Protein AF-0000000085162983 (afdb_homodimer)

Nearest PDB structures (foldseek):
  3tui-assembly2_E  TM=9.616E-01  e=6.557E-13  Escherichia coli K-12
  3tuz-assembly2_F  TM=9.559E-01  e=2.048E-12  Escherichia coli K-12
  7mc0-assembly1_B  TM=8.971E-01  e=6.694E-12  Neisseria meningitidis MC58
  3dhw-assembly1_B  TM=8.778E-01  e=4.039E-10  Escherichia coli K-12
  3dhw-assembly2_F  TM=9.105E-01  e=6.213E-09  Escherichia coli K-12

InterPro domains:
  IPR000515 ABC transporter type 1, transmembrane domain MetI-like [PF00528] (64-231)
  IPR000515 ABC transporter type 1, transmembrane domain MetI-like [PS50928] (27-221)
  IPR000515 ABC transporter type 1, transmembrane domain MetI-like [cd06261] (30-217)
  IPR035906 MetI-like superfamily [G3DSA:1.10.3720.10] (17-231)
  IPR035906 MetI-like superfamily [SSF161098] (20-218)
  IPR051322 Amino Acid ABC Transporter Permease [PTHR30450] (18-231)

Radius of gyration: 23.36 Å; Cα contacts (8 Å, |Δi|>4): 647; chains: 2; bounding box: 58×61×54 Å

Sequence (462 aa):
MDKSFSDILQEMITMPNVQWDQVWQASLETLYMTAISTVFAFVIGLILGVLLFLTAKSTSPAAKVFYQIVSFIVNLFRAIPFIILILLLIPFTSLILGTISGPTGALPALVIGAAPFYARLVEIAFKEINKGVIEAARSMGANTWTIIRKVLIPEARPALISGITVTAIALVGSTAVAGVIGAGGLGNLAYLTGFTRNQNDVILVSTILILVFVFIIQFVGDWATNKIDKRMDKSFSDILQEMITMPNVQWDQVWQASLETLYMTAISTVFAFVIGLILGVLLFLTAKSTSPAAKVFYQIVSFIVNLFRAIPFIILILLLIPFTSLILGTISGPTGALPALVIGAAPFYARLVEIAFKEINKGVIEAARSMGANTWTIIRKVLIPEARPALISGITVTAIALVGSTAVAGVIGAGGLGNLAYLTGFTRNQNDVILVSTILILVFVFIIQFVGDWATNKIDKR

Organism: Staphylococcus carnosus (strain TM300) (NCBI:txid396513)

Secondary structure (DSSP, 8-state):
----HHHHHHHHHH-TT--HHHHHHHHHHHHHHHHHHHHHHHHHHHHHHHHHHHHHT---HHHHHHHHHHHHHHHHHHHS-HHHHHHHTHHHHHHHHS--SHHHHHHHHHHHHHHHHHHHHHHHHHHTS-HHHHHHHHHTT--HHHHIIIIIHHHHHHHHHHHHHHHHHHHHHHHHHHGGGT--HHHHIIIIIIITTT-HHHHHHHHHHHHHHHHHHHHHHHHHHHHH---/----HHHHHHHHHH-TT--HHHHHHHHHHHHHHHHHHHHHHHHHHHHHHHHHHHHHT---HHHHHHHHHHHHHHHHHHHS-HHHHHHHTHHHHHHHHS--SHHHHHHHHHHHHHHHHHHHHHHHHHHTS-HHHHHHHHHTT--HHHHIIIIIHHHHHHHHHHHHHHHHHHHHHHHHHHGGGT--HHHHIIIIIIITTT-HHHHHHHHHHHHHHHHHHHHHHHHHHHHH---

Solvent-accessible surface area (backbone atoms only — not comparable to full-atom values): 22808 Å² total; per-residue (Å²): 129,85,67,49,72,68,53,49,51,50,37,51,71,66,36,81,80,57,51,64,68,60,51,51,52,16,48,50,36,38,50,49,44,33,52,55,25,38,53,48,14,48,54,53,4,46,54,51,7,50,52,44,48,62,17,64,75,42,85,46,66,68,35,39,52,48,31,54,54,51,52,48,52,33,51,52,49,60,60,45,34,63,68,56,43,44,61,64,38,41,70,56,34,32,71,75,67,70,33,60,52,33,45,74,30,40,38,63,45,50,23,62,52,40,12,41,50,35,9,52,46,37,24,51,38,56,67,68,50,61,62,66,61,55,50,53,44,45,74,72,66,49,49,73,67,52,41,43,64,67,44,47,46,64,73,25,40,42,50,48,42,48,36,51,34,53,45,40,47,52,37,50,36,48,44,30,50,39,8,70,70,44,16,37,16,38,26,17,45,23,41,62,52,7,57,74,62,69,29,61,26,35,29,49,53,32,48,52,51,50,43,51,52,41,50,50,47,48,50,53,28,51,53,54,25,54,70,63,41,84,117,129,88,68,48,71,66,53,49,51,49,36,49,71,66,36,82,81,58,52,65,69,60,51,51,51,16,48,49,37,39,49,49,44,35,52,55,25,39,53,49,15,48,54,54,3,47,53,49,6,50,52,43,50,64,18,65,76,41,85,46,67,68,35,39,52,49,29,54,52,52,51,47,52,33,48,53,48,59,60,45,35,63,69,55,43,44,60,64,38,41,70,58,34,32,71,75,68,71,33,60,51,32,43,73,29,38,38,63,44,49,23,60,50,39,12,41,51,37,9,52,46,38,25,52,37,56,66,68,49,62,62,66,62,56,50,52,44,44,75,72,66,49,50,71,67,51,40,42,67,68,43,49,46,64,73,25,41,41,50,48,42,47,35,51,34,54,44,40,45,51,38,49,34,48,44,31,51,38,7,71,69,44,16,37,16,37,26,16,45,22,41,62,52,7,56,74,63,70,30,64,27,35,29,48,52,32,46,53,52,50,42,50,52,43,50,49,46,48,50,53,28,51,52,54,24,54,69,63,42,83,119

pLDDT: mean 94.21, std 7.22, range [45.19, 98.88]

Structure (mmCIF, N/CA/C/O backbone):
data_AF-0000000085162983-model_v1
#
loop_
_entity.id
_entity.type
_entity.pdbx_description
1 polymer 'ABC transporter permease protein'
#
loop_
_atom_site.group_PDB
_atom_site.id
_atom_site.type_symbol
_atom_site.label_atom_id
_atom_site.label_alt_id
_atom_site.label_comp_id
_atom_site.label_asym_id
_atom_site.label_entity_id
_atom_site.label_seq_id
_atom_site.pdbx_PDB_ins_code
_atom_site.Cartn_x
_atom_site.Cartn_y
_atom_site.Cartn_z
_atom_site.occupancy
_atom_site.B_iso_or_equiv
_atom_site.auth_seq_id
_atom_site.auth_comp_id
_atom_site.auth_asym_id
_atom_site.auth_atom_id
_atom_site.pdbx_PDB_model_num
ATOM 1 N N . MET A 1 1 ? -17.391 28.406 5.988 1 45.19 1 MET A N 1
ATOM 2 C CA . MET A 1 1 ? -18.797 28.25 5.641 1 45.19 1 MET A CA 1
ATOM 3 C C . MET A 1 1 ? -19.062 26.906 4.984 1 45.19 1 MET A C 1
ATOM 5 O O . MET A 1 1 ? -18.281 26.469 4.141 1 45.19 1 MET A O 1
ATOM 9 N N . ASP A 1 2 ? -19.812 26.125 5.723 1 57.75 2 ASP A N 1
ATOM 10 C CA . ASP A 1 2 ? -20.266 24.766 5.402 1 57.75 2 ASP A CA 1
ATOM 11 C C . ASP A 1 2 ? -20.812 24.688 3.977 1 57.75 2 ASP A C 1
ATOM 13 O O . ASP A 1 2 ? -21.859 25.281 3.672 1 57.75 2 ASP A O 1
ATOM 17 N N . LYS A 1 3 ? -20.062 24.656 3.035 1 67.5 3 LYS A N 1
ATOM 18 C CA . LYS A 1 3 ? -20.562 24.484 1.678 1 67.5 3 LYS A CA 1
ATOM 19 C C . LYS A 1 3 ? -21.594 23.344 1.611 1 67.5 3 LYS A C 1
ATOM 21 O O . LYS A 1 3 ? -21.406 22.312 2.252 1 67.5 3 LYS A O 1
ATOM 26 N N . SER A 1 4 ? -22.688 23.734 1.062 1 75.94 4 SER A N 1
ATOM 27 C CA . SER A 1 4 ? -23.672 22.703 0.761 1 75.94 4 SER A CA 1
ATOM 28 C C . SER A 1 4 ? -23.125 21.672 -0.218 1 75.94 4 SER A C 1
ATOM 30 O O . SER A 1 4 ? -22.125 21.938 -0.898 1 75.94 4 SER A O 1
ATOM 32 N N . PHE A 1 5 ? -23.703 20.516 -0.196 1 77.62 5 PHE A N 1
ATOM 33 C CA . PHE A 1 5 ? -23.312 19.438 -1.097 1 77.62 5 PHE A CA 1
ATOM 34 C C . PHE A 1 5 ? -23.391 19.891 -2.549 1 77.62 5 PHE A C 1
ATOM 36 O O . PHE A 1 5 ? -22.516 19.578 -3.355 1 77.62 5 PHE A O 1
ATOM 43 N N . SER A 1 6 ? -24.391 20.656 -2.775 1 77.69 6 SER A N 1
ATOM 44 C CA . SER A 1 6 ? -24.578 21.156 -4.133 1 77.69 6 SER A CA 1
ATOM 45 C C . SER A 1 6 ? -23.469 22.141 -4.516 1 77.69 6 SER A C 1
ATOM 47 O O . SER A 1 6 ? -23 22.125 -5.652 1 77.69 6 SER A O 1
ATOM 49 N N . ASP A 1 7 ? -23.047 22.875 -3.6 1 81.19 7 ASP A N 1
ATOM 50 C CA . ASP A 1 7 ? -21.969 23.828 -3.852 1 81.19 7 ASP A CA 1
ATOM 51 C C . ASP A 1 7 ? -20.656 23.109 -4.121 1 81.19 7 ASP A C 1
ATOM 53 O O . ASP A 1 7 ? -19.875 23.516 -4.996 1 81.19 7 ASP A O 1
ATOM 57 N N . ILE A 1 8 ? -20.531 22.109 -3.463 1 81.38 8 ILE A N 1
ATOM 58 C CA . ILE A 1 8 ? -19.297 21.328 -3.605 1 81.38 8 ILE A CA 1
ATOM 59 C C . ILE A 1 8 ? -19.281 20.656 -4.977 1 81.38 8 ILE A C 1
ATOM 61 O O . ILE A 1 8 ? -18.25 20.688 -5.668 1 81.38 8 ILE A O 1
ATOM 65 N N . LEU A 1 9 ? -20.359 20.156 -5.367 1 81.5 9 LEU A N 1
ATOM 66 C CA . LEU A 1 9 ? -20.453 19.516 -6.672 1 81.5 9 LEU A CA 1
ATOM 67 C C . LEU A 1 9 ? -20.219 20.531 -7.793 1 81.5 9 LEU A C 1
ATOM 69 O O . LEU A 1 9 ? -19.516 20.219 -8.766 1 81.5 9 LEU A O 1
ATOM 73 N N . GLN A 1 10 ? -20.812 21.625 -7.641 1 79.5 10 GLN A N 1
ATOM 74 C CA . GLN A 1 10 ? -20.625 22.672 -8.633 1 79.5 10 GLN A CA 1
ATOM 75 C C . GLN A 1 10 ? -19.172 23.109 -8.711 1 79.5 10 GLN A C 1
ATOM 77 O O . GLN A 1 10 ? -18.641 23.328 -9.805 1 79.5 10 GLN A O 1
ATOM 82 N N . GLU A 1 11 ? -18.578 23.219 -7.629 1 81.81 11 GLU A N 1
ATOM 83 C CA . GLU A 1 11 ? -17.156 23.562 -7.578 1 81.81 11 GLU A CA 1
ATOM 84 C C . GLU A 1 11 ? -16.297 22.516 -8.273 1 81.81 11 GLU A C 1
ATOM 86 O O . GLU A 1 11 ? -15.375 22.844 -9.016 1 81.81 11 GLU A O 1
ATOM 91 N N . MET A 1 12 ? -16.656 21.344 -8.039 1 80.69 12 MET A N 1
ATOM 92 C CA . MET A 1 12 ? -15.898 20.234 -8.602 1 80.69 12 MET A CA 1
ATOM 93 C C . MET A 1 12 ? -16.062 20.188 -10.117 1 80.69 12 MET A C 1
ATOM 95 O O . MET A 1 12 ? -15.125 19.812 -10.836 1 80.69 12 MET A O 1
ATOM 99 N N . ILE A 1 13 ? -17.109 20.672 -10.555 1 82.56 13 ILE A N 1
ATOM 100 C CA . ILE A 1 13 ? -17.406 20.609 -11.984 1 82.56 13 ILE A CA 1
ATOM 101 C C . ILE A 1 13 ? -16.812 21.828 -12.68 1 82.56 13 ILE A C 1
ATOM 103 O O . ILE A 1 13 ? -16.188 21.719 -13.742 1 82.56 13 ILE A O 1
ATOM 107 N N . THR A 1 14 ? -16.891 22.984 -12.047 1 84.31 14 THR A N 1
ATOM 108 C CA . THR A 1 14 ? -16.5 24.234 -12.695 1 84.31 14 THR A CA 1
ATOM 109 C C . THR A 1 14 ? -15.023 24.547 -12.43 1 84.31 14 THR A C 1
ATOM 111 O O . THR A 1 14 ? -14.406 25.328 -13.148 1 84.31 14 THR A O 1
ATOM 114 N N . MET A 1 15 ? -14.461 24.047 -11.461 1 86.38 15 MET A N 1
ATOM 115 C CA . MET A 1 15 ? -13.047 24.094 -11.094 1 86.38 15 MET A CA 1
ATOM 116 C C . MET A 1 15 ? -12.547 25.547 -11.031 1 86.38 15 MET A C 1
ATOM 118 O O . MET A 1 15 ? -11.531 25.875 -11.641 1 86.38 15 MET A O 1
ATOM 122 N N . PRO A 1 16 ? -13.141 26.391 -10.289 1 85.5 16 PRO A N 1
ATOM 123 C CA . PRO A 1 16 ? -12.781 27.812 -10.281 1 85.5 16 PRO A CA 1
ATOM 124 C C . PRO A 1 16 ? -11.445 28.078 -9.586 1 85.5 16 PRO A C 1
ATOM 126 O O . PRO A 1 16 ? -10.789 29.078 -9.875 1 85.5 16 PRO A O 1
ATOM 129 N N . ASN A 1 17 ? -10.984 27.234 -8.711 1 90.31 17 ASN A N 1
ATOM 130 C CA . ASN A 1 17 ? -9.805 27.5 -7.891 1 90.31 17 ASN A CA 1
ATOM 131 C C . ASN A 1 17 ? -8.555 26.859 -8.477 1 90.31 17 ASN A C 1
ATOM 133 O O . ASN A 1 17 ? -7.453 27.047 -7.949 1 90.31 17 ASN A O 1
ATOM 137 N N . VAL A 1 18 ? -8.742 26.219 -9.57 1 93.19 18 VAL A N 1
ATOM 138 C CA . VAL A 1 18 ? -7.633 25.469 -10.141 1 93.19 18 VAL A CA 1
ATOM 139 C C . VAL A 1 18 ? -6.703 26.422 -10.891 1 93.19 18 VAL A C 1
ATOM 141 O O . VAL A 1 18 ? -7.137 27.141 -11.797 1 93.19 18 VAL A O 1
ATOM 144 N N . GLN A 1 19 ? -5.488 26.453 -10.453 1 94.88 19 GLN A N 1
ATOM 145 C CA . GLN A 1 19 ? -4.426 27.141 -11.172 1 94.88 19 GLN A CA 1
ATOM 146 C C . GLN A 1 19 ? -3.59 26.156 -11.992 1 94.88 19 GLN A C 1
ATOM 148 O O . GLN A 1 19 ? -2.744 25.453 -11.445 1 94.88 19 GLN A O 1
ATOM 153 N N . TRP A 1 20 ? -3.672 26.25 -13.219 1 95.56 20 TRP A N 1
ATOM 154 C CA . TRP A 1 20 ? -3.156 25.219 -14.109 1 95.56 20 TRP A CA 1
ATOM 155 C C . TRP A 1 20 ? -1.631 25.234 -14.125 1 95.56 20 TRP A C 1
ATOM 157 O O . TRP A 1 20 ? -1.004 24.188 -14.32 1 95.56 20 TRP A O 1
ATOM 167 N N . ASP A 1 21 ? -1.014 26.344 -13.867 1 95.94 21 ASP A N 1
ATOM 168 C CA . ASP A 1 21 ? 0.443 26.406 -13.773 1 95.94 21 ASP A CA 1
ATOM 169 C C . ASP A 1 21 ? 0.95 25.594 -12.586 1 95.94 21 ASP A C 1
ATOM 171 O O . ASP A 1 21 ? 1.957 24.891 -12.688 1 95.94 21 ASP A O 1
ATOM 175 N N . GLN A 1 22 ? 0.258 25.719 -11.492 1 95.81 22 GLN A N 1
ATOM 176 C CA . GLN A 1 22 ? 0.61 24.938 -10.305 1 95.81 22 GLN A CA 1
ATOM 177 C C . GLN A 1 22 ? 0.375 23.453 -10.523 1 95.81 22 GLN A C 1
ATOM 179 O O . GLN A 1 22 ? 1.159 22.625 -10.062 1 95.81 22 GLN A O 1
ATOM 184 N N . VAL A 1 23 ? -0.702 23.219 -11.227 1 97.44 23 VAL A N 1
ATOM 185 C CA . VAL A 1 23 ? -1.043 21.828 -11.516 1 97.44 23 VAL A CA 1
ATOM 186 C C . VAL A 1 23 ? 0.035 21.203 -12.398 1 97.44 23 VAL A C 1
ATOM 188 O O . VAL A 1 23 ? 0.46 20.062 -12.164 1 97.44 23 VAL A O 1
ATOM 191 N N . TRP A 1 24 ? 0.469 21.922 -13.344 1 97.75 24 TRP A N 1
ATOM 192 C CA . TRP A 1 24 ? 1.505 21.453 -14.258 1 97.75 24 TRP A CA 1
ATOM 193 C C . TRP A 1 24 ? 2.816 21.219 -13.516 1 97.75 24 TRP A C 1
ATOM 195 O O . TRP A 1 24 ? 3.465 20.188 -13.703 1 97.75 24 TRP A O 1
ATOM 205 N N . GLN A 1 25 ? 3.201 22.141 -12.703 1 97.62 25 GLN A N 1
ATOM 206 C CA . GLN A 1 25 ? 4.418 22 -11.914 1 97.62 25 GLN A CA 1
ATOM 207 C C . GLN A 1 25 ? 4.328 20.797 -10.977 1 97.62 25 GLN A C 1
ATOM 209 O O . GLN A 1 25 ? 5.273 20 -10.875 1 97.62 25 GLN A O 1
ATOM 214 N N . ALA A 1 26 ? 3.229 20.688 -10.305 1 98.31 26 ALA A N 1
ATOM 215 C CA . ALA A 1 26 ? 3.004 19.578 -9.391 1 98.31 26 ALA A CA 1
ATOM 216 C C . ALA A 1 26 ? 3.057 18.234 -10.133 1 98.31 26 ALA A C 1
ATOM 218 O O . ALA A 1 26 ? 3.557 17.25 -9.594 1 98.31 26 ALA A O 1
ATOM 219 N N . SER A 1 27 ? 2.51 18.219 -11.359 1 98.56 27 SER A N 1
ATOM 220 C CA . SER A 1 27 ? 2.535 17.016 -12.18 1 98.56 27 SER A CA 1
ATOM 221 C C . SER A 1 27 ? 3.963 16.625 -12.547 1 98.56 27 SER A C 1
ATOM 223 O O . SER A 1 27 ? 4.336 15.453 -12.461 1 98.56 27 SER A O 1
ATOM 225 N N . LEU A 1 28 ? 4.754 17.594 -12.883 1 98.38 28 LEU A N 1
ATOM 226 C CA . LEU A 1 28 ? 6.141 17.328 -13.25 1 98.38 28 LEU A CA 1
ATOM 227 C C . LEU A 1 28 ? 6.945 16.859 -12.047 1 98.38 28 LEU A C 1
ATOM 229 O O . LEU A 1 28 ? 7.801 15.977 -12.18 1 98.38 28 LEU A O 1
ATOM 233 N N . GLU A 1 29 ? 6.684 17.453 -10.945 1 98.62 29 GLU A N 1
ATOM 234 C CA . GLU A 1 29 ? 7.367 17.031 -9.727 1 98.62 29 GLU A CA 1
ATOM 235 C C . GLU A 1 29 ? 7.004 15.602 -9.352 1 98.62 29 GLU A C 1
ATOM 237 O O . GLU A 1 29 ? 7.867 14.828 -8.93 1 98.62 29 GLU A O 1
ATOM 242 N N . THR A 1 30 ? 5.723 15.266 -9.484 1 98.75 30 THR A N 1
ATOM 243 C CA . THR A 1 30 ? 5.273 13.898 -9.227 1 98.75 30 THR A CA 1
ATOM 244 C C . THR A 1 30 ? 5.973 12.922 -10.164 1 98.75 30 THR A C 1
ATOM 246 O O . THR A 1 30 ? 6.453 11.867 -9.727 1 98.75 30 THR A O 1
ATOM 249 N N . LEU A 1 31 ? 6.055 13.305 -11.422 1 98.44 31 LEU A N 1
ATOM 250 C CA . LEU A 1 31 ? 6.707 12.453 -12.414 1 98.44 31 LEU A CA 1
ATOM 251 C C . LEU A 1 31 ? 8.195 12.305 -12.109 1 98.44 31 LEU A C 1
ATOM 253 O O . LEU A 1 31 ? 8.75 11.211 -12.234 1 98.44 31 LEU A O 1
ATOM 257 N N . TYR A 1 32 ? 8.797 13.375 -11.711 1 98.56 32 TYR A N 1
ATOM 258 C CA . TYR A 1 32 ? 10.211 13.367 -11.359 1 98.56 32 TYR A CA 1
ATOM 259 C C . TYR A 1 32 ? 10.477 12.422 -10.188 1 98.56 32 TYR A C 1
ATOM 261 O O . TYR A 1 32 ? 11.336 11.539 -10.281 1 98.56 32 TYR A O 1
ATOM 269 N N . MET A 1 33 ? 9.766 12.602 -9.117 1 98.62 33 MET A N 1
ATOM 270 C CA . MET A 1 33 ? 9.953 11.766 -7.934 1 98.62 33 MET A CA 1
ATOM 271 C C . MET A 1 33 ? 9.703 10.297 -8.258 1 98.62 33 MET A C 1
ATOM 273 O O . MET A 1 33 ? 10.477 9.43 -7.855 1 98.62 33 MET A O 1
ATOM 277 N N . THR A 1 34 ? 8.641 10.039 -9.023 1 98.81 34 THR A N 1
ATOM 278 C CA . THR A 1 34 ? 8.273 8.664 -9.352 1 98.81 34 THR A CA 1
ATOM 279 C C . THR A 1 34 ? 9.328 8.016 -10.242 1 98.81 34 THR A C 1
ATOM 281 O O . THR A 1 34 ? 9.766 6.895 -9.984 1 98.81 34 THR A O 1
ATOM 284 N N . ALA A 1 35 ? 9.773 8.742 -11.242 1 98.69 35 ALA A N 1
ATOM 285 C CA . ALA A 1 35 ? 10.719 8.195 -12.211 1 98.69 35 ALA A CA 1
ATOM 286 C C . ALA A 1 35 ? 12.062 7.898 -11.555 1 98.69 35 ALA A C 1
ATOM 288 O O . ALA A 1 35 ? 12.602 6.797 -11.695 1 98.69 35 ALA A O 1
ATOM 289 N N . ILE A 1 36 ? 12.586 8.805 -10.828 1 98.69 36 ILE A N 1
ATOM 290 C CA . ILE A 1 36 ? 13.906 8.656 -10.227 1 98.69 36 ILE A CA 1
ATOM 291 C C . ILE A 1 36 ? 13.875 7.574 -9.156 1 98.69 36 ILE A C 1
ATOM 293 O O . ILE A 1 36 ? 14.758 6.715 -9.102 1 98.69 36 ILE A O 1
ATOM 297 N N . SER A 1 37 ? 12.867 7.613 -8.305 1 98.81 37 SER A N 1
ATOM 298 C CA . SER A 1 37 ? 12.789 6.613 -7.246 1 98.81 37 SER A CA 1
ATOM 299 C C . SER A 1 37 ? 12.555 5.219 -7.82 1 98.81 37 SER A C 1
ATOM 301 O O . SER A 1 37 ? 13.031 4.227 -7.266 1 98.81 37 SER A O 1
ATOM 303 N N . THR A 1 38 ? 11.797 5.145 -8.945 1 98.88 38 THR A N 1
ATOM 304 C CA . THR A 1 38 ? 11.562 3.85 -9.578 1 98.88 38 THR A CA 1
ATOM 305 C C . THR A 1 38 ? 12.867 3.262 -10.102 1 98.88 38 THR A C 1
ATOM 307 O O . THR A 1 38 ? 13.125 2.066 -9.945 1 98.88 38 THR A O 1
ATOM 310 N N . VAL A 1 39 ? 13.68 4.066 -10.695 1 98.81 39 VAL A N 1
ATOM 311 C CA . VAL A 1 39 ? 14.953 3.611 -11.234 1 98.81 39 VAL A CA 1
ATOM 312 C C . VAL A 1 39 ? 15.828 3.076 -10.102 1 98.81 39 VAL A C 1
ATOM 314 O O . VAL A 1 39 ? 16.391 1.983 -10.203 1 98.81 39 VAL A O 1
ATOM 317 N N . PHE A 1 40 ? 15.922 3.785 -9.023 1 98.81 40 PHE A N 1
ATOM 318 C CA . PHE A 1 40 ? 16.75 3.359 -7.906 1 98.81 40 PHE A CA 1
ATOM 319 C C . PHE A 1 40 ? 16.156 2.127 -7.23 1 98.81 40 PHE A C 1
ATOM 321 O O . PHE A 1 40 ? 16.891 1.22 -6.828 1 98.81 40 PHE A O 1
ATOM 328 N N . ALA A 1 41 ? 14.836 2.166 -7.07 1 98.81 41 ALA A N 1
ATOM 329 C CA . ALA A 1 41 ? 14.18 0.997 -6.488 1 98.81 41 ALA A CA 1
ATOM 330 C C . ALA A 1 41 ? 14.414 -0.245 -7.348 1 98.81 41 ALA A C 1
ATOM 332 O O . ALA A 1 41 ? 14.578 -1.348 -6.82 1 98.81 41 ALA A O 1
ATOM 333 N N . PHE A 1 42 ? 14.43 -0.043 -8.664 1 98.81 42 PHE A N 1
ATOM 334 C CA . PHE A 1 42 ? 14.672 -1.14 -9.594 1 98.81 42 PHE A CA 1
ATOM 335 C C . PHE A 1 42 ? 16.078 -1.705 -9.398 1 98.81 42 PHE A C 1
ATOM 337 O O . PHE A 1 42 ? 16.25 -2.916 -9.242 1 98.81 42 PHE A O 1
ATOM 344 N N . VAL A 1 43 ? 17.016 -0.861 -9.359 1 98.75 43 VAL A N 1
ATOM 345 C CA . VAL A 1 43 ? 18.422 -1.279 -9.289 1 98.75 43 VAL A CA 1
ATOM 346 C C . VAL A 1 43 ? 18.688 -1.914 -7.93 1 98.75 43 VAL A C 1
ATOM 348 O O . VAL A 1 43 ? 19.156 -3.055 -7.855 1 98.75 43 VAL A O 1
ATOM 351 N N . ILE A 1 44 ? 18.359 -1.229 -6.871 1 98.75 44 ILE A N 1
ATOM 352 C CA . ILE A 1 44 ? 18.641 -1.7 -5.52 1 98.75 44 ILE A CA 1
ATOM 353 C C . ILE A 1 44 ? 17.797 -2.932 -5.211 1 98.75 44 ILE A C 1
ATOM 355 O O . ILE A 1 44 ? 18.281 -3.906 -4.641 1 98.75 44 ILE A O 1
ATOM 359 N N . GLY A 1 45 ? 16.547 -2.863 -5.617 1 98.75 45 GLY A N 1
ATOM 360 C CA . GLY A 1 45 ? 15.648 -3.99 -5.395 1 98.75 45 GLY A CA 1
ATOM 361 C C . GLY A 1 45 ? 16.078 -5.242 -6.137 1 98.75 45 GLY A C 1
ATOM 362 O O . GLY A 1 45 ? 15.992 -6.348 -5.598 1 98.75 45 GLY A O 1
ATOM 363 N N . LEU A 1 46 ? 16.5 -5.047 -7.352 1 98.56 46 LEU A N 1
ATOM 364 C CA . LEU A 1 46 ? 16.969 -6.188 -8.133 1 98.56 46 LEU A CA 1
ATOM 365 C C . LEU A 1 46 ? 18.188 -6.828 -7.488 1 98.56 46 LEU A C 1
ATOM 367 O O . LEU A 1 46 ? 18.266 -8.055 -7.371 1 98.56 46 LEU A O 1
ATOM 371 N N . ILE A 1 47 ? 19.109 -5.996 -7.082 1 98.06 47 ILE A N 1
ATOM 372 C CA . ILE A 1 47 ? 20.328 -6.492 -6.441 1 98.06 47 ILE A CA 1
ATOM 373 C C . ILE A 1 47 ? 19.969 -7.238 -5.156 1 98.06 47 ILE A C 1
ATOM 375 O O . ILE A 1 47 ? 20.391 -8.375 -4.949 1 98.06 47 ILE A O 1
ATOM 379 N N . LEU A 1 48 ? 19.156 -6.672 -4.352 1 98.44 48 LEU A N 1
ATOM 380 C CA . LEU A 1 48 ? 18.75 -7.281 -3.086 1 98.44 48 LEU A CA 1
ATOM 381 C C . LEU A 1 48 ? 17.953 -8.555 -3.326 1 98.44 48 LEU A C 1
ATOM 383 O O . LEU A 1 48 ? 18.141 -9.555 -2.625 1 98.44 48 LEU A O 1
ATOM 387 N N . GLY A 1 49 ? 17.047 -8.492 -4.305 1 98.38 49 GLY A N 1
ATOM 388 C CA . GLY A 1 49 ? 16.25 -9.664 -4.629 1 98.38 49 GLY A CA 1
ATOM 389 C C . GLY A 1 49 ? 17.078 -10.844 -5.098 1 98.38 49 GLY A C 1
ATOM 390 O O . GLY A 1 49 ? 16.828 -11.984 -4.699 1 98.38 49 GLY A O 1
ATOM 391 N N . VAL A 1 50 ? 18.062 -10.57 -5.914 1 97.44 50 VAL A N 1
ATOM 392 C CA . VAL A 1 50 ? 18.969 -11.602 -6.402 1 97.44 50 VAL A CA 1
ATOM 393 C C . VAL A 1 50 ? 19.75 -12.203 -5.234 1 97.44 50 VAL A C 1
ATOM 395 O O . VAL A 1 50 ? 19.859 -13.422 -5.125 1 97.44 50 VAL A O 1
ATOM 398 N N . LEU A 1 51 ? 20.219 -11.312 -4.371 1 97.38 51 LEU A N 1
ATOM 399 C CA . LEU A 1 51 ? 20.984 -11.781 -3.221 1 97.38 51 LEU A CA 1
ATOM 400 C C . LEU A 1 51 ? 20.125 -12.641 -2.301 1 97.38 51 LEU A C 1
ATOM 402 O O . LEU A 1 51 ? 20.578 -13.664 -1.798 1 97.38 51 LEU A O 1
ATOM 406 N N . LEU A 1 52 ? 18.969 -12.266 -2.107 1 98.19 52 LEU A N 1
ATOM 407 C CA . LEU A 1 52 ? 18.047 -13.031 -1.266 1 98.19 52 LEU A CA 1
ATOM 408 C C . LEU A 1 52 ? 17.75 -14.391 -1.883 1 98.19 52 LEU A C 1
ATOM 410 O O . LEU A 1 52 ? 17.75 -15.406 -1.184 1 98.19 52 LEU A O 1
ATOM 414 N N . PHE A 1 53 ? 17.578 -14.398 -3.162 1 97.19 53 PHE A N 1
ATOM 415 C CA . PHE A 1 53 ? 17.281 -15.656 -3.842 1 97.19 53 PHE A CA 1
ATOM 416 C C . PHE A 1 53 ? 18.453 -16.625 -3.727 1 97.19 53 PHE A C 1
ATOM 418 O O . PHE A 1 53 ? 18.266 -17.797 -3.391 1 97.19 53 PHE A O 1
ATOM 425 N N . LEU A 1 54 ? 19.641 -16.094 -3.941 1 95.44 54 LEU A N 1
ATOM 426 C CA . LEU A 1 54 ? 20.828 -16.938 -3.975 1 95.44 54 LEU A CA 1
ATOM 427 C C . LEU A 1 54 ? 21.156 -17.469 -2.588 1 95.44 54 LEU A C 1
ATOM 429 O O . LEU A 1 54 ? 21.688 -18.578 -2.455 1 95.44 54 LEU A O 1
ATOM 433 N N . THR A 1 55 ? 20.781 -16.75 -1.624 1 96.06 55 THR A N 1
ATOM 434 C CA . THR A 1 55 ? 21.188 -17.141 -0.28 1 96.06 55 THR A CA 1
ATOM 435 C C . THR A 1 55 ? 20.078 -17.906 0.426 1 96.06 55 THR A C 1
ATOM 437 O O . THR A 1 55 ? 20.312 -18.531 1.46 1 96.06 55 THR A O 1
ATOM 440 N N . ALA A 1 56 ? 18.953 -17.922 -0.057 1 92.88 56 ALA A N 1
ATOM 441 C CA . ALA A 1 56 ? 17.797 -18.547 0.581 1 92.88 56 ALA A CA 1
ATOM 442 C C . ALA A 1 56 ? 18 -20.062 0.733 1 92.88 56 ALA A C 1
ATOM 444 O O . ALA A 1 56 ? 17.641 -20.641 1.76 1 92.88 56 ALA A O 1
ATOM 445 N N . LYS A 1 57 ? 18.609 -20.703 -0.245 1 85.88 57 LYS A N 1
ATOM 446 C CA . LYS A 1 57 ? 18.719 -22.156 -0.184 1 85.88 57 LYS A CA 1
ATOM 447 C C . LYS A 1 57 ? 20.172 -22.594 -0.064 1 85.88 57 LYS A C 1
ATOM 449 O O . LYS A 1 57 ? 20.5 -23.766 -0.302 1 85.88 57 LYS A O 1
ATOM 454 N N . SER A 1 58 ? 20.984 -21.641 0.173 1 89.5 58 SER A N 1
ATOM 455 C CA . SER A 1 58 ? 22.391 -22 0.325 1 89.5 58 SER A CA 1
ATOM 456 C C . SER A 1 58 ? 22.625 -22.844 1.572 1 89.5 58 SER A C 1
ATOM 458 O O . SER A 1 58 ? 21.875 -22.719 2.553 1 89.5 58 SER A O 1
ATOM 460 N N . THR A 1 59 ? 23.547 -23.734 1.513 1 89.94 59 THR A N 1
ATOM 461 C CA . THR A 1 59 ? 23.875 -24.594 2.641 1 89.94 59 THR A CA 1
ATOM 462 C C . THR A 1 59 ? 25 -23.984 3.482 1 89.94 59 THR A C 1
ATOM 464 O O . THR A 1 59 ? 25.25 -24.453 4.598 1 89.94 59 THR A O 1
ATOM 467 N N . SER A 1 60 ? 25.578 -22.984 3.033 1 93.69 60 SER A N 1
ATOM 468 C CA . SER A 1 60 ? 26.641 -22.312 3.773 1 93.69 60 SER A CA 1
ATOM 469 C C . SER A 1 60 ? 26.078 -21.531 4.953 1 93.69 60 SER A C 1
ATOM 471 O O . SER A 1 60 ? 25.109 -20.781 4.801 1 93.69 60 SER A O 1
ATOM 473 N N . PRO A 1 61 ? 26.672 -21.734 6.09 1 94.5 61 PRO A N 1
ATOM 474 C CA . PRO A 1 61 ? 26.203 -21 7.266 1 94.5 61 PRO A CA 1
ATOM 475 C C . PRO A 1 61 ? 26.281 -19.484 7.082 1 94.5 61 PRO A C 1
ATOM 477 O O . PRO A 1 61 ? 25.391 -18.766 7.539 1 94.5 61 PRO A O 1
ATOM 480 N N . ALA A 1 62 ? 27.312 -19.078 6.461 1 95.19 62 ALA A N 1
ATOM 481 C CA . ALA A 1 62 ? 27.469 -17.656 6.211 1 95.19 62 ALA A CA 1
ATOM 482 C C . ALA A 1 62 ? 26.328 -17.125 5.336 1 95.19 62 ALA A C 1
ATOM 484 O O . ALA A 1 62 ? 25.812 -16.031 5.578 1 95.19 62 ALA A O 1
ATOM 485 N N . ALA A 1 63 ? 25.969 -17.891 4.41 1 95 63 ALA A N 1
ATOM 486 C CA . ALA A 1 63 ? 24.891 -17.5 3.504 1 95 63 ALA A CA 1
ATOM 487 C C . ALA A 1 63 ? 23.547 -17.516 4.219 1 95 63 ALA A C 1
ATOM 489 O O . ALA A 1 63 ? 22.688 -16.656 3.967 1 95 63 ALA A O 1
ATOM 490 N N . LYS A 1 64 ? 23.406 -18.391 5.074 1 95.88 64 LYS A N 1
ATOM 491 C CA . LYS A 1 64 ? 22.156 -18.484 5.828 1 95.88 64 LYS A CA 1
ATOM 492 C C . LYS A 1 64 ? 21.984 -17.297 6.77 1 95.88 64 LYS A C 1
ATOM 494 O O . LYS A 1 64 ? 20.891 -16.75 6.887 1 95.88 64 LYS A O 1
ATOM 499 N N . VAL A 1 65 ? 23.062 -17 7.426 1 97.12 65 VAL A N 1
ATOM 500 C CA . VAL A 1 65 ? 23.016 -15.852 8.328 1 97.12 65 VAL A CA 1
ATOM 501 C C . VAL A 1 65 ? 22.75 -14.578 7.539 1 97.12 65 VAL A C 1
ATOM 503 O O . VAL A 1 65 ? 21.969 -13.727 7.969 1 97.12 65 VAL A O 1
ATOM 506 N N . PHE A 1 66 ? 23.375 -14.461 6.395 1 96.94 66 PHE A N 1
ATOM 507 C CA . PHE A 1 66 ? 23.172 -13.312 5.527 1 96.94 66 PHE A CA 1
ATOM 508 C C . PHE A 1 66 ? 21.703 -13.211 5.113 1 96.94 66 PHE A C 1
ATOM 510 O O . PHE A 1 66 ? 21.109 -12.133 5.18 1 96.94 66 PHE A O 1
ATOM 517 N N . TYR A 1 67 ? 21.141 -14.289 4.73 1 97.44 67 TYR A N 1
ATOM 518 C CA . TYR A 1 67 ? 19.75 -14.305 4.312 1 97.44 67 TYR A CA 1
ATOM 519 C C . TYR A 1 67 ? 18.828 -13.859 5.449 1 97.44 67 TYR A C 1
ATOM 521 O O . TYR A 1 67 ? 17.938 -13.031 5.246 1 97.44 67 TYR A O 1
ATOM 529 N N . GLN A 1 68 ? 19.078 -14.383 6.594 1 96.75 68 GLN A N 1
ATOM 530 C CA . GLN A 1 68 ? 18.219 -14.078 7.738 1 96.75 68 GLN A CA 1
ATOM 531 C C . GLN A 1 68 ? 18.281 -12.594 8.086 1 96.75 68 GLN A C 1
ATOM 533 O O . GLN A 1 68 ? 17.25 -11.969 8.344 1 96.75 68 GLN A O 1
ATOM 538 N N . ILE A 1 69 ? 19.406 -12.047 8.047 1 97.56 69 ILE A N 1
ATOM 539 C CA . ILE A 1 69 ? 19.594 -10.648 8.414 1 97.56 69 ILE A CA 1
ATOM 540 C C . ILE A 1 69 ? 18.969 -9.742 7.352 1 97.56 69 ILE A C 1
ATOM 542 O O . ILE A 1 69 ? 18.188 -8.844 7.672 1 97.56 69 ILE A O 1
ATOM 546 N N . VAL A 1 70 ? 19.281 -10.047 6.133 1 97.5 70 VAL A N 1
ATOM 547 C CA . VAL A 1 70 ? 18.797 -9.203 5.043 1 97.5 70 VAL A CA 1
ATOM 548 C C . VAL A 1 70 ? 17.281 -9.352 4.922 1 97.5 70 VAL A C 1
ATOM 550 O O . VAL A 1 70 ? 16.578 -8.359 4.707 1 97.5 70 VAL A O 1
ATOM 553 N N . SER A 1 71 ? 16.844 -10.539 5.035 1 97.12 71 SER A N 1
ATOM 554 C CA . SER A 1 71 ? 15.406 -10.781 4.969 1 97.12 71 SER A CA 1
ATOM 555 C C . SER A 1 71 ? 14.68 -10.055 6.094 1 97.12 71 SER A C 1
ATOM 557 O O . SER A 1 71 ? 13.594 -9.508 5.883 1 97.12 71 SER A O 1
ATOM 559 N N . PHE A 1 72 ? 15.25 -10.047 7.219 1 95.75 72 PHE A N 1
ATOM 560 C CA . PHE A 1 72 ? 14.664 -9.352 8.352 1 95.75 72 PHE A CA 1
ATOM 561 C C . PHE A 1 72 ? 14.594 -7.852 8.102 1 95.75 72 PHE A C 1
ATOM 563 O O . PHE A 1 72 ? 13.57 -7.215 8.359 1 95.75 72 PHE A O 1
ATOM 570 N N . ILE A 1 73 ? 15.617 -7.312 7.594 1 96.69 73 ILE A N 1
ATOM 571 C CA . ILE A 1 73 ? 15.688 -5.887 7.312 1 96.69 73 ILE A CA 1
ATOM 572 C C . ILE A 1 73 ? 14.664 -5.516 6.246 1 96.69 73 ILE A C 1
ATOM 574 O O . ILE A 1 73 ? 13.953 -4.516 6.383 1 96.69 73 ILE A O 1
ATOM 578 N N . VAL A 1 74 ? 14.562 -6.32 5.262 1 97.19 74 VAL A N 1
ATOM 579 C CA . VAL A 1 74 ? 13.602 -6.098 4.18 1 97.19 74 VAL A CA 1
ATOM 580 C C . VAL A 1 74 ? 12.18 -6.129 4.734 1 97.19 74 VAL A C 1
ATOM 582 O O . VAL A 1 74 ? 11.367 -5.254 4.43 1 97.19 74 VAL A O 1
ATOM 585 N N . ASN A 1 75 ? 11.961 -7.062 5.629 1 94.62 75 ASN A N 1
ATOM 586 C CA . ASN A 1 75 ? 10.633 -7.195 6.219 1 94.62 75 ASN A CA 1
ATOM 587 C C . ASN A 1 75 ? 10.312 -6.02 7.141 1 94.62 75 ASN A C 1
ATOM 589 O O . ASN A 1 75 ? 9.164 -5.57 7.207 1 94.62 75 ASN A O 1
ATOM 593 N N . LEU A 1 76 ? 11.25 -5.625 7.797 1 95.19 76 LEU A N 1
ATOM 594 C CA . LEU A 1 76 ? 11.086 -4.496 8.703 1 95.19 76 LEU A CA 1
ATOM 595 C C . LEU A 1 76 ? 10.703 -3.232 7.941 1 95.19 76 LEU A C 1
ATOM 597 O O . LEU A 1 76 ? 9.766 -2.531 8.328 1 95.19 76 LEU A O 1
ATOM 601 N N . PHE A 1 77 ? 11.391 -2.947 6.887 1 96 77 PHE A N 1
ATOM 602 C CA . PHE A 1 77 ? 11.125 -1.738 6.117 1 96 77 PHE A CA 1
ATOM 603 C C . PHE A 1 77 ? 9.797 -1.848 5.383 1 96 77 PHE A C 1
ATOM 605 O O . PHE A 1 77 ? 9.094 -0.849 5.199 1 96 77 PHE A O 1
ATOM 612 N N . ARG A 1 78 ? 9.461 -3.07 5.031 1 95 78 ARG A N 1
ATOM 613 C CA . ARG A 1 78 ? 8.188 -3.277 4.348 1 95 78 ARG A CA 1
ATOM 614 C C . ARG A 1 78 ? 7.016 -3.088 5.309 1 95 78 ARG A C 1
ATOM 616 O O . ARG A 1 78 ? 5.902 -2.768 4.883 1 95 78 ARG A O 1
ATOM 623 N N . ALA A 1 79 ? 7.324 -3.232 6.582 1 95.5 79 ALA A N 1
ATOM 624 C CA . ALA A 1 79 ? 6.27 -3.188 7.594 1 95.5 79 ALA A CA 1
ATOM 625 C C . ALA A 1 79 ? 6 -1.755 8.047 1 95.5 79 ALA A C 1
ATOM 627 O O . ALA A 1 79 ? 4.953 -1.467 8.633 1 95.5 79 ALA A O 1
ATOM 628 N N . ILE A 1 80 ? 6.867 -0.836 7.754 1 97.06 80 ILE A N 1
ATOM 629 C CA . ILE A 1 80 ? 6.723 0.548 8.195 1 97.06 80 ILE A CA 1
ATOM 630 C C . ILE A 1 80 ? 5.855 1.315 7.195 1 97.06 80 ILE A C 1
ATOM 632 O O . ILE A 1 80 ? 6.215 1.447 6.023 1 97.06 80 ILE A O 1
ATOM 636 N N . PRO A 1 81 ? 4.758 1.828 7.641 1 96.88 81 PRO A N 1
ATOM 637 C CA . PRO A 1 81 ? 3.986 2.688 6.742 1 96.88 81 PRO A CA 1
ATOM 638 C C . PRO A 1 81 ? 4.797 3.867 6.211 1 96.88 81 PRO A C 1
ATOM 640 O O . PRO A 1 81 ? 5.602 4.449 6.945 1 96.88 81 PRO A O 1
ATOM 643 N N . PHE A 1 82 ? 4.527 4.211 5.004 1 98.12 82 PHE A N 1
ATOM 644 C CA . PHE A 1 82 ? 5.41 5.16 4.332 1 98.12 82 PHE A CA 1
ATOM 645 C C . PHE A 1 82 ? 5.43 6.492 5.07 1 98.12 82 PHE A C 1
ATOM 647 O O . PHE A 1 82 ? 6.477 7.137 5.176 1 98.12 82 PHE A O 1
ATOM 654 N N . ILE A 1 83 ? 4.273 6.945 5.52 1 97.56 83 ILE A N 1
ATOM 655 C CA . ILE A 1 83 ? 4.227 8.25 6.18 1 97.56 83 ILE A CA 1
ATOM 656 C C . ILE A 1 83 ? 5.129 8.234 7.41 1 97.56 83 ILE A C 1
ATOM 658 O O . ILE A 1 83 ? 5.762 9.242 7.734 1 97.56 83 ILE A O 1
ATOM 662 N N . ILE A 1 84 ? 5.211 7.117 8.07 1 97.31 84 ILE A N 1
ATOM 663 C CA . ILE A 1 84 ? 6.062 6.984 9.25 1 97.31 84 ILE A CA 1
ATOM 664 C C . ILE A 1 84 ? 7.523 6.867 8.812 1 97.31 84 ILE A C 1
ATOM 666 O O . ILE A 1 84 ? 8.414 7.457 9.438 1 97.31 84 ILE A O 1
ATOM 670 N N . LEU A 1 85 ? 7.707 6.191 7.789 1 97.38 85 LEU A N 1
ATOM 671 C CA . LEU A 1 85 ? 9.055 5.973 7.285 1 97.38 85 LEU A CA 1
ATOM 672 C C . LEU A 1 85 ? 9.703 7.293 6.879 1 97.38 85 LEU A C 1
ATOM 674 O O . LEU A 1 85 ? 10.867 7.551 7.215 1 97.38 85 LEU A O 1
ATOM 678 N N . ILE A 1 86 ? 8.953 8.086 6.121 1 97.12 86 ILE A N 1
ATOM 679 C CA . ILE A 1 86 ? 9.539 9.328 5.621 1 97.12 86 ILE A CA 1
ATOM 680 C C . ILE A 1 86 ? 9.867 10.25 6.793 1 97.12 86 ILE A C 1
ATOM 682 O O . ILE A 1 86 ? 10.883 10.945 6.781 1 97.12 86 ILE A O 1
ATOM 686 N N . LEU A 1 87 ? 9.078 10.25 7.855 1 96.19 87 LEU A N 1
ATOM 687 C CA . LEU A 1 87 ? 9.359 11.055 9.039 1 96.19 87 LEU A CA 1
ATOM 688 C C . LEU A 1 87 ? 10.578 10.531 9.781 1 96.19 87 LEU A C 1
ATOM 690 O O . LEU A 1 87 ? 11.422 11.312 10.234 1 96.19 87 LEU A O 1
ATOM 694 N N . LEU A 1 88 ? 10.609 9.234 9.852 1 94.75 88 LEU A N 1
ATOM 695 C CA . LEU A 1 88 ? 11.695 8.57 10.57 1 94.75 88 LEU A CA 1
ATOM 696 C C . LEU A 1 88 ? 13.039 8.852 9.898 1 94.75 88 LEU A C 1
ATOM 698 O O . LEU A 1 88 ? 14.07 8.93 10.57 1 94.75 88 LEU A O 1
ATOM 702 N N . LEU A 1 89 ? 13.078 9.062 8.625 1 95.06 89 LEU A N 1
ATOM 703 C CA . LEU A 1 89 ? 14.312 9.164 7.855 1 95.06 89 LEU A CA 1
ATOM 704 C C . LEU A 1 89 ? 14.734 10.617 7.695 1 95.06 89 LEU A C 1
ATOM 706 O O . LEU A 1 89 ? 15.773 10.906 7.09 1 95.06 89 LEU A O 1
ATOM 710 N N . ILE A 1 90 ? 13.992 11.531 8.234 1 91.81 90 ILE A N 1
ATOM 711 C CA . ILE A 1 90 ? 14.227 12.953 8.055 1 91.81 90 ILE A CA 1
ATOM 712 C C . ILE A 1 90 ? 15.656 13.305 8.484 1 91.81 90 ILE A C 1
ATOM 714 O O . ILE A 1 90 ? 16.391 13.945 7.738 1 91.81 90 ILE A O 1
ATOM 718 N N . PRO A 1 91 ? 16.125 12.836 9.672 1 88.5 91 PRO A N 1
ATOM 719 C CA . PRO A 1 91 ? 17.484 13.164 10.062 1 88.5 91 PRO A CA 1
ATOM 720 C C . PRO A 1 91 ? 18.531 12.617 9.094 1 88.5 91 PRO A C 1
ATOM 722 O O . PRO A 1 91 ? 19.547 13.266 8.828 1 88.5 91 PRO A O 1
ATOM 725 N N . PHE A 1 92 ? 18.234 11.484 8.617 1 90 92 PHE A N 1
ATOM 726 C CA . PHE A 1 92 ? 19.141 10.867 7.648 1 90 92 PHE A CA 1
ATOM 727 C C . PHE A 1 92 ? 19.125 11.641 6.332 1 90 92 PHE A C 1
ATOM 729 O O . PHE A 1 92 ? 20.188 11.891 5.75 1 90 92 PHE A O 1
ATOM 736 N N . THR A 1 93 ? 18 11.977 5.871 1 91.62 93 THR A N 1
ATOM 737 C CA . THR A 1 93 ? 17.844 12.719 4.621 1 91.62 93 THR A CA 1
ATOM 738 C C . THR A 1 93 ? 18.547 14.07 4.699 1 91.62 93 THR A C 1
ATOM 740 O O . THR A 1 93 ? 19.203 14.5 3.75 1 91.62 93 THR A O 1
ATOM 743 N N . SER A 1 94 ? 18.359 14.703 5.848 1 89.5 94 SER A N 1
ATOM 744 C CA . SER A 1 94 ? 18.984 16 6.051 1 89.5 94 SER A CA 1
ATOM 745 C C . SER A 1 94 ? 20.5 15.898 6.008 1 89.5 94 SER A C 1
ATOM 747 O O . SER A 1 94 ? 21.172 16.797 5.492 1 89.5 94 SER A O 1
ATOM 749 N N . LEU A 1 95 ? 21.016 14.867 6.516 1 87.31 95 LEU A N 1
ATOM 750 C CA . LEU A 1 95 ? 22.453 14.656 6.555 1 87.31 95 LEU A CA 1
ATOM 751 C C . LEU A 1 95 ? 23 14.391 5.156 1 87.31 95 LEU A C 1
ATOM 753 O O . LEU A 1 95 ? 24.078 14.883 4.809 1 87.31 95 LEU A O 1
ATOM 757 N N . ILE A 1 96 ? 22.219 13.695 4.379 1 88.62 96 ILE A N 1
ATOM 758 C CA . ILE A 1 96 ? 22.719 13.234 3.086 1 88.62 96 ILE A CA 1
ATOM 759 C C . ILE A 1 96 ? 22.5 14.328 2.037 1 88.62 96 ILE A C 1
ATOM 761 O O . ILE A 1 96 ? 23.375 14.57 1.197 1 88.62 96 ILE A O 1
ATOM 765 N N . LEU A 1 97 ? 21.344 15.016 2.076 1 89.56 97 LEU A N 1
ATOM 766 C CA . LEU A 1 97 ? 20.984 15.906 0.98 1 89.56 97 LEU A CA 1
ATOM 767 C C . LEU A 1 97 ? 21.031 17.359 1.424 1 89.56 97 LEU A C 1
ATOM 769 O O . LEU A 1 97 ? 21.031 18.266 0.589 1 89.56 97 LEU A O 1
ATOM 773 N N . GLY A 1 98 ? 21.031 17.625 2.707 1 85.62 98 GLY A N 1
ATOM 774 C CA . GLY A 1 98 ? 21.047 18.984 3.223 1 85.62 98 GLY A CA 1
ATOM 775 C C . GLY A 1 98 ? 19.672 19.625 3.213 1 85.62 98 GLY A C 1
ATOM 776 O O . GLY A 1 98 ? 19.531 20.797 3.586 1 85.62 98 GLY A O 1
ATOM 777 N N . THR A 1 99 ? 18.703 18.875 2.629 1 83.81 99 THR A N 1
ATOM 778 C CA . THR A 1 99 ? 17.344 19.375 2.605 1 83.81 99 THR A CA 1
ATOM 779 C C . THR A 1 99 ? 16.344 18.25 2.816 1 83.81 99 THR A C 1
ATOM 781 O O . THR A 1 99 ? 16.656 17.078 2.537 1 83.81 99 THR A O 1
ATOM 784 N N . ILE A 1 100 ? 15.25 18.656 3.4 1 83.81 100 ILE A N 1
ATOM 785 C CA . ILE A 1 100 ? 14.18 17.672 3.582 1 83.81 100 ILE A CA 1
ATOM 786 C C . ILE A 1 100 ? 12.953 18.109 2.787 1 83.81 100 ILE A C 1
ATOM 788 O O . ILE A 1 100 ? 11.945 17.391 2.76 1 83.81 100 ILE A O 1
ATOM 792 N N . SER A 1 101 ? 13.062 19.281 2.154 1 87.31 101 SER A N 1
ATOM 793 C CA . SER A 1 101 ? 11.93 19.828 1.424 1 87.31 101 SER A CA 1
ATOM 794 C C . SER A 1 101 ? 12.102 19.641 -0.081 1 87.31 101 SER A C 1
ATOM 796 O O . SER A 1 101 ? 13.195 19.344 -0.556 1 87.31 101 SER A O 1
ATOM 798 N N . GLY A 1 102 ? 10.961 19.719 -0.749 1 93.75 102 GLY A N 1
ATOM 799 C CA . GLY A 1 102 ? 11.008 19.594 -2.197 1 93.75 102 GLY A CA 1
ATOM 800 C C . GLY A 1 102 ? 11.078 18.156 -2.668 1 93.75 102 GLY A C 1
ATOM 801 O O . GLY A 1 102 ? 11.258 17.234 -1.86 1 93.75 102 GLY A O 1
ATOM 802 N N . PRO A 1 103 ? 10.961 17.969 -3.98 1 96.12 103 PRO A N 1
ATOM 803 C CA . PRO A 1 103 ? 10.914 16.609 -4.547 1 96.12 103 PRO A CA 1
ATOM 804 C C . PRO A 1 103 ? 12.172 15.805 -4.258 1 96.12 103 PRO A C 1
ATOM 806 O O . PRO A 1 103 ? 12.094 14.609 -3.982 1 96.12 103 PRO A O 1
ATOM 809 N N . THR A 1 104 ? 13.305 16.453 -4.262 1 95.25 104 THR A N 1
ATOM 810 C CA . THR A 1 104 ? 14.57 15.758 -4.039 1 95.25 104 THR A CA 1
ATOM 811 C C . THR A 1 104 ? 14.664 15.258 -2.6 1 95.25 104 THR A C 1
ATOM 813 O O . THR A 1 104 ? 15.242 14.203 -2.34 1 95.25 104 THR A O 1
ATOM 816 N N . GLY A 1 105 ? 14.117 16.062 -1.692 1 95.69 105 GLY A N 1
ATOM 817 C CA . GLY A 1 105 ? 14.133 15.672 -0.289 1 95.69 105 GLY A CA 1
ATOM 818 C C . GLY A 1 105 ? 13.359 14.406 -0.002 1 95.69 105 GLY A C 1
ATOM 819 O O . GLY A 1 105 ? 13.594 13.742 1.007 1 95.69 105 GLY A O 1
ATOM 820 N N . ALA A 1 106 ? 12.461 14.031 -0.895 1 97.25 106 ALA A N 1
ATOM 821 C CA . ALA A 1 106 ? 11.602 12.875 -0.679 1 97.25 106 ALA A CA 1
ATOM 822 C C . ALA A 1 106 ? 12.25 11.602 -1.211 1 97.25 106 ALA A C 1
ATOM 824 O O . ALA A 1 106 ? 11.828 10.492 -0.877 1 97.25 106 ALA A O 1
ATOM 825 N N . LEU A 1 107 ? 13.328 11.68 -2.031 1 97.69 107 LEU A N 1
ATOM 826 C CA . LEU A 1 107 ? 13.859 10.578 -2.818 1 97.69 107 LEU A CA 1
ATOM 827 C C . LEU A 1 107 ? 14.414 9.484 -1.913 1 97.69 107 LEU A C 1
ATOM 829 O O . LEU A 1 107 ? 14.141 8.297 -2.121 1 97.69 107 LEU A O 1
ATOM 833 N N . PRO A 1 108 ? 15.172 9.836 -0.844 1 97.44 108 PRO A N 1
ATOM 834 C CA . PRO A 1 108 ? 15.703 8.758 -0.011 1 97.44 108 PRO A CA 1
ATOM 835 C C . PRO A 1 108 ? 14.609 7.887 0.602 1 97.44 108 PRO A C 1
ATOM 837 O O . PRO A 1 108 ? 14.703 6.656 0.567 1 97.44 108 PRO A O 1
ATOM 840 N N . ALA A 1 109 ? 13.602 8.523 1.137 1 97.88 109 ALA A N 1
ATOM 841 C CA . ALA A 1 109 ? 12.523 7.762 1.752 1 97.88 109 ALA A CA 1
ATOM 842 C C . ALA A 1 109 ? 11.758 6.949 0.708 1 97.88 109 ALA A C 1
ATOM 844 O O . ALA A 1 109 ? 11.352 5.816 0.97 1 97.88 109 ALA A O 1
ATOM 845 N N . LEU A 1 110 ? 11.539 7.539 -0.49 1 98.62 110 LEU A N 1
ATOM 846 C CA . LEU A 1 110 ? 10.859 6.84 -1.574 1 98.62 110 LEU A CA 1
ATOM 847 C C . LEU A 1 110 ? 11.641 5.602 -1.998 1 98.62 110 LEU A C 1
ATOM 849 O O . LEU A 1 110 ? 11.07 4.523 -2.16 1 98.62 110 LEU A O 1
ATOM 853 N N . VAL A 1 111 ? 12.922 5.738 -2.102 1 98.62 111 VAL A N 1
ATOM 854 C CA . VAL A 1 111 ? 13.781 4.648 -2.553 1 98.62 111 VAL A CA 1
ATOM 855 C C . VAL A 1 111 ? 13.859 3.574 -1.474 1 98.62 111 VAL A C 1
ATOM 857 O O . VAL A 1 111 ? 13.664 2.389 -1.753 1 98.62 111 VAL A O 1
ATOM 860 N N . ILE A 1 112 ? 14.062 3.963 -0.253 1 98.06 112 ILE A N 1
ATOM 861 C CA . ILE A 1 112 ? 14.234 3.029 0.854 1 98.06 112 ILE A CA 1
ATOM 862 C C . ILE A 1 112 ? 12.922 2.299 1.125 1 98.06 112 ILE A C 1
ATOM 864 O O . ILE A 1 112 ? 12.922 1.123 1.495 1 98.06 112 ILE A O 1
ATOM 868 N N . GLY A 1 113 ? 11.867 3.014 0.887 1 97.94 113 GLY A N 1
ATOM 869 C CA . GLY A 1 113 ? 10.562 2.402 1.083 1 97.94 113 GLY A CA 1
ATOM 870 C C . GLY A 1 113 ? 10.195 1.417 -0.01 1 97.94 113 GLY A C 1
ATOM 871 O O . GLY A 1 113 ? 9.492 0.435 0.242 1 97.94 113 GLY A O 1
ATOM 872 N N . ALA A 1 114 ? 10.648 1.625 -1.212 1 98.69 114 ALA A N 1
ATOM 873 C CA . ALA A 1 114 ? 10.195 0.858 -2.367 1 98.69 114 ALA A CA 1
ATOM 874 C C . ALA A 1 114 ? 11.156 -0.281 -2.686 1 98.69 114 ALA A C 1
ATOM 876 O O . ALA A 1 114 ? 10.742 -1.334 -3.176 1 98.69 114 ALA A O 1
ATOM 877 N N . ALA A 1 115 ? 12.414 -0.111 -2.404 1 98.81 115 ALA A N 1
ATOM 878 C CA . ALA A 1 115 ? 13.438 -1.072 -2.818 1 98.81 115 ALA A CA 1
ATOM 879 C C . ALA A 1 115 ? 13.211 -2.43 -2.16 1 98.81 115 ALA A C 1
ATOM 881 O O . ALA A 1 115 ? 13.234 -3.465 -2.832 1 98.81 115 ALA A O 1
ATOM 882 N N . PRO A 1 116 ? 13.008 -2.447 -0.821 1 98.56 116 PRO A N 1
ATOM 883 C CA . PRO A 1 116 ? 12.742 -3.742 -0.19 1 98.56 116 PRO A CA 1
ATOM 884 C C . PRO A 1 116 ? 11.5 -4.426 -0.754 1 98.56 116 PRO A C 1
ATOM 886 O O . PRO A 1 116 ? 11.469 -5.652 -0.891 1 98.56 116 PRO A O 1
ATOM 889 N N . PHE A 1 117 ? 10.508 -3.674 -1.046 1 98.19 117 PHE A N 1
ATOM 890 C CA . PHE A 1 117 ? 9.289 -4.203 -1.646 1 98.19 117 PHE A CA 1
ATOM 891 C C . PHE A 1 117 ? 9.594 -4.855 -2.99 1 98.19 117 PHE A C 1
ATOM 893 O O . PHE A 1 117 ? 9.195 -6 -3.234 1 98.19 117 PHE A O 1
ATOM 900 N N . TYR A 1 118 ? 10.266 -4.156 -3.861 1 98.81 118 TYR A N 1
ATOM 901 C CA . TYR A 1 118 ? 10.609 -4.719 -5.16 1 98.81 118 TYR A CA 1
ATOM 902 C C . TYR A 1 118 ? 11.539 -5.914 -5.008 1 98.81 118 TYR A C 1
ATOM 904 O O . TYR A 1 118 ? 11.453 -6.879 -5.77 1 98.81 118 TYR A O 1
ATOM 912 N N . ALA A 1 119 ? 12.445 -5.848 -4.055 1 98.81 119 ALA A N 1
ATOM 913 C CA . ALA A 1 119 ? 13.367 -6.957 -3.795 1 98.81 119 ALA A CA 1
ATOM 914 C C . ALA A 1 119 ? 12.594 -8.242 -3.518 1 98.81 119 ALA A C 1
ATOM 916 O O . ALA A 1 119 ? 12.953 -9.312 -4.031 1 98.81 119 ALA A O 1
ATOM 917 N N . ARG A 1 120 ? 11.602 -8.094 -2.709 1 98.06 120 ARG A N 1
ATOM 918 C CA . ARG A 1 120 ? 10.797 -9.266 -2.373 1 98.06 120 ARG A CA 1
ATOM 919 C C . ARG A 1 120 ? 10.086 -9.812 -3.605 1 98.06 120 ARG A C 1
ATOM 921 O O . ARG A 1 120 ? 9.992 -11.023 -3.787 1 98.06 120 ARG A O 1
ATOM 928 N N . LEU A 1 121 ? 9.594 -8.969 -4.453 1 98.12 121 LEU A N 1
ATOM 929 C CA . LEU A 1 121 ? 8.945 -9.406 -5.684 1 98.12 121 LEU A CA 1
ATOM 930 C C . LEU A 1 121 ? 9.938 -10.125 -6.594 1 98.12 121 LEU A C 1
ATOM 932 O O . LEU A 1 121 ? 9.602 -11.125 -7.223 1 98.12 121 LEU A O 1
ATOM 936 N N . VAL A 1 122 ? 11.141 -9.586 -6.605 1 98.5 122 VAL A N 1
ATOM 937 C CA . VAL A 1 122 ? 12.188 -10.211 -7.406 1 98.5 122 VAL A CA 1
ATOM 938 C C . VAL A 1 122 ? 12.492 -11.602 -6.867 1 98.5 122 VAL A C 1
ATOM 940 O O . VAL A 1 122 ? 12.586 -12.562 -7.633 1 98.5 122 VAL A O 1
ATOM 943 N N . GLU A 1 123 ? 12.695 -11.688 -5.602 1 98.12 123 GLU A N 1
ATOM 944 C CA . GLU A 1 123 ? 12.969 -12.977 -4.98 1 98.12 123 GLU A CA 1
ATOM 945 C C . GLU A 1 123 ? 11.875 -13.992 -5.301 1 98.12 123 GLU A C 1
ATOM 947 O O . GLU A 1 123 ? 12.172 -15.133 -5.656 1 98.12 123 GLU A O 1
ATOM 952 N N . ILE A 1 124 ? 10.633 -13.586 -5.199 1 97.12 124 ILE A N 1
ATOM 953 C CA . ILE A 1 124 ? 9.484 -14.453 -5.461 1 97.12 124 ILE A CA 1
ATOM 954 C C . ILE A 1 124 ? 9.484 -14.875 -6.926 1 97.12 124 ILE A C 1
ATOM 956 O O . ILE A 1 124 ? 9.258 -16.047 -7.238 1 97.12 124 ILE A O 1
ATOM 960 N N . ALA A 1 125 ? 9.719 -13.93 -7.801 1 97.75 125 ALA A N 1
ATOM 961 C CA . ALA A 1 125 ? 9.758 -14.219 -9.234 1 97.75 125 ALA A CA 1
ATOM 962 C C . ALA A 1 125 ? 10.805 -15.289 -9.547 1 97.75 125 ALA A C 1
ATOM 964 O O . ALA A 1 125 ? 10.547 -16.203 -10.344 1 97.75 125 ALA A O 1
ATOM 965 N N . PHE A 1 126 ? 11.914 -15.227 -8.906 1 97.5 126 PHE A N 1
ATOM 966 C CA . PHE A 1 126 ? 12.992 -16.188 -9.148 1 97.5 126 PHE A CA 1
ATOM 967 C C . PHE A 1 126 ? 12.648 -17.547 -8.555 1 97.5 126 PHE A C 1
ATOM 969 O O . PHE A 1 126 ? 12.992 -18.578 -9.125 1 97.5 126 PHE A O 1
ATOM 976 N N . LYS A 1 127 ? 11.984 -17.547 -7.469 1 96.12 127 LYS A N 1
ATOM 977 C CA . LYS A 1 127 ? 11.609 -18.797 -6.809 1 96.12 127 LYS A CA 1
ATOM 978 C C . LYS A 1 127 ? 10.57 -19.562 -7.621 1 96.12 127 LYS A C 1
ATOM 980 O O . LYS A 1 127 ? 10.438 -20.781 -7.477 1 96.12 127 LYS A O 1
ATOM 985 N N . GLU A 1 128 ? 9.891 -18.859 -8.445 1 94.94 128 GLU A N 1
ATOM 986 C CA . GLU A 1 128 ? 8.836 -19.484 -9.25 1 94.94 128 GLU A CA 1
ATOM 987 C C . GLU A 1 128 ? 9.422 -20.172 -10.477 1 94.94 128 GLU A C 1
ATOM 989 O O . GLU A 1 128 ? 8.742 -20.969 -11.125 1 94.94 128 GLU A O 1
ATOM 994 N N . ILE A 1 129 ? 10.664 -19.938 -10.742 1 95 129 ILE A N 1
ATOM 995 C CA . ILE A 1 129 ? 11.312 -20.547 -11.898 1 95 129 ILE A CA 1
ATOM 996 C C . ILE A 1 129 ? 11.57 -22.031 -11.625 1 95 129 ILE A C 1
ATOM 998 O O . ILE A 1 129 ? 11.977 -22.406 -10.523 1 95 129 ILE A O 1
ATOM 1002 N N . ASN A 1 130 ? 11.359 -22.828 -12.625 1 93 130 ASN A N 1
ATOM 1003 C CA . ASN A 1 130 ? 11.578 -24.266 -12.531 1 93 130 ASN A CA 1
ATOM 1004 C C . ASN A 1 130 ? 13.016 -24.594 -12.133 1 93 130 ASN A C 1
ATOM 1006 O O . ASN A 1 130 ? 13.961 -24.172 -12.805 1 93 130 ASN A O 1
ATOM 1010 N N . LYS A 1 131 ? 13.086 -25.344 -11.188 1 91.5 131 LYS A N 1
ATOM 1011 C CA . LYS A 1 131 ? 14.391 -25.734 -10.664 1 91.5 131 LYS A CA 1
ATOM 1012 C C . LYS A 1 131 ? 15.188 -26.516 -11.711 1 91.5 131 LYS A C 1
ATOM 1014 O O . LYS A 1 131 ? 16.422 -26.453 -11.734 1 91.5 131 LYS A O 1
ATOM 1019 N N . GLY A 1 132 ? 14.453 -27.25 -12.477 1 92.5 132 GLY A N 1
ATOM 1020 C CA . GLY A 1 132 ? 15.102 -28.047 -13.516 1 92.5 132 GLY A CA 1
ATOM 1021 C C . GLY A 1 132 ? 15.922 -27.203 -14.477 1 92.5 132 GLY A C 1
ATOM 1022 O O . GLY A 1 132 ? 17 -27.609 -14.898 1 92.5 132 GLY A O 1
ATOM 1023 N N . VAL A 1 133 ? 15.445 -26.016 -14.773 1 93.31 133 VAL A N 1
ATOM 1024 C CA . VAL A 1 133 ? 16.109 -25.109 -15.703 1 93.31 133 VAL A CA 1
ATOM 1025 C C . VAL A 1 133 ? 17.422 -24.594 -15.086 1 93.31 133 VAL A C 1
ATOM 1027 O O . VAL A 1 133 ? 18.438 -24.5 -15.766 1 93.31 133 VAL A O 1
ATOM 1030 N N . ILE A 1 134 ? 17.391 -24.375 -13.852 1 92.62 134 ILE A N 1
ATOM 1031 C CA . ILE A 1 134 ? 18.562 -23.875 -13.141 1 92.62 134 ILE A CA 1
ATOM 1032 C C . ILE A 1 134 ? 19.594 -24.984 -13.008 1 92.62 134 ILE A C 1
ATOM 1034 O O . ILE A 1 134 ? 20.797 -24.75 -13.227 1 92.62 134 ILE A O 1
ATOM 1038 N N . GLU A 1 135 ? 19.141 -26.172 -12.703 1 92.38 135 GLU A N 1
ATOM 1039 C CA . GLU A 1 135 ? 20.016 -27.328 -12.555 1 92.38 135 GLU A CA 1
ATOM 1040 C C . GLU A 1 135 ? 20.672 -27.703 -13.883 1 92.38 135 GLU A C 1
ATOM 1042 O O . GLU A 1 135 ? 21.844 -28.094 -13.914 1 92.38 135 GLU A O 1
ATOM 1047 N N . ALA A 1 136 ? 19.844 -27.594 -14.883 1 94 136 ALA A N 1
ATOM 1048 C CA . ALA A 1 136 ? 20.375 -27.875 -16.219 1 94 136 ALA A CA 1
ATOM 1049 C C . ALA A 1 136 ? 21.516 -26.938 -16.562 1 94 136 ALA A C 1
ATOM 1051 O O . ALA A 1 136 ? 22.547 -27.359 -17.094 1 94 136 ALA A O 1
ATOM 1052 N N . ALA A 1 137 ? 21.359 -25.656 -16.281 1 93.75 137 ALA A N 1
ATOM 1053 C CA . ALA A 1 137 ? 22.391 -24.672 -16.562 1 93.75 137 ALA A CA 1
ATOM 1054 C C . ALA A 1 137 ? 23.641 -24.922 -15.711 1 93.75 137 ALA A C 1
ATOM 1056 O O . ALA A 1 137 ? 24.766 -24.797 -16.203 1 93.75 137 ALA A O 1
ATOM 1057 N N . ARG A 1 138 ? 23.422 -25.375 -14.516 1 92.5 138 ARG A N 1
ATOM 1058 C CA . ARG A 1 138 ? 24.531 -25.688 -13.617 1 92.5 138 ARG A CA 1
ATOM 1059 C C . ARG A 1 138 ? 25.312 -26.906 -14.117 1 92.5 138 ARG A C 1
ATOM 1061 O O . ARG A 1 138 ? 26.531 -26.938 -14.016 1 92.5 138 ARG A O 1
ATOM 1068 N N . SER A 1 139 ? 24.625 -27.844 -14.57 1 94.81 139 SER A N 1
ATOM 1069 C CA . SER A 1 139 ? 25.25 -29.062 -15.086 1 94.81 139 SER A CA 1
ATOM 1070 C C . SER A 1 139 ? 26.094 -28.781 -16.312 1 94.81 139 SER A C 1
ATOM 1072 O O . SER A 1 139 ? 27.047 -29.516 -16.609 1 94.81 139 SER A O 1
ATOM 1074 N N . MET A 1 140 ? 25.766 -27.719 -17 1 95.44 140 MET A N 1
ATOM 1075 C CA . MET A 1 140 ? 26.5 -27.312 -18.172 1 95.44 140 MET A CA 1
ATOM 1076 C C . MET A 1 140 ? 27.75 -26.5 -17.797 1 95.44 140 MET A C 1
ATOM 1078 O O . MET A 1 140 ? 28.516 -26.078 -18.656 1 95.44 140 MET A O 1
ATOM 1082 N N . GLY A 1 141 ? 27.984 -26.281 -16.531 1 93.38 141 GLY A N 1
ATOM 1083 C CA . GLY A 1 141 ? 29.172 -25.594 -16.031 1 93.38 141 GLY A CA 1
ATOM 1084 C C . GLY A 1 141 ? 29 -24.094 -15.914 1 93.38 141 GLY A C 1
ATOM 1085 O O . GLY A 1 141 ? 29.984 -23.359 -15.766 1 93.38 141 GLY A O 1
ATOM 1086 N N . ALA A 1 142 ? 27.766 -23.641 -15.984 1 94.12 142 ALA A N 1
ATOM 1087 C CA . ALA A 1 142 ? 27.531 -22.203 -15.859 1 94.12 142 ALA A CA 1
ATOM 1088 C C . ALA A 1 142 ? 27.812 -21.719 -14.445 1 94.12 142 ALA A C 1
ATOM 1090 O O . ALA A 1 142 ? 27.469 -22.375 -13.469 1 94.12 142 ALA A O 1
ATOM 1091 N N . ASN A 1 143 ? 28.5 -20.578 -14.438 1 94.44 143 ASN A N 1
ATOM 1092 C CA . ASN A 1 143 ? 28.719 -19.984 -13.117 1 94.44 143 ASN A CA 1
ATOM 1093 C C . ASN A 1 143 ? 27.516 -19.188 -12.656 1 94.44 143 ASN A C 1
ATOM 1095 O O . ASN A 1 143 ? 26.562 -19 -13.414 1 94.44 143 ASN A O 1
ATOM 1099 N N . THR A 1 144 ? 27.531 -18.656 -11.438 1 92.94 144 THR A N 1
ATOM 1100 C CA . THR A 1 144 ? 26.375 -18.016 -10.812 1 92.94 144 THR A CA 1
ATOM 1101 C C . THR A 1 144 ? 25.969 -16.766 -11.586 1 92.94 144 THR A C 1
ATOM 1103 O O . THR A 1 144 ? 24.781 -16.531 -11.812 1 92.94 144 THR A O 1
ATOM 1106 N N . TRP A 1 145 ? 26.891 -16.047 -12.023 1 95.38 145 TRP A N 1
ATOM 1107 C CA . TRP A 1 145 ? 26.609 -14.805 -12.758 1 95.38 145 TRP A CA 1
ATOM 1108 C C . TRP A 1 145 ? 25.969 -15.109 -14.102 1 95.38 145 TRP A C 1
ATOM 1110 O O . TRP A 1 145 ? 25.031 -14.406 -14.516 1 95.38 145 TRP A O 1
ATOM 1120 N N . THR A 1 146 ? 26.469 -16.188 -14.75 1 94.81 146 THR A N 1
ATOM 1121 C CA . THR A 1 146 ? 25.891 -16.625 -16.016 1 94.81 146 THR A CA 1
ATOM 1122 C C . THR A 1 146 ? 24.453 -17.094 -15.82 1 94.81 146 THR A C 1
ATOM 1124 O O . THR A 1 146 ? 23.578 -16.781 -16.625 1 94.81 146 THR A O 1
ATOM 1127 N N . ILE A 1 147 ? 24.266 -17.797 -14.75 1 94.88 147 ILE A N 1
ATOM 1128 C CA . ILE A 1 147 ? 22.938 -18.297 -14.453 1 94.88 147 ILE A CA 1
ATOM 1129 C C . ILE A 1 147 ? 21.969 -17.141 -14.211 1 94.88 147 ILE A C 1
ATOM 1131 O O . ILE A 1 147 ? 20.859 -17.125 -14.727 1 94.88 147 ILE A O 1
ATOM 1135 N N . ILE A 1 148 ? 22.438 -16.141 -13.523 1 95.44 148 ILE A N 1
ATOM 1136 C CA . ILE A 1 148 ? 21.609 -14.992 -13.203 1 95.44 148 ILE A CA 1
ATOM 1137 C C . ILE A 1 148 ? 21.266 -14.227 -14.484 1 95.44 148 ILE A C 1
ATOM 1139 O O . ILE A 1 148 ? 20.094 -13.953 -14.758 1 95.44 148 ILE A O 1
ATOM 1143 N N . ARG A 1 149 ? 22.219 -13.984 -15.266 1 95.56 149 ARG A N 1
ATOM 1144 C CA . ARG A 1 149 ? 22.078 -13.078 -16.406 1 95.56 149 ARG A CA 1
ATOM 1145 C C . ARG A 1 149 ? 21.406 -13.773 -17.578 1 95.56 149 ARG A C 1
ATOM 1147 O O . ARG A 1 149 ? 20.641 -13.148 -18.328 1 95.56 149 ARG A O 1
ATOM 1154 N N . LYS A 1 150 ? 21.578 -15.094 -17.688 1 95.25 150 LYS A N 1
ATOM 1155 C CA . LYS A 1 150 ? 21.156 -15.773 -18.922 1 95.25 150 LYS A CA 1
ATOM 1156 C C . LYS A 1 150 ? 19.984 -16.703 -18.656 1 95.25 150 LYS A C 1
ATOM 1158 O O . LYS A 1 150 ? 19.297 -17.125 -19.594 1 95.25 150 LYS A O 1
ATOM 1163 N N . VAL A 1 151 ? 19.766 -17 -17.438 1 95 151 VAL A N 1
ATOM 1164 C CA . VAL A 1 151 ? 18.688 -17.938 -17.156 1 95 151 VAL A CA 1
ATOM 1165 C C . VAL A 1 151 ? 17.625 -17.281 -16.281 1 95 151 VAL A C 1
ATOM 1167 O O . VAL A 1 151 ? 16.484 -17.078 -16.734 1 95 151 VAL A O 1
ATOM 1170 N N . LEU A 1 152 ? 18.016 -16.766 -15.117 1 95.94 152 LEU A N 1
ATOM 1171 C CA . LEU A 1 152 ? 17.047 -16.281 -14.141 1 95.94 152 LEU A CA 1
ATOM 1172 C C . LEU A 1 152 ? 16.359 -15.016 -14.641 1 95.94 152 LEU A C 1
ATOM 1174 O O . LEU A 1 152 ? 15.125 -14.953 -14.695 1 95.94 152 LEU A O 1
ATOM 1178 N N . ILE A 1 153 ? 17.156 -14.078 -15.07 1 96.5 153 ILE A N 1
ATOM 1179 C CA . ILE A 1 153 ? 16.609 -12.781 -15.453 1 96.5 153 ILE A CA 1
ATOM 1180 C C . ILE A 1 153 ? 15.727 -12.945 -16.688 1 96.5 153 ILE A C 1
ATOM 1182 O O . ILE A 1 153 ? 14.57 -12.516 -16.703 1 96.5 153 ILE A O 1
ATOM 1186 N N . PRO A 1 154 ? 16.219 -13.648 -17.719 1 95.56 154 PRO A N 1
ATOM 1187 C CA . PRO A 1 154 ? 15.383 -13.82 -18.906 1 95.56 154 PRO A CA 1
ATOM 1188 C C . PRO A 1 154 ? 14.109 -14.609 -18.625 1 95.56 154 PRO A C 1
ATOM 1190 O O . PRO A 1 154 ? 13.039 -14.281 -19.141 1 95.56 154 PRO A O 1
ATOM 1193 N N . GLU A 1 155 ? 14.188 -15.617 -17.766 1 95.19 155 GLU A N 1
ATOM 1194 C CA . GLU A 1 155 ? 13.023 -16.453 -17.453 1 95.19 155 GLU A CA 1
ATOM 1195 C C . GLU A 1 155 ? 12.016 -15.68 -16.609 1 95.19 155 GLU A C 1
ATOM 1197 O O . GLU A 1 155 ? 10.812 -15.922 -16.703 1 95.19 155 GLU A O 1
ATOM 1202 N N . ALA A 1 156 ? 12.5 -14.734 -15.828 1 97.19 156 ALA A N 1
ATOM 1203 C CA . ALA A 1 156 ? 11.633 -14.031 -14.891 1 97.19 156 ALA A CA 1
ATOM 1204 C C . ALA A 1 156 ? 11.234 -12.664 -15.445 1 97.19 156 ALA A C 1
ATOM 1206 O O . ALA A 1 156 ? 10.578 -11.883 -14.75 1 97.19 156 ALA A O 1
ATOM 1207 N N . ARG A 1 157 ? 11.594 -12.391 -16.625 1 97.12 157 ARG A N 1
ATOM 1208 C CA . ARG A 1 157 ? 11.461 -11.055 -17.188 1 97.12 157 ARG A CA 1
ATOM 1209 C C . ARG A 1 157 ? 10.016 -10.562 -17.078 1 97.12 157 ARG A C 1
ATOM 1211 O O . ARG A 1 157 ? 9.773 -9.445 -16.625 1 97.12 157 ARG A O 1
ATOM 1218 N N . PRO A 1 158 ? 8.992 -11.352 -17.453 1 97.12 158 PRO A N 1
ATOM 1219 C CA . PRO A 1 158 ? 7.613 -10.875 -17.312 1 97.12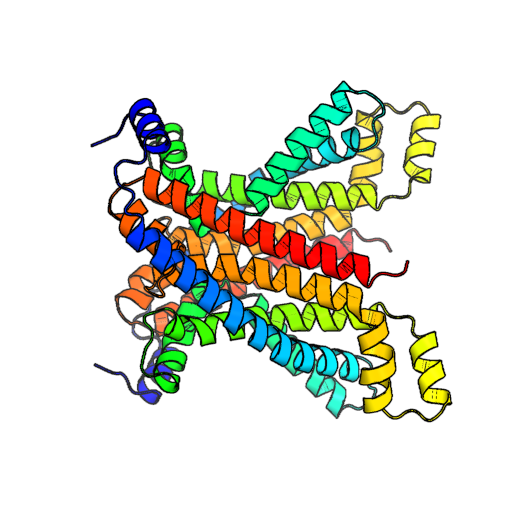 158 PRO A CA 1
ATOM 1220 C C . PRO A 1 158 ? 7.246 -10.555 -15.867 1 97.12 158 PRO A C 1
ATOM 1222 O O . PRO A 1 158 ? 6.625 -9.523 -15.602 1 97.12 158 PRO A O 1
ATOM 1225 N N . ALA A 1 159 ? 7.652 -11.398 -14.977 1 97.44 159 ALA A N 1
ATOM 1226 C CA . ALA A 1 159 ? 7.363 -11.203 -13.562 1 97.44 159 ALA A CA 1
ATOM 1227 C C . ALA A 1 159 ? 8.102 -9.984 -13.016 1 97.44 159 ALA A C 1
ATOM 1229 O O . ALA A 1 159 ? 7.574 -9.25 -12.18 1 97.44 159 ALA A O 1
ATOM 1230 N N . LEU A 1 160 ? 9.336 -9.797 -13.484 1 98.38 160 LEU A N 1
ATOM 1231 C CA . LEU A 1 160 ? 10.125 -8.648 -13.047 1 98.38 160 LEU A CA 1
ATOM 1232 C C . LEU A 1 160 ? 9.5 -7.344 -13.523 1 98.38 160 LEU A C 1
ATOM 1234 O O . LEU A 1 160 ? 9.461 -6.363 -12.781 1 98.38 160 LEU A O 1
ATOM 1238 N N . ILE A 1 161 ? 8.977 -7.371 -14.703 1 98.38 161 ILE A N 1
ATOM 1239 C CA . ILE A 1 161 ? 8.328 -6.188 -15.266 1 98.38 161 ILE A CA 1
ATOM 1240 C C . ILE A 1 161 ? 7.031 -5.906 -14.516 1 98.38 161 ILE A C 1
ATOM 1242 O O . ILE A 1 161 ? 6.746 -4.758 -14.164 1 98.38 161 ILE A O 1
ATOM 1246 N N . SER A 1 162 ? 6.266 -6.953 -14.297 1 97.69 162 SER A N 1
ATOM 1247 C CA . SER A 1 162 ? 5.047 -6.785 -13.516 1 97.69 162 SER A CA 1
ATOM 1248 C C . SER A 1 162 ? 5.355 -6.246 -12.125 1 97.69 162 SER A C 1
ATOM 1250 O O . SER A 1 162 ? 4.633 -5.391 -11.609 1 97.69 162 SER A O 1
ATOM 1252 N N . GLY A 1 163 ? 6.461 -6.738 -11.578 1 98.31 163 GLY A N 1
ATOM 1253 C CA . GLY A 1 163 ? 6.859 -6.297 -10.258 1 98.31 163 GLY A CA 1
ATOM 1254 C C . GLY A 1 163 ? 7.23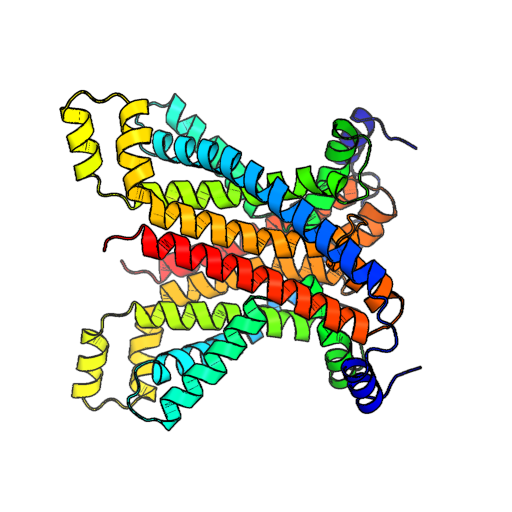8 -4.832 -10.203 1 98.31 163 GLY A C 1
ATOM 1255 O O . GLY A 1 163 ? 6.828 -4.109 -9.289 1 98.31 163 GLY A O 1
ATOM 1256 N N . ILE A 1 164 ? 7.988 -4.402 -11.164 1 98.69 164 ILE A N 1
ATOM 1257 C CA . ILE A 1 164 ? 8.438 -3.012 -11.141 1 98.69 164 ILE A CA 1
ATOM 1258 C C . ILE A 1 164 ? 7.262 -2.092 -11.469 1 98.69 164 ILE A C 1
ATOM 1260 O O . ILE A 1 164 ? 7.203 -0.955 -11 1 98.69 164 ILE A O 1
ATOM 1264 N N . THR A 1 165 ? 6.281 -2.59 -12.258 1 98.5 165 THR A N 1
ATOM 1265 C CA . THR A 1 165 ? 5.066 -1.828 -12.539 1 98.5 165 THR A CA 1
ATOM 1266 C C . THR A 1 165 ? 4.273 -1.584 -11.258 1 98.5 165 THR A C 1
ATOM 1268 O O . THR A 1 165 ? 3.877 -0.452 -10.977 1 98.5 165 THR A O 1
ATOM 1271 N N . VAL A 1 166 ? 4.125 -2.654 -10.508 1 97.69 166 VAL A N 1
ATOM 1272 C CA . VAL A 1 166 ? 3.414 -2.553 -9.242 1 97.69 166 VAL A CA 1
ATOM 1273 C C . VAL A 1 166 ? 4.164 -1.612 -8.305 1 97.69 166 VAL A C 1
ATOM 1275 O O . VAL A 1 166 ? 3.551 -0.803 -7.602 1 97.69 166 VAL A O 1
ATOM 1278 N N . THR A 1 167 ? 5.457 -1.696 -8.305 1 98.62 167 THR A N 1
ATOM 1279 C CA . THR A 1 167 ? 6.293 -0.851 -7.461 1 98.62 167 THR A CA 1
ATOM 1280 C C . THR A 1 167 ? 6.16 0.615 -7.867 1 98.62 167 THR A C 1
ATOM 1282 O O . THR A 1 167 ? 6.043 1.492 -7.008 1 98.62 167 THR A O 1
ATOM 1285 N N . ALA A 1 168 ? 6.164 0.865 -9.133 1 98.81 168 ALA A N 1
ATOM 1286 C CA . ALA A 1 168 ? 6.039 2.23 -9.633 1 98.81 168 ALA A CA 1
ATOM 1287 C C . ALA A 1 168 ? 4.688 2.834 -9.266 1 98.81 168 ALA A C 1
ATOM 1289 O O . ALA A 1 168 ? 4.605 4.008 -8.898 1 98.81 168 ALA A O 1
ATOM 1290 N N . ILE A 1 169 ? 3.662 2.072 -9.375 1 98.31 169 ILE A N 1
ATOM 1291 C CA . ILE A 1 169 ? 2.326 2.531 -9.016 1 98.31 169 ILE A CA 1
ATOM 1292 C C . ILE A 1 169 ? 2.275 2.861 -7.527 1 98.31 169 ILE A C 1
ATOM 1294 O O . ILE A 1 169 ? 1.741 3.9 -7.129 1 98.31 169 ILE A O 1
ATOM 1298 N N . ALA A 1 170 ? 2.875 1.985 -6.723 1 98 170 ALA A N 1
ATOM 1299 C CA . ALA A 1 170 ? 2.953 2.234 -5.285 1 98 170 ALA A CA 1
ATOM 1300 C C . ALA A 1 170 ? 3.727 3.518 -4.992 1 98 170 ALA A C 1
ATOM 1302 O O . ALA A 1 170 ? 3.385 4.258 -4.066 1 98 170 ALA A O 1
ATOM 1303 N N . LEU A 1 171 ? 4.723 3.787 -5.754 1 98.75 171 LEU A N 1
ATOM 1304 C CA . LEU A 1 171 ? 5.551 4.973 -5.574 1 98.75 171 LEU A CA 1
ATOM 1305 C C . LEU A 1 171 ? 4.758 6.242 -5.879 1 98.75 171 LEU A C 1
ATOM 1307 O O . LEU A 1 171 ? 4.953 7.27 -5.227 1 98.75 171 LEU A O 1
ATOM 1311 N N . VAL A 1 172 ? 3.889 6.199 -6.875 1 98.56 172 VAL A N 1
ATOM 1312 C CA . VAL A 1 172 ? 3.02 7.34 -7.133 1 98.56 172 VAL A CA 1
ATOM 1313 C C . VAL A 1 172 ? 2.242 7.695 -5.867 1 98.56 172 VAL A C 1
ATOM 1315 O O . VAL A 1 172 ? 2.152 8.867 -5.492 1 98.56 172 VAL A O 1
ATOM 1318 N N . GLY A 1 173 ? 1.717 6.672 -5.215 1 97.81 173 GLY A N 1
ATOM 1319 C CA . GLY A 1 173 ? 1.021 6.887 -3.959 1 97.81 173 GLY A CA 1
ATOM 1320 C C . GLY A 1 173 ? 1.913 7.457 -2.871 1 97.81 173 GLY A C 1
ATOM 1321 O O . GLY A 1 173 ? 1.505 8.352 -2.131 1 97.81 173 GLY A O 1
ATOM 1322 N N . SER A 1 174 ? 3.123 6.965 -2.805 1 98.5 174 SER A N 1
ATOM 1323 C CA . SER A 1 174 ? 4.074 7.43 -1.799 1 98.5 174 SER A CA 1
ATOM 1324 C C . SER A 1 174 ? 4.465 8.883 -2.037 1 98.5 174 SER A C 1
ATOM 1326 O O . SER A 1 174 ? 4.684 9.633 -1.085 1 98.5 174 SER A O 1
ATOM 1328 N N . THR A 1 175 ? 4.566 9.242 -3.326 1 98.5 175 THR A N 1
ATOM 1329 C CA . THR A 1 175 ? 4.875 10.641 -3.619 1 98.5 175 THR A CA 1
ATOM 1330 C C . THR A 1 175 ? 3.76 11.555 -3.123 1 98.5 175 THR A C 1
ATOM 1332 O O . THR A 1 175 ? 4.02 12.68 -2.688 1 98.5 175 THR A O 1
ATOM 1335 N N . ALA A 1 176 ? 2.518 11.055 -3.26 1 98.44 176 ALA A N 1
ATOM 1336 C CA . ALA A 1 176 ? 1.39 11.836 -2.76 1 98.44 176 ALA A CA 1
ATOM 1337 C C . ALA A 1 176 ? 1.495 12.055 -1.252 1 98.44 176 ALA A C 1
ATOM 1339 O O . ALA A 1 176 ? 1.23 13.148 -0.753 1 98.44 176 ALA A O 1
ATOM 1340 N N . VAL A 1 177 ? 1.911 11.047 -0.537 1 98.06 177 VAL A N 1
ATOM 1341 C CA . VAL A 1 177 ? 2.082 11.133 0.91 1 98.06 177 VAL A CA 1
ATOM 1342 C C . VAL A 1 177 ? 3.23 12.086 1.236 1 98.06 177 VAL A C 1
ATOM 1344 O O . VAL A 1 177 ? 3.127 12.898 2.156 1 98.06 177 VAL A O 1
ATOM 1347 N N . ALA A 1 178 ? 4.312 11.984 0.438 1 97.88 178 ALA A N 1
ATOM 1348 C CA . ALA A 1 178 ? 5.469 12.852 0.649 1 97.88 178 ALA A CA 1
ATOM 1349 C C . ALA A 1 178 ? 5.082 14.32 0.49 1 97.88 178 ALA A C 1
ATOM 1351 O O . ALA A 1 178 ? 5.703 15.203 1.092 1 97.88 178 ALA A O 1
ATOM 1352 N N . GLY A 1 179 ? 4.074 14.578 -0.26 1 97 179 GLY A N 1
ATOM 1353 C CA . GLY A 1 179 ? 3.604 15.938 -0.481 1 97 179 GLY A CA 1
ATOM 1354 C C . GLY A 1 179 ? 3.146 16.625 0.792 1 97 179 GLY A C 1
ATOM 1355 O O . GLY A 1 179 ? 3.223 17.844 0.904 1 97 179 GLY A O 1
ATOM 1356 N N . VAL A 1 180 ? 2.773 15.836 1.728 1 95.38 180 VAL A N 1
ATOM 1357 C CA . VAL A 1 180 ? 2.225 16.375 2.965 1 95.38 180 VAL A CA 1
ATOM 1358 C C . VAL A 1 180 ? 3.33 17.062 3.766 1 95.38 180 VAL A C 1
ATOM 1360 O O . VAL A 1 180 ? 3.068 18.016 4.516 1 95.38 180 VAL A O 1
ATOM 1363 N N . ILE A 1 181 ? 4.574 16.609 3.568 1 93.94 181 ILE A N 1
ATOM 1364 C CA . ILE A 1 181 ? 5.66 17.188 4.352 1 93.94 181 ILE A CA 1
ATOM 1365 C C . ILE A 1 181 ? 6.449 18.172 3.486 1 93.94 181 ILE A C 1
ATOM 1367 O O . ILE A 1 181 ? 7.586 18.516 3.812 1 93.94 181 ILE A O 1
ATOM 1371 N N . GLY A 1 182 ? 5.922 18.531 2.338 1 94.12 182 GLY A N 1
ATOM 1372 C CA . GLY A 1 182 ? 6.516 19.594 1.556 1 94.12 182 GLY A CA 1
ATOM 1373 C C . GLY A 1 182 ? 7.402 19.094 0.431 1 94.12 182 GLY A C 1
ATOM 1374 O O . GLY A 1 182 ? 8.281 19.812 -0.041 1 94.12 182 GLY A O 1
ATOM 1375 N N . ALA A 1 183 ? 7.184 17.906 0.026 1 95.88 183 ALA A N 1
ATOM 1376 C CA . ALA A 1 183 ? 8 17.344 -1.044 1 95.88 183 ALA A CA 1
ATOM 1377 C C . ALA A 1 183 ? 7.551 17.859 -2.408 1 95.88 183 ALA A C 1
ATOM 1379 O O . ALA A 1 183 ? 8.219 17.641 -3.418 1 95.88 183 ALA A O 1
ATOM 1380 N N . GLY A 1 184 ? 6.438 18.547 -2.43 1 96.88 184 GLY A N 1
ATOM 1381 C CA . GLY A 1 184 ? 5.879 18.938 -3.709 1 96.88 184 GLY A CA 1
ATOM 1382 C C . GLY A 1 184 ? 5.043 17.859 -4.363 1 96.88 184 GLY A C 1
ATOM 1383 O O . GLY A 1 184 ? 4.633 16.906 -3.703 1 96.88 184 GLY A O 1
ATOM 1384 N N . GLY A 1 185 ? 4.664 18.109 -5.648 1 98.25 185 GLY A N 1
ATOM 1385 C CA . GLY A 1 185 ? 3.877 17.141 -6.387 1 98.25 185 GLY A CA 1
ATOM 1386 C C . GLY A 1 185 ? 2.381 17.328 -6.223 1 98.25 185 GLY A C 1
ATOM 1387 O O . GLY A 1 185 ? 1.941 18.266 -5.547 1 98.25 185 GLY A O 1
ATOM 1388 N N . LEU A 1 186 ? 1.662 16.469 -6.82 1 98.44 186 LEU A N 1
ATOM 1389 C CA . LEU A 1 186 ? 0.206 16.547 -6.82 1 98.44 186 LEU A CA 1
ATOM 1390 C C . LEU A 1 186 ? -0.353 16.297 -5.422 1 98.44 186 LEU A C 1
ATOM 1392 O O . LEU A 1 186 ? -1.397 16.859 -5.062 1 98.44 186 LEU A O 1
ATOM 1396 N N . GLY A 1 187 ? 0.375 15.477 -4.688 1 97.69 187 GLY A N 1
ATOM 1397 C CA . GLY A 1 187 ? -0.022 15.297 -3.299 1 97.69 187 GLY A CA 1
ATOM 1398 C C . GLY A 1 187 ? 0.059 16.578 -2.486 1 97.69 187 GLY A C 1
ATOM 1399 O O . GLY A 1 187 ? -0.816 16.859 -1.662 1 97.69 187 GLY A O 1
ATOM 1400 N N . ASN A 1 188 ? 1.115 17.266 -2.709 1 97.88 188 ASN A N 1
ATOM 1401 C CA . ASN A 1 188 ? 1.294 18.562 -2.043 1 97.88 188 ASN A CA 1
ATOM 1402 C C . ASN A 1 188 ? 0.198 19.547 -2.432 1 97.88 188 ASN A C 1
ATOM 1404 O O . ASN A 1 188 ? -0.33 20.266 -1.577 1 97.88 188 ASN A O 1
ATOM 1408 N N . LEU A 1 189 ? -0.082 19.609 -3.695 1 97.5 189 LEU A N 1
ATOM 1409 C CA . LEU A 1 189 ? -1.148 20.469 -4.191 1 97.5 189 LEU A CA 1
ATOM 1410 C C . LEU A 1 189 ? -2.484 20.109 -3.553 1 97.5 189 LEU A C 1
ATOM 1412 O O . LEU A 1 189 ? -3.225 20.984 -3.109 1 97.5 189 LEU A O 1
ATOM 1416 N N . ALA A 1 190 ? -2.811 18.844 -3.475 1 97.62 190 ALA A N 1
ATOM 1417 C CA . ALA A 1 190 ? -4.066 18.359 -2.893 1 97.62 190 ALA A CA 1
ATOM 1418 C C . ALA A 1 190 ? -4.141 18.703 -1.407 1 97.62 190 ALA A C 1
ATOM 1420 O O . ALA A 1 190 ? -5.199 19.094 -0.905 1 97.62 190 ALA A O 1
ATOM 1421 N N . TYR A 1 191 ? -3.039 18.594 -0.72 1 96.31 191 TYR A N 1
ATOM 1422 C CA . TYR A 1 191 ? -3.025 18.781 0.726 1 96.31 191 TYR A CA 1
ATOM 1423 C C . TYR A 1 191 ? -2.967 20.266 1.078 1 96.31 191 TYR A C 1
ATOM 1425 O O . TYR A 1 191 ? -3.85 20.781 1.77 1 96.31 191 TYR A O 1
ATOM 1433 N N . LEU A 1 192 ? -1.974 21.016 0.594 1 93.69 192 LEU A N 1
ATOM 1434 C CA . LEU A 1 192 ? -1.716 22.375 1.031 1 93.69 192 LEU A CA 1
ATOM 1435 C C . LEU A 1 192 ? -2.684 23.344 0.368 1 93.69 192 LEU A C 1
ATOM 1437 O O . LEU A 1 192 ? -3.105 24.328 0.986 1 93.69 192 LEU A O 1
ATOM 1441 N N . THR A 1 193 ? -2.955 23.156 -0.882 1 92.81 193 THR A N 1
ATOM 1442 C CA . THR A 1 193 ? -3.877 24.047 -1.575 1 92.81 193 THR A CA 1
ATOM 1443 C C . THR A 1 193 ? -5.305 23.516 -1.505 1 92.81 193 THR A C 1
ATOM 1445 O O . THR A 1 193 ? -6.238 24.266 -1.199 1 92.81 193 THR A O 1
ATOM 1448 N N . GLY A 1 194 ? -5.52 22.344 -1.705 1 94.19 194 GLY A N 1
ATOM 1449 C CA . GLY A 1 194 ? -6.852 21.75 -1.696 1 94.19 194 GLY A CA 1
ATOM 1450 C C . GLY A 1 194 ? -7.449 21.656 -0.306 1 94.19 194 GLY A C 1
ATOM 1451 O O . GLY A 1 194 ? -8.43 22.328 0.005 1 94.19 194 GLY A O 1
ATOM 1452 N N . PHE A 1 195 ? -6.84 20.922 0.535 1 93.5 195 PHE A N 1
ATOM 1453 C CA . PHE A 1 195 ? -7.387 20.594 1.845 1 93.5 195 PHE A CA 1
ATOM 1454 C C . PHE A 1 195 ? -7.309 21.781 2.785 1 93.5 195 PHE A C 1
ATOM 1456 O O . PHE A 1 195 ? -8.32 22.203 3.363 1 93.5 195 PHE A O 1
ATOM 1463 N N . THR A 1 196 ? -6.133 22.359 2.887 1 91.62 196 THR A N 1
ATOM 1464 C CA . THR A 1 196 ? -5.953 23.406 3.881 1 91.62 196 THR A CA 1
ATOM 1465 C C . THR A 1 196 ? -6.742 24.656 3.5 1 91.62 196 THR A C 1
ATOM 1467 O O . THR A 1 196 ? -7.156 25.422 4.371 1 91.62 196 THR A O 1
ATOM 1470 N N . ARG A 1 197 ? -7.051 24.812 2.229 1 91.25 197 ARG A N 1
ATOM 1471 C CA . ARG A 1 197 ? -7.793 25.984 1.774 1 91.25 197 ARG A CA 1
ATOM 1472 C C . ARG A 1 197 ? -9.234 25.625 1.433 1 91.25 197 ARG A C 1
ATOM 1474 O O . ARG A 1 197 ? -9.969 26.438 0.865 1 91.25 197 ARG A O 1
ATOM 1481 N N . ASN A 1 198 ? -9.586 24.438 1.607 1 89.81 198 ASN A N 1
ATOM 1482 C CA . ASN A 1 198 ? -10.938 23.922 1.392 1 89.81 198 ASN A CA 1
ATOM 1483 C C . ASN A 1 198 ? -11.367 24.078 -0.065 1 89.81 198 ASN A C 1
ATOM 1485 O O . ASN A 1 198 ? -12.453 24.594 -0.348 1 89.81 198 ASN A O 1
ATOM 1489 N N . GLN A 1 199 ? -10.453 23.766 -0.9 1 93.69 199 GLN A N 1
ATOM 1490 C CA . GLN A 1 199 ? -10.719 23.797 -2.334 1 93.69 199 GLN A CA 1
ATOM 1491 C C . GLN A 1 199 ? -10.891 22.391 -2.898 1 93.69 199 GLN A C 1
ATOM 1493 O O . GLN A 1 199 ? -9.93 21.797 -3.381 1 93.69 199 GLN A O 1
ATOM 1498 N N . ASN A 1 200 ? -12.109 21.969 -3.031 1 92.56 200 ASN A N 1
ATOM 1499 C CA . ASN A 1 200 ? -12.445 20.594 -3.426 1 92.56 200 ASN A CA 1
ATOM 1500 C C . ASN A 1 200 ? -12.133 20.359 -4.898 1 92.56 200 ASN A C 1
ATOM 1502 O O . ASN A 1 200 ? -11.812 19.234 -5.289 1 92.56 200 ASN A O 1
ATOM 1506 N N . ASP A 1 201 ? -12.203 21.344 -5.641 1 94.38 201 ASP A N 1
ATOM 1507 C CA . ASP A 1 201 ? -11.906 21.188 -7.062 1 94.38 201 ASP A CA 1
ATOM 1508 C C . ASP A 1 201 ? -10.43 20.891 -7.281 1 94.38 201 ASP A C 1
ATOM 1510 O O . ASP A 1 201 ? -10.078 20.094 -8.156 1 94.38 201 ASP A O 1
ATOM 1514 N N . VAL A 1 202 ? -9.578 21.484 -6.445 1 96.19 202 VAL A N 1
ATOM 1515 C CA . VAL A 1 202 ? -8.141 21.234 -6.547 1 96.19 202 VAL A CA 1
ATOM 1516 C C . VAL A 1 202 ? -7.832 19.797 -6.137 1 96.19 202 VAL A C 1
ATOM 1518 O O . VAL A 1 202 ? -6.988 19.141 -6.75 1 96.19 202 VAL A O 1
ATOM 1521 N N . ILE A 1 203 ? -8.539 19.312 -5.133 1 96.69 203 ILE A N 1
ATOM 1522 C CA . ILE A 1 203 ? -8.375 17.922 -4.711 1 96.69 203 ILE A CA 1
ATOM 1523 C C . ILE A 1 203 ? -8.805 16.984 -5.84 1 96.69 203 ILE A C 1
ATOM 1525 O O . ILE A 1 203 ? -8.117 16.016 -6.145 1 96.69 203 ILE A O 1
ATOM 1529 N N . LEU A 1 204 ? -9.875 17.328 -6.465 1 96.12 204 LEU A N 1
ATOM 1530 C CA . LEU A 1 204 ? -10.414 16.484 -7.527 1 96.12 204 LEU A CA 1
ATOM 1531 C C . LEU A 1 204 ? -9.461 16.453 -8.719 1 96.12 204 LEU A C 1
ATOM 1533 O O . LEU A 1 204 ? -9.188 15.375 -9.266 1 96.12 204 LEU A O 1
ATOM 1537 N N . VAL A 1 205 ? -8.977 17.578 -9.109 1 97 205 VAL A N 1
ATOM 1538 C CA . VAL A 1 205 ? -8.07 17.641 -10.258 1 97 205 VAL A CA 1
ATOM 1539 C C . VAL A 1 205 ? -6.797 16.859 -9.953 1 97 205 VAL A C 1
ATOM 1541 O O . VAL A 1 205 ? -6.281 16.141 -10.812 1 97 205 VAL A O 1
ATOM 1544 N N . SER A 1 206 ? -6.242 17.016 -8.742 1 97.81 206 SER A N 1
ATOM 1545 C CA . SER A 1 206 ? -5.066 16.266 -8.32 1 97.81 206 SER A CA 1
ATOM 1546 C C . SER A 1 206 ? -5.332 14.758 -8.367 1 97.81 206 SER A C 1
ATOM 1548 O O . SER A 1 206 ? -4.48 13.992 -8.812 1 97.81 206 SER A O 1
ATOM 1550 N N . THR A 1 207 ? -6.5 14.375 -7.945 1 97.38 207 THR A N 1
ATOM 1551 C CA . THR A 1 207 ? -6.902 12.969 -7.957 1 97.38 207 THR A CA 1
ATOM 1552 C C . THR A 1 207 ? -6.941 12.43 -9.383 1 97.38 207 THR A C 1
ATOM 1554 O O . THR A 1 207 ? -6.383 11.367 -9.664 1 97.38 207 THR A O 1
ATOM 1557 N N . ILE A 1 208 ? -7.562 13.141 -10.227 1 97.44 208 ILE A N 1
ATOM 1558 C CA . ILE A 1 208 ? -7.719 12.711 -11.617 1 97.44 208 ILE A CA 1
ATOM 1559 C C . ILE A 1 208 ? -6.344 12.547 -12.258 1 97.44 208 ILE A C 1
ATOM 1561 O O . ILE A 1 208 ? -6.082 11.555 -12.938 1 97.44 208 ILE A O 1
ATOM 1565 N N . LEU A 1 209 ? -5.473 13.492 -12.023 1 98.12 209 LEU A N 1
ATOM 1566 C CA . LEU A 1 209 ? -4.152 13.438 -12.641 1 98.12 209 LEU A CA 1
ATOM 1567 C C . LEU A 1 209 ? -3.33 12.289 -12.062 1 98.12 209 LEU A C 1
ATOM 1569 O O . LEU A 1 209 ? -2.586 11.625 -12.789 1 98.12 209 LEU A O 1
ATOM 1573 N N . ILE A 1 210 ? -3.445 12.102 -10.773 1 98.12 210 ILE A N 1
ATOM 1574 C CA . ILE A 1 210 ? -2.77 10.961 -10.164 1 98.12 210 ILE A CA 1
ATOM 1575 C C . ILE A 1 210 ? -3.268 9.664 -10.789 1 98.12 210 ILE A C 1
ATOM 1577 O O . ILE A 1 210 ? -2.475 8.773 -11.094 1 98.12 210 ILE A O 1
ATOM 1581 N N . LEU A 1 211 ? -4.566 9.562 -10.969 1 97.75 211 LEU A N 1
ATOM 1582 C CA . LEU A 1 211 ? -5.148 8.375 -11.586 1 97.75 211 LEU A CA 1
ATOM 1583 C C . LEU A 1 211 ? -4.641 8.203 -13.016 1 97.75 211 LEU A C 1
ATOM 1585 O O . LEU A 1 211 ? -4.363 7.078 -13.445 1 97.75 211 LEU A O 1
ATOM 1589 N N . VAL A 1 212 ? -4.566 9.305 -13.703 1 98.06 212 VAL A N 1
ATOM 1590 C CA . VAL A 1 212 ? -4.039 9.25 -15.062 1 98.06 212 VAL A CA 1
ATOM 1591 C C . VAL A 1 212 ? -2.623 8.68 -15.047 1 98.06 212 VAL A C 1
ATOM 1593 O O . VAL A 1 212 ? -2.285 7.816 -15.859 1 98.06 212 VAL A O 1
ATOM 1596 N N . PHE A 1 213 ? -1.775 9.148 -14.109 1 98.25 213 PHE A N 1
ATOM 1597 C CA . PHE A 1 213 ? -0.415 8.633 -13.984 1 98.25 213 PHE A CA 1
ATOM 1598 C C . PHE A 1 213 ? -0.423 7.145 -13.672 1 98.25 213 PHE A C 1
ATOM 1600 O O . PHE A 1 213 ? 0.317 6.371 -14.289 1 98.25 213 PHE A O 1
ATOM 1607 N N . VAL A 1 214 ? -1.246 6.746 -12.758 1 97.88 214 VAL A N 1
ATOM 1608 C CA . VAL A 1 214 ? -1.326 5.352 -12.344 1 97.88 214 VAL A CA 1
ATOM 1609 C C . VAL A 1 214 ? -1.764 4.484 -13.523 1 97.88 214 VAL A C 1
ATOM 1611 O O . VAL A 1 214 ? -1.172 3.434 -13.781 1 97.88 214 VAL A O 1
ATOM 1614 N N . PHE A 1 215 ? -2.742 4.918 -14.273 1 97.19 215 PHE A N 1
ATOM 1615 C CA . PHE A 1 215 ? -3.262 4.145 -15.391 1 97.19 215 PHE A CA 1
ATOM 1616 C C . PHE A 1 215 ? -2.248 4.086 -16.531 1 97.19 215 PHE A C 1
ATOM 1618 O O . PHE A 1 215 ? -2.141 3.072 -17.219 1 97.19 215 PHE A O 1
ATOM 1625 N N . ILE A 1 216 ? -1.539 5.133 -16.719 1 98.06 216 ILE A N 1
ATOM 1626 C CA . ILE A 1 216 ? -0.502 5.137 -17.734 1 98.06 216 ILE A CA 1
ATOM 1627 C C . ILE A 1 216 ? 0.587 4.133 -17.375 1 98.06 216 ILE A C 1
ATOM 1629 O O . ILE A 1 216 ? 1.01 3.334 -18.219 1 98.06 216 ILE A O 1
ATOM 1633 N N . ILE A 1 217 ? 1.016 4.168 -16.141 1 98.19 217 ILE A N 1
ATOM 1634 C CA . ILE A 1 217 ? 2.047 3.238 -15.695 1 98.19 217 ILE A CA 1
ATOM 1635 C C . ILE A 1 217 ? 1.543 1.803 -15.828 1 98.19 217 ILE A C 1
ATOM 1637 O O . ILE A 1 217 ? 2.27 0.926 -16.297 1 98.19 217 ILE A O 1
ATOM 1641 N N . GLN A 1 218 ? 0.36 1.608 -15.422 1 96.94 218 GLN A N 1
ATOM 1642 C CA . GLN A 1 218 ? -0.238 0.283 -15.539 1 96.94 218 GLN A CA 1
ATOM 1643 C C . GLN A 1 218 ? -0.298 -0.164 -17 1 96.94 218 GLN A C 1
ATOM 1645 O O . GLN A 1 218 ? 0.039 -1.307 -17.312 1 96.94 218 GLN A O 1
ATOM 1650 N N . PHE A 1 219 ? -0.746 0.68 -17.859 1 96.75 219 PHE A N 1
ATOM 1651 C CA . PHE A 1 219 ? -0.872 0.371 -19.281 1 96.75 219 PHE A CA 1
ATOM 1652 C C . PHE A 1 219 ? 0.487 0.038 -19.875 1 96.75 219 PHE A C 1
ATOM 1654 O O . PHE A 1 219 ? 0.626 -0.955 -20.594 1 96.75 219 PHE A O 1
ATOM 1661 N N . VAL A 1 220 ? 1.464 0.815 -19.578 1 97.75 220 VAL A N 1
ATOM 1662 C CA . VAL A 1 220 ? 2.812 0.593 -20.078 1 97.75 220 VAL A CA 1
ATOM 1663 C C . VAL A 1 220 ? 3.365 -0.721 -19.531 1 97.75 220 VAL A C 1
ATOM 1665 O O . VAL A 1 220 ? 3.975 -1.501 -20.266 1 97.75 220 VAL A O 1
ATOM 1668 N N . GLY A 1 221 ? 3.145 -0.912 -18.25 1 97.19 221 GLY A N 1
ATOM 1669 C CA . GLY A 1 221 ? 3.584 -2.154 -17.641 1 97.19 221 GLY A CA 1
ATOM 1670 C C . GLY A 1 221 ? 2.945 -3.385 -18.25 1 97.19 221 GLY A C 1
ATOM 1671 O O . GLY A 1 221 ? 3.639 -4.348 -18.578 1 97.19 221 GLY A O 1
ATOM 1672 N N . ASP A 1 222 ? 1.644 -3.363 -18.438 1 95.5 222 ASP A N 1
ATOM 1673 C CA . ASP A 1 222 ? 0.924 -4.477 -19.047 1 95.5 222 ASP A CA 1
ATOM 1674 C C . ASP A 1 222 ? 1.374 -4.699 -20.484 1 95.5 222 ASP A C 1
ATOM 1676 O O . ASP A 1 222 ? 1.527 -5.844 -20.922 1 95.5 222 ASP A O 1
ATOM 1680 N N . TRP A 1 223 ? 1.5 -3.658 -21.188 1 96.62 223 TRP A N 1
ATOM 1681 C CA . TRP A 1 223 ? 1.955 -3.748 -22.562 1 96.62 223 TRP A CA 1
ATOM 1682 C C . TRP A 1 223 ? 3.332 -4.402 -22.641 1 96.62 223 TRP A C 1
ATOM 1684 O O . TRP A 1 223 ? 3.562 -5.281 -23.469 1 96.62 223 TRP A O 1
ATOM 1694 N N . ALA A 1 224 ? 4.227 -4.039 -21.781 1 96.75 224 ALA A N 1
ATOM 1695 C CA . ALA A 1 224 ? 5.582 -4.582 -21.766 1 96.75 224 ALA A CA 1
ATOM 1696 C C . ALA A 1 224 ? 5.578 -6.055 -21.375 1 96.75 224 ALA A C 1
ATOM 1698 O O . ALA A 1 224 ? 6.309 -6.863 -21.953 1 96.75 224 ALA A O 1
ATOM 1699 N N . THR A 1 225 ? 4.785 -6.367 -20.422 1 95.19 225 THR A N 1
ATOM 1700 C CA . THR A 1 225 ? 4.699 -7.746 -19.969 1 95.19 225 THR A CA 1
ATOM 1701 C C . THR A 1 225 ? 4.141 -8.656 -21.047 1 95.19 225 THR A C 1
ATOM 1703 O O . THR A 1 225 ? 4.637 -9.766 -21.266 1 95.19 225 THR A O 1
ATOM 1706 N N . ASN A 1 226 ? 3.168 -8.211 -21.781 1 92.94 226 ASN A N 1
ATOM 1707 C CA . ASN A 1 226 ? 2.533 -8.992 -22.828 1 92.94 226 ASN A CA 1
ATOM 1708 C C . ASN A 1 226 ? 3.457 -9.18 -24.031 1 92.94 226 ASN A C 1
ATOM 1710 O O . ASN A 1 226 ? 3.418 -10.211 -24.703 1 92.94 226 ASN A O 1
ATOM 1714 N N . LYS A 1 227 ? 4.199 -8.281 -24.266 1 92.56 227 LYS A N 1
ATOM 1715 C CA . LYS A 1 227 ? 5.125 -8.367 -25.391 1 92.56 227 LYS A CA 1
ATOM 1716 C C . LYS A 1 227 ? 6.238 -9.367 -25.109 1 92.56 227 LYS A C 1
ATOM 1718 O O . LYS A 1 227 ? 6.727 -10.031 -26.031 1 92.56 227 LYS A O 1
ATOM 1723 N N . ILE A 1 228 ? 6.555 -9.43 -23.922 1 89.94 228 ILE A N 1
ATOM 1724 C CA . ILE A 1 228 ? 7.672 -10.281 -23.547 1 89.94 228 ILE A CA 1
ATOM 1725 C C . ILE A 1 228 ? 7.168 -11.695 -23.25 1 89.94 228 ILE A C 1
ATOM 1727 O O . ILE A 1 228 ? 7.859 -12.68 -23.516 1 89.94 228 ILE A O 1
ATOM 1731 N N . ASP A 1 229 ? 5.961 -11.641 -22.656 1 78.94 229 ASP A N 1
ATOM 1732 C CA . ASP A 1 229 ? 5.391 -12.938 -22.312 1 78.94 229 ASP A CA 1
ATOM 1733 C C . ASP A 1 229 ? 4.973 -13.703 -23.562 1 78.94 229 ASP A C 1
ATOM 1735 O O . ASP A 1 229 ? 4.086 -13.273 -24.297 1 78.94 229 ASP A O 1
ATOM 1739 N N . LYS A 1 230 ? 5.895 -14.539 -24.156 1 64.56 230 LYS A N 1
ATOM 1740 C CA . LYS A 1 230 ? 5.66 -15.359 -25.344 1 64.56 230 LYS A CA 1
ATOM 1741 C C . LYS A 1 230 ? 4.715 -16.516 -25.031 1 64.56 230 LYS A C 1
ATOM 1743 O O . LYS A 1 230 ? 4.465 -17.375 -25.891 1 64.56 230 LYS A O 1
ATOM 1748 N N . ARG A 1 231 ? 4.145 -16.5 -23.828 1 53.78 231 ARG A N 1
ATOM 1749 C CA . ARG A 1 231 ? 3.254 -17.641 -23.656 1 53.78 231 ARG A CA 1
ATOM 1750 C C . ARG A 1 231 ? 1.833 -17.312 -24.094 1 53.78 231 ARG A C 1
ATOM 1752 O O . ARG A 1 231 ? 1.412 -16.156 -24.016 1 53.78 231 ARG A O 1
ATOM 1759 N N . MET B 1 1 ? 17.156 24.516 15.789 1 45.38 1 MET B N 1
ATOM 1760 C CA . MET B 1 1 ? 18.578 24.219 15.969 1 45.38 1 MET B CA 1
ATOM 1761 C C . MET B 1 1 ? 18.906 22.828 15.438 1 45.38 1 MET B C 1
ATOM 1763 O O . MET B 1 1 ? 18.172 21.875 15.68 1 45.38 1 MET B O 1
ATOM 1767 N N . ASP B 1 2 ? 19.75 22.859 14.406 1 57.19 2 ASP B N 1
ATOM 1768 C CA . ASP B 1 2 ? 20.328 21.766 13.617 1 57.19 2 ASP B CA 1
ATOM 1769 C C . ASP B 1 2 ? 20.906 20.688 14.523 1 57.19 2 ASP B C 1
ATOM 1771 O O . ASP B 1 2 ? 21.938 20.906 15.18 1 57.19 2 ASP B O 1
ATOM 1775 N N . LYS B 1 3 ? 20.016 19.922 15.148 1 65.94 3 LYS B N 1
ATOM 1776 C CA . LYS B 1 3 ? 20.547 18.875 16.016 1 65.94 3 LYS B CA 1
ATOM 1777 C C . LYS B 1 3 ? 21.594 18.031 15.273 1 65.94 3 LYS B C 1
ATOM 1779 O O . LYS B 1 3 ? 21.422 17.734 14.094 1 65.94 3 LYS B O 1
ATOM 1784 N N . SER B 1 4 ? 22.75 17.969 15.945 1 76.31 4 SER B N 1
ATOM 1785 C CA . SER B 1 4 ? 23.75 17.047 15.43 1 76.31 4 SER B CA 1
ATOM 1786 C C . SER B 1 4 ? 23.219 15.609 15.398 1 76.31 4 SER B C 1
ATOM 1788 O O . SER B 1 4 ? 22.234 15.297 16.062 1 76.31 4 SER B O 1
ATOM 1790 N N . PHE B 1 5 ? 23.828 14.836 14.578 1 77.5 5 PHE B N 1
ATOM 1791 C CA . PHE B 1 5 ? 23.453 13.43 14.453 1 77.5 5 PHE B CA 1
ATOM 1792 C C . PHE B 1 5 ? 23.547 12.727 15.805 1 77.5 5 PHE B C 1
ATOM 1794 O O . PHE B 1 5 ? 22.703 11.914 16.156 1 77.5 5 PHE B O 1
ATOM 1801 N N . SER B 1 6 ? 24.547 13.156 16.5 1 77.44 6 SER B N 1
ATOM 1802 C CA . SER B 1 6 ? 24.734 12.562 17.828 1 77.44 6 SER B CA 1
ATOM 1803 C C . SER B 1 6 ? 23.609 12.961 18.781 1 77.44 6 SER B C 1
ATOM 1805 O O . SER B 1 6 ? 23.156 12.148 19.578 1 77.44 6 SER B O 1
ATOM 1807 N N . ASP B 1 7 ? 23.172 14.133 18.641 1 81.75 7 ASP B N 1
ATOM 1808 C CA . ASP B 1 7 ? 22.078 14.617 19.469 1 81.75 7 ASP B CA 1
ATOM 1809 C C . ASP B 1 7 ? 20.781 13.898 19.156 1 81.75 7 ASP B C 1
ATOM 1811 O O . ASP B 1 7 ? 20.016 13.555 20.062 1 81.75 7 ASP B O 1
ATOM 1815 N N . ILE B 1 8 ? 20.672 13.648 18 1 81.5 8 ILE B N 1
ATOM 1816 C CA . ILE B 1 8 ? 19.469 12.961 17.531 1 81.5 8 ILE B CA 1
ATOM 1817 C C . ILE B 1 8 ? 19.469 11.523 18.047 1 81.5 8 ILE B C 1
ATOM 1819 O O . ILE B 1 8 ? 18.453 11.039 18.547 1 81.5 8 ILE B O 1
ATOM 1823 N N . LEU B 1 9 ? 20.547 10.93 17.984 1 81.56 9 LEU B N 1
ATOM 1824 C CA . LEU B 1 9 ? 20.672 9.555 18.453 1 81.56 9 LEU B CA 1
ATOM 1825 C C . LEU B 1 9 ? 20.422 9.484 19.953 1 81.56 9 LEU B C 1
ATOM 1827 O O . LEU B 1 9 ? 19.75 8.57 20.438 1 81.56 9 LEU B O 1
ATOM 1831 N N . GLN B 1 10 ? 21.016 10.391 20.625 1 79.81 10 GLN B N 1
ATOM 1832 C CA . GLN B 1 10 ? 20.812 10.438 22.062 1 79.81 10 GLN B CA 1
ATOM 1833 C C . GLN B 1 10 ? 19.344 10.672 22.422 1 79.81 10 GLN B C 1
ATOM 1835 O O . GLN B 1 10 ? 18.828 10.055 23.359 1 79.81 10 GLN B O 1
ATOM 1840 N N . GLU B 1 11 ? 18.75 11.492 21.719 1 82.06 11 GLU B N 1
ATOM 1841 C CA . GLU B 1 11 ? 17.328 11.758 21.922 1 82.06 11 GLU B CA 1
ATOM 1842 C C . GLU B 1 11 ? 16.484 10.5 21.672 1 82.06 11 GLU B C 1
ATOM 1844 O O . GLU B 1 11 ? 15.57 10.195 22.438 1 82.06 11 GLU B O 1
ATOM 1849 N N . MET B 1 12 ? 16.875 9.852 20.688 1 81.06 12 MET B N 1
ATOM 1850 C CA . MET B 1 12 ? 16.141 8.648 20.312 1 81.06 12 MET B CA 1
ATOM 1851 C C . MET B 1 12 ? 16.312 7.555 21.359 1 81.06 12 MET B C 1
ATOM 1853 O O . MET B 1 12 ? 15.391 6.77 21.609 1 81.06 12 MET B O 1
ATOM 1857 N N . ILE B 1 13 ? 17.359 7.594 22.016 1 82.56 13 ILE B N 1
ATOM 1858 C CA . ILE B 1 13 ? 17.672 6.555 23 1 82.56 13 ILE B CA 1
ATOM 1859 C C . ILE B 1 13 ? 17.062 6.93 24.344 1 82.56 13 ILE B C 1
ATOM 1861 O O . ILE B 1 13 ? 16.453 6.094 25.016 1 82.56 13 ILE B O 1
ATOM 1865 N N . THR B 1 14 ? 17.094 8.211 24.703 1 84.56 14 THR B N 1
ATOM 1866 C CA . THR B 1 14 ? 16.688 8.641 26.031 1 84.56 14 THR B CA 1
ATOM 1867 C C . THR B 1 14 ? 15.211 9.016 26.047 1 84.56 14 THR B C 1
ATOM 1869 O O . THR B 1 14 ? 14.586 9.07 27.109 1 84.56 14 THR B O 1
ATOM 1872 N N . MET B 1 15 ? 14.648 9.328 25.016 1 86.44 15 MET B N 1
ATOM 1873 C CA . MET B 1 15 ? 13.234 9.609 24.781 1 86.44 15 MET B CA 1
ATOM 1874 C C . MET B 1 15 ? 12.719 10.672 25.734 1 86.44 15 MET B C 1
ATOM 1876 O O . MET B 1 15 ? 11.695 10.477 26.406 1 86.44 15 MET B O 1
ATOM 1880 N N . PRO B 1 16 ? 13.289 11.812 25.812 1 85.94 16 PRO B N 1
ATOM 1881 C CA . PRO B 1 16 ? 12.914 12.828 26.797 1 85.94 16 PRO B CA 1
ATOM 1882 C C . PRO B 1 16 ? 11.57 13.492 26.484 1 85.94 16 PRO B C 1
ATOM 1884 O O . PRO B 1 16 ? 10.906 14 27.375 1 85.94 16 PRO B O 1
ATOM 1887 N N . ASN B 1 17 ? 11.109 13.5 25.266 1 90.62 17 ASN B N 1
ATOM 1888 C CA . ASN B 1 17 ? 9.93 14.25 24.859 1 90.62 17 ASN B CA 1
ATOM 1889 C C . ASN B 1 17 ? 8.688 13.367 24.828 1 90.62 17 ASN B C 1
ATOM 1891 O O . ASN B 1 17 ? 7.578 13.852 24.562 1 90.62 17 ASN B O 1
ATOM 1895 N N . VAL B 1 18 ? 8.898 12.148 25.156 1 93.38 18 VAL B N 1
ATOM 1896 C CA . VAL B 1 18 ? 7.801 11.195 25.031 1 93.38 18 VAL B CA 1
ATOM 1897 C C . VAL B 1 18 ? 6.859 11.336 26.234 1 93.38 18 VAL B C 1
ATOM 1899 O O . VAL B 1 18 ? 7.289 11.219 27.391 1 93.38 18 VAL B O 1
ATOM 1902 N N . GLN B 1 19 ? 5.652 11.648 25.938 1 94.88 19 GLN B N 1
ATOM 1903 C CA . GLN B 1 19 ? 4.582 11.625 26.922 1 94.88 19 GLN B CA 1
ATOM 1904 C C . GLN B 1 19 ? 3.762 10.344 26.812 1 94.88 19 GLN B C 1
ATOM 1906 O O . GLN B 1 19 ? 2.928 10.203 25.922 1 94.88 19 GLN B O 1
ATOM 1911 N N . TRP B 1 20 ? 3.838 9.562 27.75 1 95.5 20 TRP B N 1
ATOM 1912 C CA . TRP B 1 20 ? 3.338 8.195 27.672 1 95.5 20 TRP B CA 1
ATOM 1913 C C . TRP B 1 20 ? 1.812 8.172 27.672 1 95.5 20 TRP B C 1
ATOM 1915 O O . TRP B 1 20 ? 1.196 7.281 27.078 1 95.5 20 TRP B O 1
ATOM 1925 N N . ASP B 1 21 ? 1.188 9.125 28.281 1 95.94 21 ASP B N 1
ATOM 1926 C CA . ASP B 1 21 ? -0.27 9.219 28.25 1 95.94 21 ASP B CA 1
ATOM 1927 C C . ASP B 1 21 ? -0.773 9.469 26.828 1 95.94 21 ASP B C 1
ATOM 1929 O O . ASP B 1 21 ? -1.772 8.883 26.406 1 95.94 21 ASP B O 1
ATOM 1933 N N . GLN B 1 22 ? -0.085 10.336 26.141 1 95.75 22 GLN B N 1
ATOM 1934 C CA . GLN B 1 22 ? -0.433 10.617 24.75 1 95.75 22 GLN B CA 1
ATOM 1935 C C . GLN B 1 22 ? -0.181 9.398 23.859 1 95.75 22 GLN B C 1
ATOM 1937 O O . GLN B 1 22 ? -0.958 9.117 22.938 1 95.75 22 GLN B O 1
ATOM 1942 N N . VAL B 1 23 ? 0.899 8.75 24.203 1 97.44 23 VAL B N 1
ATOM 1943 C CA . VAL B 1 23 ? 1.258 7.559 23.438 1 97.44 23 VAL B CA 1
ATOM 1944 C C . VAL B 1 23 ? 0.19 6.484 23.625 1 97.44 23 VAL B C 1
ATOM 1946 O O . VAL B 1 23 ? -0.224 5.836 22.656 1 97.44 23 VAL B O 1
ATOM 1949 N N . TRP B 1 24 ? -0.251 6.34 24.797 1 97.69 24 TRP B N 1
ATOM 1950 C CA . TRP B 1 24 ? -1.277 5.348 25.109 1 97.69 24 TRP B CA 1
ATOM 1951 C C . TRP B 1 24 ? -2.588 5.684 24.406 1 97.69 24 TRP B C 1
ATOM 1953 O O . TRP B 1 24 ? -3.225 4.809 23.812 1 97.69 24 TRP B O 1
ATOM 1963 N N . GLN B 1 25 ? -2.992 6.902 24.484 1 97.62 25 GLN B N 1
ATOM 1964 C CA . GLN B 1 25 ? -4.211 7.34 23.812 1 97.62 25 GLN B CA 1
ATOM 1965 C C . GLN B 1 25 ? -4.113 7.145 22.297 1 97.62 25 GLN B C 1
ATOM 1967 O O . GLN B 1 25 ? -5.051 6.648 21.672 1 97.62 25 GLN B O 1
ATOM 1972 N N . ALA B 1 26 ? -3.01 7.547 21.75 1 98.38 26 ALA B N 1
ATOM 1973 C CA . ALA B 1 26 ? -2.777 7.398 20.312 1 98.38 26 ALA B CA 1
ATOM 1974 C C . ALA B 1 26 ? -2.814 5.926 19.906 1 98.38 26 ALA B C 1
ATOM 1976 O O . ALA B 1 26 ? -3.307 5.59 18.828 1 98.38 26 ALA B O 1
ATOM 1977 N N . SER B 1 27 ? -2.26 5.062 20.766 1 98.56 27 SER B N 1
ATOM 1978 C CA . SER B 1 27 ? -2.27 3.629 20.516 1 98.56 27 SER B CA 1
ATOM 1979 C C . SER B 1 27 ? -3.691 3.078 20.5 1 98.56 27 SER B C 1
ATOM 1981 O O . SER B 1 27 ? -4.051 2.295 19.609 1 98.56 27 SER B O 1
ATOM 1983 N N . LEU B 1 28 ? -4.492 3.518 21.391 1 98.38 28 LEU B N 1
ATOM 1984 C CA . LEU B 1 28 ? -5.875 3.061 21.469 1 98.38 28 LEU B CA 1
ATOM 1985 C C . LEU B 1 28 ? -6.68 3.551 20.281 1 98.38 28 LEU B C 1
ATOM 1987 O O . LEU B 1 28 ? -7.523 2.822 19.75 1 98.38 28 LEU B O 1
ATOM 1991 N N . GLU B 1 29 ? -6.426 4.754 19.922 1 98.62 29 GLU B N 1
ATOM 1992 C CA . GLU B 1 29 ? -7.105 5.309 18.75 1 98.62 29 GLU B CA 1
ATOM 1993 C C . GLU B 1 29 ? -6.727 4.547 17.484 1 98.62 29 GLU B C 1
ATOM 1995 O O . GLU B 1 29 ? -7.582 4.281 16.641 1 98.62 29 GLU B O 1
ATOM 2000 N N . THR B 1 30 ? -5.441 4.227 17.344 1 98.75 30 THR B N 1
ATOM 2001 C CA . THR B 1 30 ? -4.977 3.436 16.219 1 98.75 30 THR B CA 1
ATOM 2002 C C . THR B 1 30 ? -5.664 2.072 16.188 1 98.75 30 THR B C 1
ATOM 2004 O O . THR B 1 30 ? -6.133 1.627 15.133 1 98.75 30 THR B O 1
ATOM 2007 N N . LEU B 1 31 ? -5.746 1.469 17.359 1 98.44 31 LEU B N 1
ATOM 2008 C CA . LEU B 1 31 ? -6.383 0.161 17.469 1 98.44 31 LEU B CA 1
ATOM 2009 C C . LEU B 1 31 ? -7.871 0.252 17.125 1 98.44 31 LEU B C 1
ATOM 2011 O O . LEU B 1 31 ? -8.414 -0.622 16.453 1 98.44 31 LEU B O 1
ATOM 2015 N N . TYR B 1 32 ? -8.484 1.289 17.594 1 98.56 32 TYR B N 1
ATOM 2016 C CA . TYR B 1 32 ? -9.906 1.512 17.328 1 98.56 32 TYR B CA 1
ATOM 2017 C C . TYR B 1 32 ? -10.156 1.649 15.828 1 98.56 32 TYR B C 1
ATOM 2019 O O . TYR B 1 32 ? -11.008 0.947 15.273 1 98.56 32 TYR B O 1
ATOM 2027 N N . MET B 1 33 ? -9.453 2.543 15.195 1 98.62 33 MET B N 1
ATOM 2028 C CA . MET B 1 33 ? -9.633 2.773 13.758 1 98.62 33 MET B CA 1
ATOM 2029 C C . MET B 1 33 ? -9.367 1.498 12.969 1 98.62 33 MET B C 1
ATOM 2031 O O . MET B 1 33 ? -10.133 1.153 12.062 1 98.62 33 MET B O 1
ATOM 2035 N N . THR B 1 34 ? -8.305 0.791 13.328 1 98.81 34 THR B N 1
ATOM 2036 C CA . THR B 1 34 ? -7.914 -0.414 12.609 1 98.81 34 THR B CA 1
ATOM 2037 C C . THR B 1 34 ? -8.961 -1.514 12.781 1 98.81 34 THR B C 1
ATOM 2039 O O . THR B 1 34 ? -9.383 -2.135 11.805 1 98.81 34 THR B O 1
ATOM 2042 N N . ALA B 1 35 ? -9.414 -1.702 14.008 1 98.69 35 ALA B N 1
ATOM 2043 C CA . ALA B 1 35 ? -10.352 -2.781 14.312 1 98.69 35 ALA B CA 1
ATOM 2044 C C . ALA B 1 35 ? -11.695 -2.551 13.617 1 98.69 35 ALA B C 1
ATOM 2046 O O . ALA B 1 35 ? -12.211 -3.441 12.945 1 98.69 35 ALA B O 1
ATOM 2047 N N . ILE B 1 36 ? -12.219 -1.405 13.734 1 98.69 36 ILE B N 1
ATOM 2048 C CA . ILE B 1 36 ? -13.547 -1.104 13.195 1 98.69 36 ILE B CA 1
ATOM 2049 C C . ILE B 1 36 ? -13.5 -1.127 11.664 1 98.69 36 ILE B C 1
ATOM 2051 O O . ILE B 1 36 ? -14.375 -1.714 11.023 1 98.69 36 ILE B O 1
ATOM 2055 N N . SER B 1 37 ? -12.5 -0.494 11.094 1 98.81 37 SER B N 1
ATOM 2056 C CA . SER B 1 37 ? -12.406 -0.466 9.633 1 98.81 37 SER B CA 1
ATOM 2057 C C . SER B 1 37 ? -12.156 -1.859 9.07 1 98.81 37 SER B C 1
ATOM 2059 O O . SER B 1 37 ? -12.625 -2.184 7.973 1 98.81 37 SER B O 1
ATOM 2061 N N . THR B 1 38 ? -11.391 -2.688 9.828 1 98.88 38 THR B N 1
ATOM 2062 C CA . THR B 1 38 ? -11.141 -4.051 9.375 1 98.88 38 THR B CA 1
ATOM 2063 C C . THR B 1 38 ? -12.438 -4.852 9.328 1 98.88 38 THR B C 1
ATOM 2065 O O . THR B 1 38 ? -12.68 -5.598 8.383 1 98.88 38 THR B O 1
ATOM 2068 N N . VAL B 1 39 ? -13.25 -4.707 10.305 1 98.81 39 VAL B N 1
ATOM 2069 C CA . VAL B 1 39 ? -14.523 -5.422 10.359 1 98.81 39 VAL B CA 1
ATOM 2070 C C . VAL B 1 39 ? -15.398 -5.02 9.172 1 98.81 39 VAL B C 1
ATOM 2072 O O . VAL B 1 39 ? -15.945 -5.879 8.477 1 98.81 39 VAL B O 1
ATOM 2075 N N . PHE B 1 40 ? -15.5 -3.76 8.906 1 98.81 40 PHE B N 1
ATOM 2076 C CA . PHE B 1 40 ? -16.328 -3.289 7.805 1 98.81 40 PHE B CA 1
ATOM 2077 C C . PHE B 1 40 ? -15.719 -3.691 6.465 1 98.81 40 PHE B C 1
ATOM 2079 O O . PHE B 1 40 ? -16.438 -4.066 5.539 1 98.81 40 PHE B O 1
ATOM 2086 N N . ALA B 1 41 ? -14.398 -3.541 6.379 1 98.81 41 ALA B N 1
ATOM 2087 C CA . ALA B 1 41 ? -13.734 -3.961 5.148 1 98.81 41 ALA B CA 1
ATOM 2088 C C . ALA B 1 41 ? -13.953 -5.449 4.891 1 98.81 41 ALA B C 1
ATOM 2090 O O . ALA B 1 41 ? -14.102 -5.867 3.74 1 98.81 41 ALA B O 1
ATOM 2091 N N . PHE B 1 42 ? -13.961 -6.219 5.973 1 98.81 42 PHE B N 1
ATOM 2092 C CA . PHE B 1 42 ? -14.195 -7.656 5.867 1 98.81 42 PHE B CA 1
ATOM 2093 C C . PHE B 1 42 ? -15.586 -7.941 5.324 1 98.81 42 PHE B C 1
ATOM 2095 O O . PHE B 1 42 ? -15.742 -8.695 4.363 1 98.81 42 PHE B O 1
ATOM 2102 N N . VAL B 1 43 ? -16.547 -7.328 5.891 1 98.75 43 VAL B N 1
ATOM 2103 C CA . VAL B 1 43 ? -17.938 -7.594 5.539 1 98.75 43 VAL B CA 1
ATOM 2104 C C . VAL B 1 43 ? -18.203 -7.098 4.121 1 98.75 43 VAL B C 1
ATOM 2106 O O . VAL B 1 43 ? -18.656 -7.863 3.266 1 98.75 43 VAL B O 1
ATOM 2109 N N . ILE B 1 44 ? -17.875 -5.855 3.842 1 98.75 44 ILE B N 1
ATOM 2110 C CA . ILE B 1 44 ? -18.172 -5.25 2.545 1 98.75 44 ILE B CA 1
ATOM 2111 C C . ILE B 1 44 ? -17.312 -5.906 1.469 1 98.75 44 ILE B C 1
ATOM 2113 O O . ILE B 1 44 ? -17.797 -6.211 0.376 1 98.75 44 ILE B O 1
ATOM 2117 N N . GLY B 1 45 ? -16.047 -6.125 1.81 1 98.75 45 GLY B N 1
ATOM 2118 C CA . GLY B 1 45 ? -15.148 -6.762 0.864 1 98.75 45 GLY B CA 1
ATOM 2119 C C . GLY B 1 45 ? -15.555 -8.18 0.517 1 98.75 45 GLY B C 1
ATOM 2120 O O . GLY B 1 45 ? -15.453 -8.602 -0.64 1 98.75 45 GLY B O 1
ATOM 2121 N N . LEU B 1 46 ? -15.977 -8.898 1.519 1 98.56 46 LEU B N 1
ATOM 2122 C CA . LEU B 1 46 ? -16.422 -10.266 1.276 1 98.56 46 LEU B CA 1
ATOM 2123 C C . LEU B 1 46 ? -17.641 -10.281 0.36 1 98.56 46 LEU B C 1
ATOM 2125 O O . LEU B 1 46 ? -17.703 -11.078 -0.583 1 98.56 46 LEU B O 1
ATOM 2129 N N . ILE B 1 47 ? -18.578 -9.422 0.643 1 98.12 47 ILE B N 1
ATOM 2130 C CA . ILE B 1 47 ? -19.781 -9.344 -0.167 1 98.12 47 ILE B CA 1
ATOM 2131 C C . ILE B 1 47 ? -19.422 -8.969 -1.603 1 98.12 47 ILE B C 1
ATOM 2133 O O . ILE B 1 47 ? -19.844 -9.641 -2.549 1 98.12 47 ILE B O 1
ATOM 2137 N N . LEU B 1 48 ? -18.609 -7.996 -1.78 1 98.44 48 LEU B N 1
ATOM 2138 C CA . LEU B 1 48 ? -18.203 -7.535 -3.105 1 98.44 48 LEU B CA 1
ATOM 2139 C C . LEU B 1 48 ? -17.391 -8.602 -3.824 1 98.44 48 LEU B C 1
ATOM 2141 O O . LEU B 1 48 ? -17.562 -8.828 -5.023 1 98.44 48 LEU B O 1
ATOM 2145 N N . GLY B 1 49 ? -16.469 -9.234 -3.066 1 98.38 49 GLY B N 1
ATOM 2146 C CA . GLY B 1 49 ? -15.664 -10.289 -3.65 1 98.38 49 GLY B CA 1
ATOM 2147 C C . GLY B 1 49 ? -16.484 -11.469 -4.145 1 98.38 49 GLY B C 1
ATOM 2148 O O . GLY B 1 49 ? -16.219 -12 -5.227 1 98.38 49 GLY B O 1
ATOM 2149 N N . VAL B 1 50 ? -17.453 -11.852 -3.387 1 97.44 50 VAL B N 1
ATOM 2150 C CA . VAL B 1 50 ? -18.344 -12.945 -3.768 1 97.44 50 VAL B CA 1
ATOM 2151 C C . VAL B 1 50 ? -19.125 -12.562 -5.023 1 97.44 50 VAL B C 1
ATOM 2153 O O . VAL B 1 50 ? -19.234 -13.359 -5.961 1 97.44 50 VAL B O 1
ATOM 2156 N N . LEU B 1 51 ? -19.625 -11.336 -5.02 1 97.31 51 LEU B N 1
ATOM 2157 C CA . LEU B 1 51 ? -20.391 -10.867 -6.172 1 97.31 51 LEU B CA 1
ATOM 2158 C C . LEU B 1 51 ? -19.516 -10.828 -7.426 1 97.31 51 LEU B C 1
ATOM 2160 O O . LEU B 1 51 ? -19.969 -11.219 -8.508 1 97.31 51 LEU B O 1
ATOM 2164 N N . LEU B 1 52 ? -18.375 -10.406 -7.301 1 98.12 52 LEU B N 1
ATOM 2165 C CA . LEU B 1 52 ? -17.453 -10.352 -8.43 1 98.12 52 LEU B CA 1
ATOM 2166 C C . LEU B 1 52 ? -17.141 -11.758 -8.938 1 98.12 52 LEU B C 1
ATOM 2168 O O . LEU B 1 52 ? -17.125 -11.992 -10.148 1 98.12 52 LEU B O 1
ATOM 2172 N N . PHE B 1 53 ? -16.938 -12.656 -8.023 1 97.19 53 PHE B N 1
ATOM 2173 C CA . PHE B 1 53 ? -16.625 -14.023 -8.414 1 97.19 53 PHE B CA 1
ATOM 2174 C C . PHE B 1 53 ? -17.781 -14.648 -9.18 1 97.19 53 PHE B C 1
ATOM 2176 O O . PHE B 1 53 ? -17.594 -15.242 -10.242 1 97.19 53 PHE B O 1
ATOM 2183 N N . LEU B 1 54 ? -18.984 -14.445 -8.672 1 95.38 54 LEU B N 1
ATOM 2184 C CA . LEU B 1 54 ? -20.172 -15.078 -9.242 1 95.38 54 LEU B CA 1
ATOM 2185 C C . LEU B 1 54 ? -20.5 -14.492 -10.617 1 95.38 54 LEU B C 1
ATOM 2187 O O . LEU B 1 54 ? -21 -15.195 -11.492 1 95.38 54 LEU B O 1
ATOM 2191 N N . THR B 1 55 ? -20.125 -13.297 -10.789 1 96 55 THR B N 1
ATOM 2192 C CA . THR B 1 55 ? -20.547 -12.641 -12.023 1 96 55 THR B CA 1
ATOM 2193 C C . THR B 1 55 ? -19.422 -12.68 -13.055 1 96 55 THR B C 1
ATOM 2195 O O . THR B 1 55 ? -19.641 -12.406 -14.242 1 96 55 THR B O 1
ATOM 2198 N N . ALA B 1 56 ? -18.297 -13.016 -12.727 1 92.75 56 ALA B N 1
ATOM 2199 C CA . ALA B 1 56 ? -17.125 -12.992 -13.609 1 92.75 56 ALA B CA 1
ATOM 2200 C C . ALA B 1 56 ? -17.312 -13.945 -14.781 1 92.75 56 ALA B C 1
ATOM 2202 O O . ALA B 1 56 ? -16.938 -13.625 -15.914 1 92.75 56 ALA B O 1
ATOM 2203 N N . LYS B 1 57 ? -17.906 -15.102 -14.555 1 85.75 57 LYS B N 1
ATOM 2204 C CA . LYS B 1 57 ? -18 -16.094 -15.633 1 85.75 57 LYS B CA 1
ATOM 2205 C C . LYS B 1 57 ? -19.453 -16.328 -16.031 1 85.75 57 LYS B C 1
ATOM 2207 O O . LYS B 1 57 ? -19.766 -17.328 -16.688 1 85.75 57 LYS B O 1
ATOM 2212 N N . SER B 1 58 ? -20.266 -15.508 -15.531 1 89.31 58 SER B N 1
ATOM 2213 C CA . SER B 1 58 ? -21.672 -15.672 -15.883 1 89.31 58 SER B CA 1
ATOM 2214 C C . SER B 1 58 ? -21.906 -15.406 -17.375 1 89.31 58 SER B C 1
ATOM 2216 O O . SER B 1 58 ? -21.172 -14.625 -17.984 1 89.31 58 SER 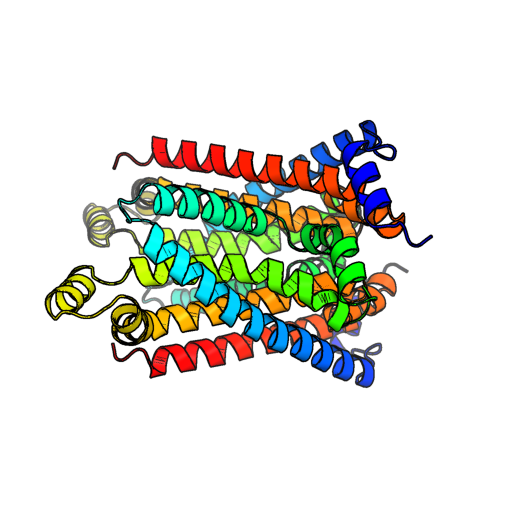B O 1
ATOM 2218 N N . THR B 1 59 ? -22.828 -16.094 -17.969 1 89.94 59 THR B N 1
ATOM 2219 C CA . THR B 1 59 ? -23.141 -15.922 -19.375 1 89.94 59 THR B CA 1
ATOM 2220 C C . THR B 1 59 ? -24.281 -14.914 -19.547 1 89.94 59 THR B C 1
ATOM 2222 O O . THR B 1 59 ? -24.547 -14.461 -20.672 1 89.94 59 THR B O 1
ATOM 2225 N N . SER B 1 60 ? -24.875 -14.523 -18.531 1 93.5 60 SER B N 1
ATOM 2226 C CA . SER B 1 60 ? -25.953 -13.531 -18.594 1 93.5 60 SER B CA 1
ATOM 2227 C C . SER B 1 60 ? -25.406 -12.141 -18.875 1 93.5 60 SER B C 1
ATOM 2229 O O . SER B 1 60 ? -24.438 -11.711 -18.25 1 93.5 60 SER B O 1
ATOM 2231 N N . PRO B 1 61 ? -25.984 -11.492 -19.828 1 94.25 61 PRO B N 1
ATOM 2232 C CA . PRO B 1 61 ? -25.531 -10.141 -20.156 1 94.25 61 PRO B CA 1
ATOM 2233 C C . PRO B 1 61 ? -25.625 -9.195 -18.953 1 94.25 61 PRO B C 1
ATOM 2235 O O . PRO B 1 61 ? -24.75 -8.344 -18.766 1 94.25 61 PRO B O 1
ATOM 2238 N N . ALA B 1 62 ? -26.656 -9.367 -18.234 1 95.12 62 ALA B N 1
ATOM 2239 C CA . ALA B 1 62 ? -26.828 -8.523 -17.047 1 95.12 62 ALA B CA 1
ATOM 2240 C C . ALA B 1 62 ? -25.703 -8.75 -16.062 1 95.12 62 ALA B C 1
ATOM 2242 O O . ALA B 1 62 ? -25.188 -7.801 -15.461 1 95.12 62 ALA B O 1
ATOM 2243 N N . ALA B 1 63 ? -25.328 -9.93 -15.914 1 94.88 63 ALA B N 1
ATOM 2244 C CA . ALA B 1 63 ? -24.25 -10.273 -14.992 1 94.88 63 ALA B CA 1
ATOM 2245 C C . ALA B 1 63 ? -22.906 -9.766 -15.5 1 94.88 63 ALA B C 1
ATOM 2247 O O . ALA B 1 63 ? -22.062 -9.32 -14.719 1 94.88 63 ALA B O 1
ATOM 2248 N N . LYS B 1 64 ? -22.75 -9.789 -16.734 1 95.75 64 LYS B N 1
ATOM 2249 C CA . LYS B 1 64 ? -21.516 -9.32 -17.328 1 95.75 64 LYS B CA 1
ATOM 2250 C C . LYS B 1 64 ? -21.359 -7.809 -17.172 1 95.75 64 LYS B C 1
ATOM 2252 O O . LYS B 1 64 ? -20.266 -7.324 -16.859 1 95.75 64 LYS B O 1
ATOM 2257 N N . VAL B 1 65 ? -22.438 -7.141 -17.422 1 97.06 65 VAL B N 1
ATOM 2258 C CA . VAL B 1 65 ? -22.422 -5.691 -17.266 1 97.06 65 VAL B CA 1
ATOM 2259 C C . VAL B 1 65 ? -22.156 -5.332 -15.797 1 97.06 65 VAL B C 1
ATOM 2261 O O . VAL B 1 65 ? -21.375 -4.422 -15.508 1 97.06 65 VAL B O 1
ATOM 2264 N N . PHE B 1 66 ? -22.781 -6.062 -14.914 1 96.88 66 PHE B N 1
ATOM 2265 C CA . PHE B 1 66 ? -22.578 -5.848 -13.484 1 96.88 66 PHE B CA 1
ATOM 2266 C C . PHE B 1 66 ? -21.125 -6.055 -13.109 1 96.88 66 PHE B C 1
ATOM 2268 O O . PHE B 1 66 ? -20.531 -5.234 -12.398 1 96.88 66 PHE B O 1
ATOM 2275 N N . TYR B 1 67 ? -20.547 -7.078 -13.609 1 97.44 67 TYR B N 1
ATOM 2276 C CA . TYR B 1 67 ? -19.141 -7.371 -13.312 1 97.44 67 TYR B CA 1
ATOM 2277 C C . TYR B 1 67 ? -18.25 -6.242 -13.805 1 97.44 67 TYR B C 1
ATOM 2279 O O . TYR B 1 67 ? -17.359 -5.789 -13.07 1 97.44 67 TYR B O 1
ATOM 2287 N N . GLN B 1 68 ? -18.484 -5.816 -14.984 1 96.69 68 GLN B N 1
ATOM 2288 C CA . GLN B 1 68 ? -17.641 -4.789 -15.578 1 96.69 68 GLN B CA 1
ATOM 2289 C C . GLN B 1 68 ? -17.719 -3.486 -14.789 1 96.69 68 GLN B C 1
ATOM 2291 O O . GLN B 1 68 ? -16.703 -2.85 -14.531 1 96.69 68 GLN B O 1
ATOM 2296 N N . ILE B 1 69 ? -18.844 -3.143 -14.375 1 97.5 69 ILE B N 1
ATOM 2297 C CA . ILE B 1 69 ? -19.047 -1.893 -13.648 1 97.5 69 ILE B CA 1
ATOM 2298 C C . ILE B 1 69 ? -18.438 -1.991 -12.258 1 97.5 69 ILE B C 1
ATOM 2300 O O . ILE B 1 69 ? -17.672 -1.116 -11.852 1 97.5 69 ILE B O 1
ATOM 2304 N N . VAL B 1 70 ? -18.75 -3.059 -11.617 1 97.44 70 VAL B N 1
ATOM 2305 C CA . VAL B 1 70 ? -18.266 -3.221 -10.25 1 97.44 70 VAL B CA 1
ATOM 2306 C C . VAL B 1 70 ? -16.734 -3.393 -10.25 1 97.44 70 VAL B C 1
ATOM 2308 O O . VAL B 1 70 ? -16.047 -2.832 -9.406 1 97.44 70 VAL B O 1
ATOM 2311 N N . SER B 1 71 ? -16.297 -4.145 -11.164 1 97.06 71 SER B N 1
ATOM 2312 C CA . SER B 1 71 ? -14.852 -4.344 -11.281 1 97.06 71 SER B CA 1
ATOM 2313 C C . SER B 1 71 ? -14.133 -3.031 -11.57 1 97.06 71 SER B C 1
ATOM 2315 O O . SER B 1 71 ? -13.055 -2.773 -11.023 1 97.06 71 SER B O 1
ATOM 2317 N N . PHE B 1 72 ? -14.719 -2.24 -12.359 1 95.69 72 PHE B N 1
ATOM 2318 C CA . PHE B 1 72 ? -14.141 -0.94 -12.68 1 95.69 72 PHE B CA 1
ATOM 2319 C C . PHE B 1 72 ? -14.094 -0.049 -11.438 1 95.69 72 PHE B C 1
ATOM 2321 O O . PHE B 1 72 ? -13.078 0.595 -11.172 1 95.69 72 PHE B O 1
ATOM 2328 N N . ILE B 1 73 ? -15.117 -0.043 -10.711 1 96.69 73 ILE B N 1
ATOM 2329 C CA . ILE B 1 73 ? -15.211 0.775 -9.508 1 96.69 73 ILE B CA 1
ATOM 2330 C C . ILE B 1 73 ? -14.18 0.304 -8.484 1 96.69 73 ILE B C 1
ATOM 2332 O O . ILE B 1 73 ? -13.484 1.119 -7.879 1 96.69 73 ILE B O 1
ATOM 2336 N N . VAL B 1 74 ? -14.062 -0.964 -8.352 1 97.19 74 VAL B N 1
ATOM 2337 C CA . VAL B 1 74 ? -13.109 -1.551 -7.418 1 97.19 74 VAL B CA 1
ATOM 2338 C C . VAL B 1 74 ? -11.688 -1.167 -7.828 1 97.19 74 VAL B C 1
ATOM 2340 O O . VAL B 1 74 ? -10.883 -0.744 -6.992 1 97.19 74 VAL B O 1
ATOM 2343 N N . ASN B 1 75 ? -11.453 -1.196 -9.125 1 94.56 75 ASN B N 1
ATOM 2344 C CA . ASN B 1 75 ? -10.125 -0.855 -9.633 1 94.56 75 ASN B CA 1
ATOM 2345 C C . ASN B 1 75 ? -9.828 0.631 -9.461 1 94.56 75 ASN B C 1
ATOM 2347 O O . ASN B 1 75 ? -8.688 1.013 -9.188 1 94.56 75 ASN B O 1
ATOM 2351 N N . LEU B 1 76 ? -10.773 1.362 -9.648 1 95.25 76 LEU B N 1
ATOM 2352 C CA . LEU B 1 76 ? -10.633 2.807 -9.5 1 95.25 76 LEU B CA 1
ATOM 2353 C C . LEU B 1 76 ? -10.258 3.174 -8.07 1 95.25 76 LEU B C 1
ATOM 2355 O O . LEU B 1 76 ? -9.336 3.957 -7.844 1 95.25 76 LEU B O 1
ATOM 2359 N N . PHE B 1 77 ? -10.945 2.623 -7.113 1 96 77 PHE B N 1
ATOM 2360 C CA . PHE B 1 77 ? -10.688 2.941 -5.715 1 96 77 PHE B CA 1
ATOM 2361 C C . PHE B 1 77 ? -9.352 2.365 -5.266 1 96 77 PHE B C 1
ATOM 2363 O O . PHE B 1 77 ? -8.664 2.955 -4.43 1 96 77 PHE B O 1
ATOM 2370 N N . ARG B 1 78 ? -8.992 1.265 -5.883 1 95.06 78 ARG B N 1
ATOM 2371 C CA . ARG B 1 78 ? -7.711 0.655 -5.539 1 95.06 78 ARG B CA 1
ATOM 2372 C C . ARG B 1 78 ? -6.551 1.477 -6.086 1 95.06 78 ARG B C 1
ATOM 2374 O O . ARG B 1 78 ? -5.438 1.417 -5.555 1 95.06 78 ARG B O 1
ATOM 2381 N N . ALA B 1 79 ? -6.871 2.27 -7.094 1 95.5 79 ALA B N 1
ATOM 2382 C CA . ALA B 1 79 ? -5.82 3.023 -7.777 1 95.5 79 ALA B CA 1
ATOM 2383 C C . ALA B 1 79 ? -5.578 4.367 -7.094 1 95.5 79 ALA B C 1
ATOM 2385 O O . ALA B 1 79 ? -4.539 5 -7.305 1 95.5 79 ALA B O 1
ATOM 2386 N N . ILE B 1 80 ? -6.461 4.801 -6.246 1 97.12 80 ILE B N 1
ATOM 2387 C CA . ILE B 1 80 ? -6.34 6.098 -5.582 1 97.12 80 ILE B CA 1
ATOM 2388 C C . ILE B 1 80 ? -5.477 5.957 -4.332 1 97.12 80 ILE B C 1
ATOM 2390 O O . ILE B 1 80 ? -5.832 5.227 -3.404 1 97.12 80 ILE B O 1
ATOM 2394 N N . PRO B 1 81 ? -4.383 6.648 -4.285 1 96.81 81 PRO B N 1
ATOM 2395 C CA . PRO B 1 81 ? -3.615 6.641 -3.039 1 96.81 81 PRO B CA 1
ATOM 2396 C C . PRO B 1 81 ? -4.438 7.098 -1.836 1 96.81 81 PRO B C 1
ATOM 2398 O O . PRO B 1 81 ? -5.25 8.016 -1.954 1 96.81 81 PRO B O 1
ATOM 2401 N N . PHE B 1 82 ? -4.168 6.508 -0.729 1 98.12 82 PHE B N 1
ATOM 2402 C CA . PHE B 1 82 ? -5.055 6.703 0.41 1 98.12 82 PHE B CA 1
ATOM 2403 C C . PHE B 1 82 ? -5.094 8.172 0.819 1 98.12 82 PHE B C 1
ATOM 2405 O O . PHE B 1 82 ? -6.152 8.688 1.184 1 98.12 82 PHE B O 1
ATOM 2412 N N . ILE B 1 83 ? -3.949 8.805 0.816 1 97.62 83 ILE B N 1
ATOM 2413 C CA . ILE B 1 83 ? -3.922 10.195 1.26 1 97.62 83 ILE B CA 1
ATOM 2414 C C . ILE B 1 83 ? -4.828 11.039 0.368 1 97.62 83 ILE B C 1
ATOM 2416 O O . ILE B 1 83 ? -5.473 11.984 0.84 1 97.62 83 ILE B O 1
ATOM 2420 N N . ILE B 1 84 ? -4.902 10.711 -0.895 1 97.38 84 ILE B N 1
ATOM 2421 C CA . ILE B 1 84 ? -5.758 11.43 -1.831 1 97.38 84 ILE B CA 1
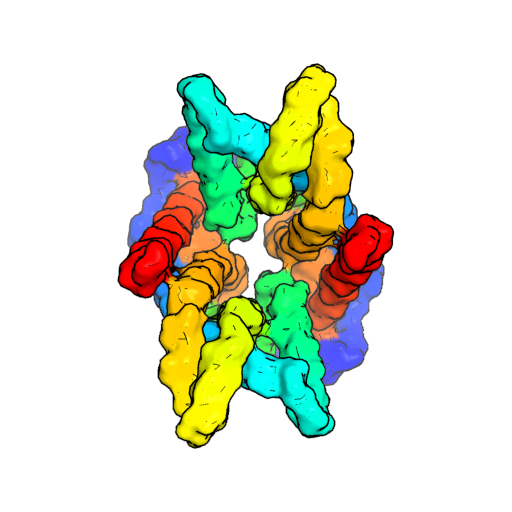ATOM 2422 C C . ILE B 1 84 ? -7.215 11.023 -1.612 1 97.38 84 ILE B C 1
ATOM 2424 O O . ILE B 1 84 ? -8.109 11.867 -1.645 1 97.38 84 ILE B O 1
ATOM 2428 N N . LEU B 1 85 ? -7.391 9.82 -1.354 1 97.38 85 LEU B N 1
ATOM 2429 C CA . LEU B 1 85 ? -8.734 9.297 -1.152 1 97.38 85 LEU B CA 1
ATOM 2430 C C . LEU B 1 85 ? -9.398 9.945 0.06 1 97.38 85 LEU B C 1
ATOM 2432 O O . LEU B 1 85 ? -10.562 10.344 -0.003 1 97.38 85 LEU B O 1
ATOM 2436 N N . ILE B 1 86 ? -8.648 9.992 1.162 1 97.12 86 ILE B N 1
ATOM 2437 C CA . ILE B 1 86 ? -9.25 10.516 2.385 1 97.12 86 ILE B CA 1
ATOM 2438 C C . ILE B 1 86 ? -9.586 11.992 2.193 1 97.12 86 ILE B C 1
ATOM 2440 O O . ILE B 1 86 ? -10.617 12.469 2.688 1 97.12 86 ILE B O 1
ATOM 2444 N N . LEU B 1 87 ? -8.812 12.742 1.436 1 96.19 87 LEU B N 1
ATOM 2445 C CA . LEU B 1 87 ? -9.109 14.148 1.15 1 96.19 87 LEU B CA 1
ATOM 2446 C C . LEU B 1 87 ? -10.328 14.273 0.245 1 96.19 87 LEU B C 1
ATOM 2448 O O . LEU B 1 87 ? -11.18 15.141 0.462 1 96.19 87 LEU B O 1
ATOM 2452 N N . LEU B 1 88 ? -10.336 13.391 -0.709 1 94.81 88 LEU B N 1
ATOM 2453 C CA . LEU B 1 88 ? -11.422 13.406 -1.688 1 94.81 88 LEU B CA 1
ATOM 2454 C C . LEU B 1 88 ? -12.758 13.125 -1.021 1 94.81 88 LEU B C 1
ATOM 2456 O O . LEU B 1 88 ? -13.797 13.641 -1.453 1 94.81 88 LEU B O 1
ATOM 2460 N N . LEU B 1 89 ? -12.797 12.383 0.033 1 95.19 89 LEU B N 1
ATOM 2461 C CA . LEU B 1 89 ? -14.031 11.898 0.644 1 95.19 89 LEU B CA 1
ATOM 2462 C C . LEU B 1 89 ? -14.477 12.82 1.774 1 95.19 89 LEU B C 1
ATOM 2464 O O . LEU B 1 89 ? -15.508 12.586 2.4 1 95.19 89 LEU B O 1
ATOM 2468 N N . ILE B 1 90 ? -13.75 13.859 2.033 1 91.88 90 ILE B N 1
ATOM 2469 C CA . ILE B 1 90 ? -14 14.75 3.162 1 91.88 90 ILE B CA 1
ATOM 2470 C C . ILE B 1 90 ? -15.438 15.273 3.09 1 91.88 90 ILE B C 1
ATOM 2472 O O . ILE B 1 90 ? -16.188 15.203 4.07 1 91.88 90 ILE B O 1
ATOM 2476 N N . PRO B 1 91 ? -15.906 15.773 1.899 1 88.56 91 PRO B N 1
ATOM 2477 C CA . PRO B 1 91 ? -17.281 16.266 1.842 1 88.56 91 PRO B CA 1
ATOM 2478 C C . PRO B 1 91 ? -18.312 15.172 2.145 1 88.56 91 PRO B C 1
ATOM 2480 O O . PRO B 1 91 ? -19.344 15.445 2.777 1 88.56 91 PRO B O 1
ATOM 2483 N N . PHE B 1 92 ? -18 14.031 1.7 1 90.06 92 PHE B N 1
ATOM 2484 C CA . PHE B 1 92 ? -18.891 12.906 1.952 1 90.06 92 PHE B CA 1
ATOM 2485 C C . PHE B 1 92 ? -18.875 12.531 3.43 1 90.06 92 PHE B C 1
ATOM 2487 O O . PHE B 1 92 ? -19.938 12.281 4.016 1 90.06 92 PHE B O 1
ATOM 2494 N N . THR B 1 93 ? -17.75 12.477 4.012 1 91.62 93 THR B N 1
ATOM 2495 C CA . THR B 1 93 ? -17.609 12.125 5.418 1 91.62 93 THR B CA 1
ATOM 2496 C C . THR B 1 93 ? -18.312 13.141 6.312 1 91.62 93 THR B C 1
ATOM 2498 O O . THR B 1 93 ? -18.969 12.773 7.281 1 91.62 93 THR B O 1
ATOM 2501 N N . SER B 1 94 ? -18.141 14.398 5.934 1 89.5 94 SER B N 1
ATOM 2502 C CA . SER B 1 94 ? -18.781 15.461 6.699 1 89.5 94 SER B CA 1
ATOM 2503 C C . SER B 1 94 ? -20.297 15.344 6.648 1 89.5 94 SER B C 1
ATOM 2505 O O . SER B 1 94 ? -20.984 15.602 7.645 1 89.5 94 SER B O 1
ATOM 2507 N N . LEU B 1 95 ? -20.797 14.961 5.559 1 87.12 95 LEU B N 1
ATOM 2508 C CA . LEU B 1 95 ? -22.234 14.82 5.371 1 87.12 95 LEU B CA 1
ATOM 2509 C C . LEU B 1 95 ? -22.781 13.648 6.176 1 87.12 95 LEU B C 1
ATOM 2511 O O . LEU B 1 95 ? -23.859 13.742 6.766 1 87.12 95 LEU B O 1
ATOM 2515 N N . ILE B 1 96 ? -22 12.609 6.25 1 88.56 96 ILE B N 1
ATOM 2516 C CA . ILE B 1 96 ? -22.484 11.375 6.852 1 88.56 96 ILE B CA 1
ATOM 2517 C C . ILE B 1 96 ? -22.281 11.414 8.367 1 88.56 96 ILE B C 1
ATOM 2519 O O . ILE B 1 96 ? -23.141 10.992 9.125 1 88.56 96 ILE B O 1
ATOM 2523 N N . LEU B 1 97 ? -21.125 11.953 8.828 1 89.56 97 LEU B N 1
ATOM 2524 C CA . LEU B 1 97 ? -20.766 11.828 10.234 1 89.56 97 LEU B CA 1
ATOM 2525 C C . LEU B 1 97 ? -20.828 13.18 10.938 1 89.56 97 LEU B C 1
ATOM 2527 O O . LEU B 1 97 ? -20.844 13.242 12.172 1 89.56 97 LEU B O 1
ATOM 2531 N N . GLY B 1 98 ? -20.844 14.281 10.211 1 85.56 98 GLY B N 1
ATOM 2532 C CA . GLY B 1 98 ? -20.875 15.609 10.797 1 85.56 98 GLY B CA 1
ATOM 2533 C C . GLY B 1 98 ? -19.5 16.078 11.266 1 85.56 98 GLY B C 1
ATOM 2534 O O . GLY B 1 98 ? -19.375 17.172 11.82 1 85.56 98 GLY B O 1
ATOM 2535 N N . THR B 1 99 ? -18.531 15.125 11.148 1 83.81 99 THR B N 1
ATOM 2536 C CA . THR B 1 99 ? -17.172 15.484 11.523 1 83.81 99 THR B CA 1
ATOM 2537 C C . THR B 1 99 ? -16.156 14.836 10.578 1 83.81 99 THR B C 1
ATOM 2539 O O . THR B 1 99 ? -16.438 13.805 9.969 1 83.81 99 THR B O 1
ATOM 2542 N N . ILE B 1 100 ? -15.062 15.562 10.461 1 83.94 100 ILE B N 1
ATOM 2543 C CA . ILE B 1 100 ? -13.984 15 9.656 1 83.94 100 ILE B CA 1
ATOM 2544 C C . ILE B 1 100 ? -12.75 14.766 10.531 1 83.94 100 ILE B C 1
ATOM 2546 O O . ILE B 1 100 ? -11.734 14.25 10.055 1 83.94 100 ILE B O 1
ATOM 2550 N N . SER B 1 101 ? -12.891 15.156 11.789 1 87.25 101 SER B N 1
ATOM 2551 C CA . SER B 1 101 ? -11.758 15.062 12.711 1 87.25 101 SER B CA 1
ATOM 2552 C C . SER B 1 101 ? -11.906 13.867 13.648 1 87.25 101 SER B C 1
ATOM 2554 O O . SER B 1 101 ? -12.992 13.297 13.766 1 87.25 101 SER B O 1
ATOM 2556 N N . GLY B 1 102 ? -10.773 13.477 14.195 1 93.75 102 GLY B N 1
ATOM 2557 C CA . GLY B 1 102 ? -10.812 12.367 15.133 1 93.75 102 GLY B CA 1
ATOM 2558 C C . GLY B 1 102 ? -10.852 11.016 14.461 1 93.75 102 GLY B C 1
ATOM 2559 O O . GLY B 1 102 ? -11.023 10.922 13.242 1 93.75 102 GLY B O 1
ATOM 2560 N N . PRO B 1 103 ? -10.734 9.961 15.266 1 96.12 103 PRO B N 1
ATOM 2561 C CA . PRO B 1 103 ? -10.664 8.602 14.727 1 96.12 103 PRO B CA 1
ATOM 2562 C C . PRO B 1 103 ? -11.922 8.211 13.945 1 96.12 103 PRO B C 1
ATOM 2564 O O . PRO B 1 103 ? -11.828 7.555 12.906 1 96.12 103 PRO B O 1
ATOM 2567 N N . THR B 1 104 ? -13.047 8.656 14.398 1 95.25 104 THR B N 1
ATOM 2568 C CA . THR B 1 104 ? -14.305 8.305 13.742 1 95.25 104 THR B CA 1
ATOM 2569 C C . THR B 1 104 ? -14.398 8.953 12.367 1 95.25 104 THR B C 1
ATOM 2571 O O . THR B 1 104 ? -14.969 8.375 11.438 1 95.25 104 THR B O 1
ATOM 2574 N N . GLY B 1 105 ? -13.867 10.164 12.281 1 95.69 105 GLY B N 1
ATOM 2575 C CA . GLY B 1 105 ? -13.883 10.875 11.016 1 95.69 105 GLY B CA 1
ATOM 2576 C C . GLY B 1 105 ? -13.094 10.18 9.93 1 95.69 105 GLY B C 1
ATOM 2577 O O . GLY B 1 105 ? -13.32 10.398 8.742 1 95.69 105 GLY B O 1
ATOM 2578 N N . ALA B 1 106 ? -12.195 9.289 10.305 1 97.31 106 ALA B N 1
ATOM 2579 C CA . ALA B 1 106 ? -11.32 8.625 9.344 1 97.31 106 ALA B CA 1
ATOM 2580 C C . ALA B 1 106 ? -11.953 7.332 8.828 1 97.31 106 ALA B C 1
ATOM 2582 O O . ALA B 1 106 ? -11.516 6.781 7.816 1 97.31 106 ALA B O 1
ATOM 2583 N N . LEU B 1 107 ? -13.031 6.805 9.461 1 97.69 107 LEU B N 1
ATOM 2584 C CA . LEU B 1 107 ? -13.547 5.457 9.25 1 97.69 107 LEU B CA 1
ATOM 2585 C C . LEU B 1 107 ? -14.094 5.305 7.836 1 97.69 107 LEU B C 1
ATOM 2587 O O . LEU B 1 107 ? -13.805 4.312 7.156 1 97.69 107 LEU B O 1
ATOM 2591 N N . PRO B 1 108 ? -14.852 6.297 7.309 1 97.44 108 PRO B N 1
ATOM 2592 C CA . PRO B 1 108 ? -15.375 6.102 5.957 1 97.44 108 PRO B CA 1
ATOM 2593 C C . PRO B 1 108 ? -14.273 5.918 4.914 1 97.44 108 PRO B C 1
ATOM 2595 O O . PRO B 1 108 ? -14.359 5.016 4.078 1 97.44 108 PRO B O 1
ATOM 2598 N N . ALA B 1 109 ? -13.273 6.762 4.992 1 97.94 109 ALA B N 1
ATOM 2599 C CA . ALA B 1 109 ? -12.18 6.66 4.027 1 97.94 109 ALA B CA 1
ATOM 2600 C C . ALA B 1 109 ? -11.406 5.355 4.207 1 97.94 109 ALA B C 1
ATOM 2602 O O . ALA B 1 109 ? -10.992 4.73 3.229 1 97.94 109 ALA B O 1
ATOM 2603 N N . LEU B 1 110 ? -11.195 4.941 5.477 1 98.62 110 LEU B N 1
ATOM 2604 C CA . LEU B 1 110 ? -10.508 3.689 5.766 1 98.62 110 LEU B CA 1
ATOM 2605 C C . LEU B 1 110 ? -11.273 2.502 5.199 1 98.62 110 LEU B C 1
ATOM 2607 O O . LEU B 1 110 ? -10.68 1.621 4.566 1 98.62 110 LEU B O 1
ATOM 2611 N N . VAL B 1 111 ? -12.547 2.514 5.355 1 98.62 111 VAL B N 1
ATOM 2612 C CA . VAL B 1 111 ? -13.398 1.411 4.91 1 98.62 111 VAL B CA 1
ATOM 2613 C C . VAL B 1 111 ? -13.469 1.397 3.383 1 98.62 111 VAL B C 1
ATOM 2615 O O . VAL B 1 111 ? -13.258 0.358 2.756 1 98.62 111 VAL B O 1
ATOM 2618 N N . ILE B 1 112 ? -13.68 2.529 2.785 1 98.12 112 ILE B N 1
ATOM 2619 C CA . ILE B 1 112 ? -13.844 2.635 1.339 1 98.12 112 ILE B CA 1
ATOM 2620 C C . ILE B 1 112 ? -12.523 2.32 0.643 1 98.12 112 ILE B C 1
ATOM 2622 O O . ILE B 1 112 ? -12.508 1.743 -0.448 1 98.12 112 ILE B O 1
ATOM 2626 N N . GLY B 1 113 ? -11.477 2.668 1.314 1 97.94 113 GLY B N 1
ATOM 2627 C CA . GLY B 1 113 ? -10.164 2.385 0.754 1 97.94 113 GLY B CA 1
ATOM 2628 C C . GLY B 1 113 ? -9.781 0.92 0.847 1 97.94 113 GLY B C 1
ATOM 2629 O O . GLY B 1 113 ? -9.07 0.404 -0.016 1 97.94 113 GLY B O 1
ATOM 2630 N N . ALA B 1 114 ? -10.227 0.226 1.85 1 98.69 114 ALA B N 1
ATOM 2631 C CA . ALA B 1 114 ? -9.758 -1.125 2.141 1 98.69 114 ALA B CA 1
ATOM 2632 C C . ALA B 1 114 ? -10.703 -2.174 1.567 1 98.69 114 ALA B C 1
ATOM 2634 O O . ALA B 1 114 ? -10.273 -3.262 1.18 1 98.69 114 ALA B O 1
ATOM 2635 N N . ALA B 1 115 ? -11.969 -1.87 1.478 1 98.81 115 ALA B N 1
ATOM 2636 C CA . ALA B 1 115 ? -12.977 -2.859 1.096 1 98.81 115 ALA B CA 1
ATOM 2637 C C . ALA B 1 115 ? -12.734 -3.363 -0.325 1 98.81 115 ALA B C 1
ATOM 2639 O O . ALA B 1 115 ? -12.742 -4.57 -0.571 1 98.81 115 ALA B O 1
ATOM 2640 N N . PRO B 1 116 ? -12.539 -2.438 -1.292 1 98.62 116 PRO B N 1
ATOM 2641 C CA . PRO B 1 116 ? -12.25 -2.916 -2.646 1 98.62 116 PRO B CA 1
ATOM 2642 C C . PRO B 1 116 ? -10.992 -3.781 -2.715 1 98.62 116 PRO B C 1
ATOM 2644 O O . PRO B 1 116 ? -10.953 -4.75 -3.477 1 98.62 116 PRO B O 1
ATOM 2647 N N . PHE B 1 117 ? -10.023 -3.436 -1.968 1 98.19 117 PHE B N 1
ATOM 2648 C CA . PHE B 1 117 ? -8.797 -4.219 -1.902 1 98.19 117 PHE B CA 1
ATOM 2649 C C . PHE B 1 117 ? -9.078 -5.629 -1.403 1 98.19 117 PHE B C 1
ATOM 2651 O O . PHE B 1 117 ? -8.672 -6.609 -2.029 1 98.19 117 PHE B O 1
ATOM 2658 N N . TYR B 1 118 ? -9.75 -5.75 -0.31 1 98.81 118 TYR B N 1
ATOM 2659 C CA . TYR B 1 118 ? -10.086 -7.07 0.22 1 98.81 118 TYR B CA 1
ATOM 2660 C C . TYR B 1 118 ? -11.008 -7.824 -0.731 1 98.81 118 TYR B C 1
ATOM 2662 O O . TYR B 1 118 ? -10.898 -9.047 -0.869 1 98.81 118 TYR B O 1
ATOM 2670 N N . ALA B 1 119 ? -11.914 -7.117 -1.374 1 98.81 119 ALA B N 1
ATOM 2671 C CA . ALA B 1 119 ? -12.82 -7.738 -2.34 1 98.81 119 ALA B CA 1
ATOM 2672 C C . ALA B 1 119 ? -12.039 -8.453 -3.439 1 98.81 119 ALA B C 1
ATOM 2674 O O . ALA B 1 119 ? -12.383 -9.578 -3.82 1 98.81 119 ALA B O 1
ATOM 2675 N N . ARG B 1 120 ? -11.047 -7.77 -3.895 1 98 120 ARG B N 1
ATOM 2676 C CA . ARG B 1 120 ? -10.227 -8.359 -4.953 1 98 120 ARG B CA 1
ATOM 2677 C C . ARG B 1 120 ? -9.508 -9.609 -4.453 1 98 120 ARG B C 1
ATOM 2679 O O . ARG B 1 120 ? -9.398 -10.602 -5.176 1 98 120 ARG B O 1
ATOM 2686 N N . LEU B 1 121 ? -9.031 -9.594 -3.256 1 98.12 121 LEU B N 1
ATOM 2687 C CA . LEU B 1 121 ? -8.375 -10.766 -2.68 1 98.12 121 LEU B CA 1
ATOM 2688 C C . LEU B 1 121 ? -9.352 -11.922 -2.539 1 98.12 121 LEU B C 1
ATOM 2690 O O . LEU B 1 121 ? -8.992 -13.078 -2.791 1 98.12 121 LEU B O 1
ATOM 2694 N N . VAL B 1 122 ? -10.555 -11.555 -2.162 1 98.5 122 VAL B N 1
ATOM 2695 C CA . VAL B 1 122 ? -11.594 -12.578 -2.033 1 98.5 122 VAL B CA 1
ATOM 2696 C C . VAL B 1 122 ? -11.883 -13.195 -3.398 1 98.5 122 VAL B C 1
ATOM 2698 O O . VAL B 1 122 ? -11.961 -14.422 -3.529 1 98.5 122 VAL B O 1
ATOM 2701 N N . GLU B 1 123 ? -12.086 -12.375 -4.363 1 98.12 123 GLU B N 1
ATOM 2702 C CA . GLU B 1 123 ? -12.352 -12.859 -5.715 1 98.12 123 GLU B CA 1
ATOM 2703 C C . GLU B 1 123 ? -11.242 -13.797 -6.191 1 98.12 123 GLU B C 1
ATOM 2705 O O . GLU B 1 123 ? -11.523 -14.859 -6.738 1 98.12 123 GLU B O 1
ATOM 2710 N N . ILE B 1 124 ? -10 -13.422 -5.969 1 97.12 124 ILE B N 1
ATOM 2711 C CA . ILE B 1 124 ? -8.844 -14.203 -6.383 1 97.12 124 ILE B CA 1
ATOM 2712 C C . ILE B 1 124 ? -8.828 -15.539 -5.641 1 97.12 124 ILE B C 1
ATOM 2714 O O . ILE B 1 124 ? -8.586 -16.594 -6.242 1 97.12 124 ILE B O 1
ATOM 2718 N N . ALA B 1 125 ? -9.078 -15.477 -4.348 1 97.81 125 ALA B N 1
ATOM 2719 C CA . ALA B 1 125 ? -9.109 -16.688 -3.535 1 97.81 125 ALA B CA 1
ATOM 2720 C C . ALA B 1 125 ? -10.133 -17.688 -4.074 1 97.81 125 ALA B C 1
ATOM 2722 O O . ALA B 1 125 ? -9.867 -18.891 -4.137 1 97.81 125 ALA B O 1
ATOM 2723 N N . PHE B 1 126 ? -11.258 -17.219 -4.484 1 97.5 126 PHE B N 1
ATOM 2724 C CA . PHE B 1 126 ? -12.32 -18.078 -4.988 1 97.5 126 PHE B CA 1
ATOM 2725 C C . PHE B 1 126 ? -11.961 -18.625 -6.363 1 97.5 126 PHE B C 1
ATOM 2727 O O . PHE B 1 126 ? -12.297 -19.766 -6.684 1 97.5 126 PHE B O 1
ATOM 2734 N N . LYS B 1 127 ? -11.297 -17.859 -7.129 1 96.12 127 LYS B N 1
ATOM 2735 C CA . LYS B 1 127 ? -10.914 -18.281 -8.469 1 96.12 127 LYS B CA 1
ATOM 2736 C C . LYS B 1 127 ? -9.859 -19.391 -8.422 1 96.12 127 LYS B C 1
ATOM 2738 O O . LYS B 1 127 ? -9.711 -20.156 -9.375 1 96.12 127 LYS B O 1
ATOM 2743 N N . GLU B 1 128 ? -9.18 -19.453 -7.336 1 95 128 GLU B N 1
ATOM 2744 C CA . GLU B 1 128 ? -8.125 -20.453 -7.188 1 95 128 GLU B CA 1
ATOM 2745 C C . GLU B 1 128 ? -8.688 -21.812 -6.805 1 95 128 GLU B C 1
ATOM 2747 O O . GLU B 1 128 ? -7.996 -22.828 -6.898 1 95 128 GLU B O 1
ATOM 2752 N N . ILE B 1 129 ? -9.93 -21.844 -6.449 1 95.06 129 ILE B N 1
ATOM 2753 C CA . ILE B 1 129 ? -10.562 -23.109 -6.055 1 95.06 129 ILE B CA 1
ATOM 2754 C C . ILE B 1 129 ? -10.805 -23.969 -7.289 1 95.06 129 ILE B C 1
ATOM 2756 O O . ILE B 1 129 ? -11.211 -23.469 -8.344 1 95.06 129 ILE B O 1
ATOM 2760 N N . ASN B 1 130 ? -10.586 -25.234 -7.141 1 93.06 130 ASN B N 1
ATOM 2761 C CA . ASN B 1 130 ? -10.789 -26.203 -8.219 1 93.06 130 ASN B CA 1
ATOM 2762 C C . ASN B 1 130 ? -12.227 -26.156 -8.742 1 93.06 130 ASN B C 1
ATOM 2764 O O . ASN B 1 130 ? -13.172 -26.344 -7.977 1 93.06 130 ASN B O 1
ATOM 2768 N N . LYS B 1 131 ? -12.289 -26.047 -9.938 1 91.69 131 LYS B N 1
ATOM 2769 C CA . LYS B 1 131 ? -13.602 -25.969 -10.586 1 91.69 131 LYS B CA 1
ATOM 2770 C C . LYS B 1 131 ? -14.383 -27.266 -10.391 1 91.69 131 LYS B C 1
ATOM 2772 O O . LYS B 1 131 ? -15.617 -27.25 -10.328 1 91.69 131 LYS B O 1
ATOM 2777 N N . GLY B 1 132 ? -13.641 -28.328 -10.352 1 92.69 132 GLY B N 1
ATOM 2778 C CA . GLY B 1 132 ? -14.281 -29.609 -10.164 1 92.69 132 GLY B CA 1
ATOM 2779 C C . GLY B 1 132 ? -15.102 -29.703 -8.891 1 92.69 132 GLY B C 1
ATOM 2780 O O . GLY B 1 132 ? -16.172 -30.297 -8.883 1 92.69 132 GLY B O 1
ATOM 2781 N N . VAL B 1 133 ? -14.633 -29.047 -7.848 1 93.44 133 VAL B N 1
ATOM 2782 C CA . VAL B 1 133 ? -15.312 -29.062 -6.555 1 93.44 133 VAL B CA 1
ATOM 2783 C C . VAL B 1 133 ? -16.625 -28.281 -6.648 1 93.44 133 VAL B C 1
ATOM 2785 O O . VAL B 1 133 ? -17.641 -28.703 -6.094 1 93.44 133 VAL B O 1
ATOM 2788 N N . ILE B 1 134 ? -16.609 -27.266 -7.367 1 92.75 134 ILE B N 1
ATOM 2789 C CA . ILE B 1 134 ? -17.781 -26.422 -7.527 1 92.75 134 ILE B CA 1
ATOM 2790 C C . ILE B 1 134 ? -18.812 -27.125 -8.414 1 92.75 134 ILE B C 1
ATOM 2792 O O . ILE B 1 134 ? -20.016 -27.141 -8.102 1 92.75 134 ILE B O 1
ATOM 2796 N N . GLU B 1 135 ? -18.344 -27.766 -9.461 1 92.56 135 GLU B N 1
ATOM 2797 C CA . GLU B 1 135 ? -19.203 -28.484 -10.383 1 92.56 135 GLU B CA 1
ATOM 2798 C C . GLU B 1 135 ? -19.844 -29.688 -9.695 1 92.56 135 GLU B C 1
ATOM 2800 O O . GLU B 1 135 ? -21.016 -30 -9.953 1 92.56 135 GLU B O 1
ATOM 2805 N N . ALA B 1 136 ? -19.031 -30.312 -8.898 1 94.12 136 ALA B N 1
ATOM 2806 C CA . ALA B 1 136 ? -19.547 -31.453 -8.156 1 94.12 136 ALA B CA 1
ATOM 2807 C C . ALA B 1 136 ? -20.703 -31.031 -7.242 1 94.12 136 ALA B C 1
ATOM 2809 O O . ALA B 1 136 ? -21.719 -31.703 -7.172 1 94.12 136 ALA B O 1
ATOM 2810 N N . ALA B 1 137 ? -20.562 -29.922 -6.551 1 93.88 137 ALA B N 1
ATOM 2811 C CA . ALA B 1 137 ? -21.609 -29.422 -5.672 1 93.88 137 ALA B CA 1
ATOM 2812 C C . ALA B 1 137 ? -22.844 -29.031 -6.465 1 93.88 137 ALA B C 1
ATOM 2814 O O . ALA B 1 137 ? -23.969 -29.281 -6.031 1 93.88 137 ALA B O 1
ATOM 2815 N N . ARG B 1 138 ? -22.625 -28.5 -7.637 1 92.56 138 ARG B N 1
ATOM 2816 C CA . ARG B 1 138 ? -23.734 -28.125 -8.508 1 92.56 138 ARG B CA 1
ATOM 2817 C C . ARG B 1 138 ? -24.484 -29.344 -9.008 1 92.56 138 ARG B C 1
ATOM 2819 O O . ARG B 1 138 ? -25.719 -29.312 -9.109 1 92.56 138 ARG B O 1
ATOM 2826 N N . SER B 1 139 ? -23.812 -30.328 -9.32 1 94.88 139 SER B N 1
ATOM 2827 C CA . SER B 1 139 ? -24.406 -31.562 -9.812 1 94.88 139 SER B CA 1
ATOM 2828 C C . SER B 1 139 ? -25.25 -32.25 -8.734 1 94.88 139 SER B C 1
ATOM 2830 O O . SER B 1 139 ? -26.188 -33 -9.047 1 94.88 139 SER B O 1
ATOM 2832 N N . MET B 1 140 ? -24.922 -31.938 -7.512 1 95.5 140 MET B N 1
ATOM 2833 C CA . MET B 1 140 ? -25.672 -32.5 -6.379 1 95.5 140 MET B CA 1
ATOM 2834 C C . MET B 1 140 ? -26.922 -31.656 -6.105 1 95.5 140 MET B C 1
ATOM 2836 O O . MET B 1 140 ? -27.688 -31.969 -5.195 1 95.5 140 MET B O 1
ATOM 2840 N N . GLY B 1 141 ? -27.172 -30.625 -6.859 1 93.5 141 GLY B N 1
ATOM 2841 C CA . GLY B 1 141 ? -28.375 -29.812 -6.746 1 93.5 141 GLY B CA 1
ATOM 2842 C C . GLY B 1 141 ? -28.219 -28.641 -5.785 1 93.5 141 GLY B C 1
ATOM 2843 O O . GLY B 1 141 ? -29.203 -28.031 -5.387 1 93.5 141 GLY B O 1
ATOM 2844 N N . ALA B 1 142 ? -26.984 -28.359 -5.402 1 94.25 142 ALA B N 1
ATOM 2845 C CA . ALA B 1 142 ? -26.766 -27.25 -4.48 1 94.25 142 ALA B CA 1
ATOM 2846 C C . ALA B 1 142 ? -27.078 -25.906 -5.152 1 94.25 142 ALA B C 1
ATOM 2848 O O . ALA B 1 142 ? -26.719 -25.688 -6.316 1 94.25 142 ALA B O 1
ATOM 2849 N N . ASN B 1 143 ? -27.766 -25.078 -4.375 1 94.56 143 ASN B N 1
ATOM 2850 C CA . ASN B 1 143 ? -28 -23.75 -4.902 1 94.56 143 ASN B CA 1
ATOM 2851 C C . ASN B 1 143 ? -26.797 -22.828 -4.664 1 94.56 143 ASN B C 1
ATOM 2853 O O . ASN B 1 143 ? -25.844 -23.219 -3.99 1 94.56 143 ASN B O 1
ATOM 2857 N N . THR B 1 144 ? -26.812 -21.609 -5.172 1 93 144 THR B N 1
ATOM 2858 C CA . THR B 1 144 ? -25.688 -20.688 -5.156 1 93 144 THR B CA 1
ATOM 2859 C C . THR B 1 144 ? -25.281 -20.344 -3.725 1 93 144 THR B C 1
ATOM 2861 O O . THR B 1 144 ? -24.094 -20.312 -3.391 1 93 144 THR B O 1
ATOM 2864 N N . TRP B 1 145 ? -26.219 -20.141 -2.908 1 95.44 145 TRP B N 1
ATOM 2865 C CA . TRP B 1 145 ? -25.969 -19.781 -1.521 1 95.44 145 TRP B CA 1
ATOM 2866 C C . TRP B 1 145 ? -25.297 -20.922 -0.766 1 95.44 145 TRP B C 1
ATOM 2868 O O . TRP B 1 145 ? -24.375 -20.703 0.027 1 95.44 145 TRP B O 1
ATOM 2878 N N . THR B 1 146 ? -25.781 -22.156 -1.06 1 94.88 146 THR B N 1
ATOM 2879 C CA . THR B 1 146 ? -25.203 -23.344 -0.455 1 94.88 146 THR B CA 1
ATOM 2880 C C . THR B 1 146 ? -23.75 -23.531 -0.923 1 94.88 146 THR B C 1
ATOM 2882 O O . THR B 1 146 ? -22.875 -23.859 -0.124 1 94.88 146 THR B O 1
ATOM 2885 N N . ILE B 1 147 ? -23.562 -23.281 -2.18 1 94.94 147 ILE B N 1
ATOM 2886 C CA . ILE B 1 147 ? -22.219 -23.406 -2.738 1 94.94 147 ILE B CA 1
ATOM 2887 C C . ILE B 1 147 ? -21.281 -22.406 -2.084 1 94.94 147 ILE B C 1
ATOM 2889 O O . ILE B 1 147 ? -20.156 -22.734 -1.706 1 94.94 147 ILE B O 1
ATOM 2893 N N . ILE B 1 148 ? -21.75 -21.219 -1.881 1 95.5 148 ILE B N 1
ATOM 2894 C CA . ILE B 1 148 ? -20.938 -20.156 -1.292 1 95.5 148 ILE B CA 1
ATOM 2895 C C . ILE B 1 148 ? -20.609 -20.5 0.155 1 95.5 148 ILE B C 1
ATOM 2897 O O . ILE B 1 148 ? -19.438 -20.5 0.549 1 95.5 148 ILE B O 1
ATOM 2901 N N . ARG B 1 149 ? -21.562 -20.891 0.876 1 95.56 149 ARG B N 1
ATOM 2902 C CA . ARG B 1 149 ? -21.422 -21.031 2.322 1 95.56 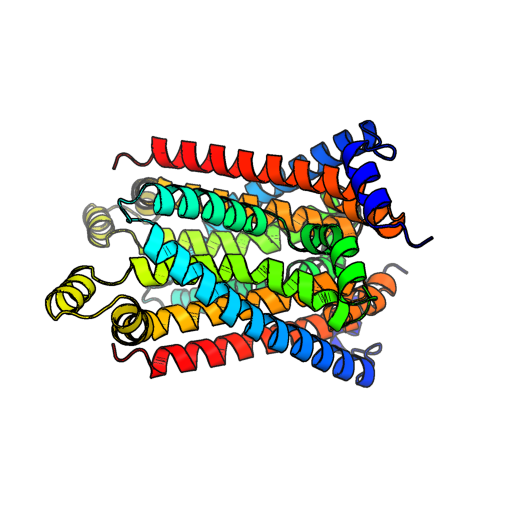149 ARG B CA 1
ATOM 2903 C C . ARG B 1 149 ? -20.734 -22.359 2.676 1 95.56 149 ARG B C 1
ATOM 2905 O O . ARG B 1 149 ? -19.984 -22.422 3.646 1 95.56 149 ARG B O 1
ATOM 2912 N N . LYS B 1 150 ? -20.891 -23.375 1.828 1 95.25 150 LYS B N 1
ATOM 2913 C CA . LYS B 1 150 ? -20.453 -24.703 2.23 1 95.25 150 LYS B CA 1
ATOM 2914 C C . LYS B 1 150 ? -19.281 -25.188 1.395 1 95.25 150 LYS B C 1
ATOM 2916 O O . LYS B 1 150 ? -18.578 -26.125 1.768 1 95.25 150 LYS B O 1
ATOM 2921 N N . VAL B 1 151 ? -19.047 -24.531 0.326 1 95 151 VAL B N 1
ATOM 2922 C CA . VAL B 1 151 ? -17.969 -25 -0.534 1 95 151 VAL B CA 1
ATOM 2923 C C . VAL B 1 151 ? -16.906 -23.906 -0.683 1 95 151 VAL B C 1
ATOM 2925 O O . VAL B 1 151 ? -15.781 -24.047 -0.214 1 95 151 VAL B O 1
ATOM 2928 N N . LEU B 1 152 ? -17.312 -22.719 -1.163 1 95.94 152 LEU B N 1
ATOM 2929 C CA . LEU B 1 152 ? -16.359 -21.672 -1.514 1 95.94 152 LEU B CA 1
ATOM 2930 C C . LEU B 1 152 ? -15.68 -21.125 -0.267 1 95.94 152 LEU B C 1
ATOM 2932 O O . LEU B 1 152 ? -14.453 -21.109 -0.18 1 95.94 152 LEU B O 1
ATOM 2936 N N . ILE B 1 153 ? -16.5 -20.766 0.694 1 96.56 153 ILE B N 1
ATOM 2937 C CA . ILE B 1 153 ? -15.953 -20.109 1.877 1 96.56 153 ILE B CA 1
ATOM 2938 C C . ILE B 1 153 ? -15.062 -21.078 2.65 1 96.56 153 ILE B C 1
ATOM 2940 O O . ILE B 1 153 ? -13.914 -20.766 2.963 1 96.56 153 ILE B O 1
ATOM 2944 N N . PRO B 1 154 ? -15.539 -22.297 2.883 1 95.56 154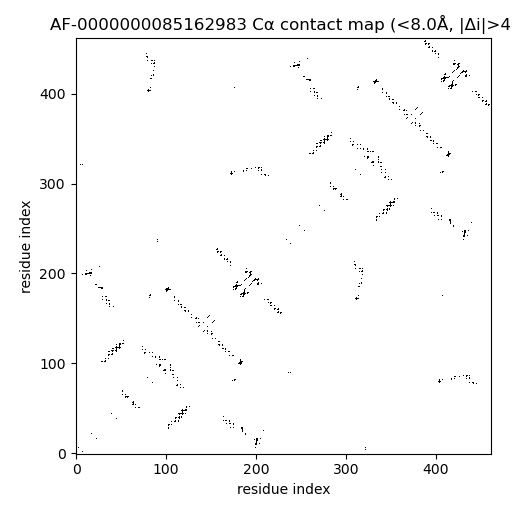 PRO B N 1
ATOM 2945 C CA . PRO B 1 154 ? -14.695 -23.25 3.617 1 95.56 154 PRO B CA 1
ATOM 2946 C C . PRO B 1 154 ? -13.414 -23.594 2.867 1 95.56 154 PRO B C 1
ATOM 2948 O O . PRO B 1 154 ? -12.344 -23.719 3.479 1 95.56 154 PRO B O 1
ATOM 2951 N N . GLU B 1 155 ? -13.484 -23.719 1.56 1 95.25 155 GLU B N 1
ATOM 2952 C CA . GLU B 1 155 ? -12.32 -24.078 0.761 1 95.25 155 GLU B CA 1
ATOM 2953 C C . GLU B 1 155 ? -11.32 -22.938 0.695 1 95.25 155 GLU B C 1
ATOM 2955 O O . GLU B 1 155 ? -10.109 -23.156 0.6 1 95.25 155 GLU B O 1
ATOM 2960 N N . ALA B 1 156 ? -11.82 -21.703 0.807 1 97.19 156 ALA B N 1
ATOM 2961 C CA . ALA B 1 156 ? -10.969 -20.531 0.641 1 97.19 156 ALA B CA 1
ATOM 2962 C C . ALA B 1 156 ? -10.578 -19.953 1.993 1 97.19 156 ALA B C 1
ATOM 2964 O O . ALA B 1 156 ? -9.938 -18.891 2.057 1 97.19 156 ALA B O 1
ATOM 2965 N N . ARG B 1 157 ? -10.945 -20.578 3.023 1 97.12 157 ARG B N 1
ATOM 2966 C CA . ARG B 1 157 ? -10.812 -20.016 4.363 1 97.12 157 ARG B CA 1
ATOM 2967 C C . ARG B 1 157 ? -9.383 -19.578 4.641 1 97.12 157 ARG B C 1
ATOM 2969 O O . ARG B 1 157 ? -9.148 -18.453 5.102 1 97.12 157 ARG B O 1
ATOM 2976 N N . PRO B 1 158 ? -8.328 -20.391 4.363 1 97.12 158 PRO B N 1
ATOM 2977 C CA . PRO B 1 158 ? -6.961 -19.938 4.605 1 97.12 158 PRO B CA 1
ATOM 2978 C C . PRO B 1 158 ? -6.605 -18.688 3.799 1 97.12 158 PRO B C 1
ATOM 2980 O O . PRO B 1 158 ? -5.996 -17.75 4.332 1 97.12 158 PRO B O 1
ATOM 2983 N N . ALA B 1 159 ? -7.016 -18.672 2.568 1 97.44 159 ALA B N 1
ATOM 2984 C CA . ALA B 1 159 ? -6.734 -17.531 1.699 1 97.44 159 ALA B CA 1
ATOM 2985 C C . ALA B 1 159 ? -7.492 -16.281 2.16 1 97.44 159 ALA B C 1
ATOM 2987 O O . ALA B 1 159 ? -6.977 -15.172 2.082 1 97.44 159 ALA B O 1
ATOM 2988 N N . LEU B 1 160 ? -8.734 -16.5 2.619 1 98.44 160 LEU B N 1
ATOM 2989 C CA . LEU B 1 160 ? -9.539 -15.391 3.107 1 98.44 160 LEU B CA 1
ATOM 2990 C C . LEU B 1 160 ? -8.922 -14.781 4.363 1 98.44 160 LEU B C 1
ATOM 2992 O O . LEU B 1 160 ? -8.898 -13.562 4.523 1 98.44 160 LEU B O 1
ATOM 2996 N N . ILE B 1 161 ? -8.391 -15.625 5.184 1 98.38 161 ILE B N 1
ATOM 2997 C CA . ILE B 1 161 ? -7.754 -15.164 6.414 1 98.38 161 ILE B CA 1
ATOM 2998 C C . ILE B 1 161 ? -6.461 -14.422 6.086 1 98.38 161 ILE B C 1
ATOM 3000 O O . ILE B 1 161 ? -6.195 -13.352 6.641 1 98.38 161 ILE B O 1
ATOM 3004 N N . SER B 1 162 ? -5.688 -15 5.203 1 97.75 162 SER B N 1
ATOM 3005 C CA . SER B 1 162 ? -4.473 -14.312 4.77 1 97.75 162 SER B CA 1
ATOM 3006 C C . SER B 1 162 ? -4.793 -12.961 4.148 1 97.75 162 SER B C 1
ATOM 3008 O O . SER B 1 162 ? -4.086 -11.977 4.387 1 97.75 162 SER B O 1
ATOM 3010 N N . GLY B 1 163 ? -5.891 -12.945 3.414 1 98.31 163 GLY B N 1
ATOM 3011 C CA . GLY B 1 163 ? -6.305 -11.711 2.771 1 98.31 163 GLY B CA 1
ATOM 3012 C C . GLY B 1 163 ? -6.703 -10.625 3.76 1 98.31 163 GLY B C 1
ATOM 3013 O O . GLY B 1 163 ? -6.305 -9.469 3.615 1 98.31 163 GLY B O 1
ATOM 3014 N N . ILE B 1 164 ? -7.457 -11.008 4.746 1 98.69 164 ILE B N 1
ATOM 3015 C CA . ILE B 1 164 ? -7.918 -10.008 5.703 1 98.69 164 ILE B CA 1
ATOM 3016 C C . ILE B 1 164 ? -6.758 -9.57 6.59 1 98.69 164 ILE B C 1
ATOM 3018 O O . ILE B 1 164 ? -6.715 -8.422 7.047 1 98.69 164 ILE B O 1
ATOM 3022 N N . THR B 1 165 ? -5.762 -10.461 6.801 1 98.5 165 THR B N 1
ATOM 3023 C CA . THR B 1 165 ? -4.559 -10.102 7.543 1 98.5 165 THR B CA 1
ATOM 3024 C C . THR B 1 165 ? -3.773 -9.023 6.809 1 98.5 165 THR B C 1
ATOM 3026 O O . THR B 1 165 ? -3.393 -8.008 7.398 1 98.5 165 THR B O 1
ATOM 3029 N N . VAL B 1 166 ? -3.611 -9.258 5.516 1 97.69 166 VAL B N 1
ATOM 3030 C CA . VAL B 1 166 ? -2.908 -8.281 4.688 1 97.69 166 VAL B CA 1
ATOM 3031 C C . VAL B 1 166 ? -3.674 -6.965 4.672 1 97.69 166 VAL B C 1
ATOM 3033 O O . VAL B 1 166 ? -3.072 -5.887 4.742 1 97.69 166 VAL B O 1
ATOM 3036 N N . THR B 1 167 ? -4.965 -7.047 4.613 1 98.56 167 THR B N 1
ATOM 3037 C CA . THR B 1 167 ? -5.816 -5.863 4.598 1 98.56 167 THR B CA 1
ATOM 3038 C C . THR B 1 167 ? -5.703 -5.102 5.914 1 98.56 167 THR B C 1
ATOM 3040 O O . THR B 1 167 ? -5.602 -3.871 5.918 1 98.56 167 THR B O 1
ATOM 3043 N N . ALA B 1 168 ? -5.703 -5.805 6.992 1 98.81 168 ALA B N 1
ATOM 3044 C CA . ALA B 1 168 ? -5.594 -5.184 8.312 1 98.81 168 ALA B CA 1
ATOM 3045 C C . ALA B 1 168 ? -4.254 -4.477 8.477 1 98.81 168 ALA B C 1
ATOM 3047 O O . ALA B 1 168 ? -4.188 -3.379 9.039 1 98.81 168 ALA B O 1
ATOM 3048 N N . ILE B 1 169 ? -3.223 -5.086 8.023 1 98.31 169 ILE B N 1
ATOM 3049 C CA . ILE B 1 169 ? -1.893 -4.488 8.094 1 98.31 169 ILE B CA 1
ATOM 3050 C C . ILE B 1 169 ? -1.854 -3.209 7.262 1 98.31 169 ILE B C 1
ATOM 3052 O O . ILE B 1 169 ? -1.336 -2.184 7.711 1 98.31 169 ILE B O 1
ATOM 3056 N N . ALA B 1 170 ? -2.441 -3.277 6.078 1 98 170 ALA B N 1
ATOM 3057 C CA . ALA B 1 170 ? -2.531 -2.094 5.227 1 98 170 ALA B CA 1
ATOM 3058 C C . ALA B 1 170 ? -3.32 -0.983 5.914 1 98 170 ALA B C 1
ATOM 3060 O O . ALA B 1 170 ? -2.994 0.198 5.77 1 98 170 ALA B O 1
ATOM 3061 N N . LEU B 1 171 ? -4.32 -1.332 6.637 1 98.75 171 LEU B N 1
ATOM 3062 C CA . LEU B 1 171 ? -5.164 -0.372 7.34 1 98.75 171 LEU B CA 1
ATOM 3063 C C . LEU B 1 171 ? -4.387 0.327 8.445 1 98.75 171 LEU B C 1
ATOM 3065 O O . LEU B 1 171 ? -4.59 1.516 8.703 1 98.75 171 LEU B O 1
ATOM 3069 N N . VAL B 1 172 ? -3.508 -0.391 9.125 1 98.56 172 VAL B N 1
ATOM 3070 C CA . VAL B 1 172 ? -2.652 0.254 10.117 1 98.56 172 VAL B CA 1
ATOM 3071 C C . VAL B 1 172 ? -1.882 1.4 9.469 1 98.56 172 VAL B C 1
ATOM 3073 O O . VAL B 1 172 ? -1.806 2.5 10.023 1 98.56 172 VAL B O 1
ATOM 3076 N N . GLY B 1 173 ? -1.343 1.129 8.289 1 97.81 173 GLY B N 1
ATOM 3077 C CA . GLY B 1 173 ? -0.653 2.172 7.547 1 97.81 173 GLY B CA 1
ATOM 3078 C C . GLY B 1 173 ? -1.557 3.332 7.168 1 97.81 173 GLY B C 1
ATOM 3079 O O . GLY B 1 173 ? -1.159 4.492 7.27 1 97.81 173 GLY B O 1
ATOM 3080 N N . SER B 1 174 ? -2.762 3.01 6.77 1 98.5 174 SER B N 1
ATOM 3081 C CA . SER B 1 174 ? -3.721 4.035 6.371 1 98.5 174 SER B CA 1
ATOM 3082 C C . SER B 1 174 ? -4.129 4.902 7.559 1 98.5 174 SER B C 1
ATOM 3084 O O . SER B 1 174 ? -4.363 6.102 7.406 1 98.5 174 SER B O 1
ATOM 3086 N N . THR B 1 175 ? -4.23 4.254 8.734 1 98.5 175 THR B N 1
ATOM 3087 C CA . THR B 1 175 ? -4.551 5.039 9.922 1 98.5 175 THR B CA 1
ATOM 3088 C C . THR B 1 175 ? -3.447 6.055 10.211 1 98.5 175 THR B C 1
ATOM 3090 O O . THR B 1 175 ? -3.721 7.156 10.688 1 98.5 175 THR B O 1
ATOM 3093 N N . ALA B 1 176 ? -2.203 5.609 9.969 1 98.44 176 ALA B N 1
ATOM 3094 C CA . ALA B 1 176 ? -1.086 6.531 10.164 1 98.44 176 ALA B CA 1
ATOM 3095 C C . ALA B 1 176 ? -1.2 7.738 9.234 1 98.44 176 ALA B C 1
ATOM 3097 O O . ALA B 1 176 ? -0.952 8.875 9.648 1 98.44 176 ALA B O 1
ATOM 3098 N N . VAL B 1 177 ? -1.609 7.52 8.023 1 98.06 177 VAL B N 1
ATOM 3099 C CA . VAL B 1 177 ? -1.789 8.594 7.051 1 98.06 177 VAL B CA 1
ATOM 3100 C C . VAL B 1 177 ? -2.949 9.492 7.48 1 98.06 177 VAL B C 1
ATOM 3102 O O . VAL B 1 177 ? -2.859 10.719 7.395 1 98.06 177 VAL B O 1
ATOM 3105 N N . ALA B 1 178 ? -4.031 8.844 7.965 1 97.88 178 ALA B N 1
ATOM 3106 C CA . ALA B 1 178 ? -5.195 9.602 8.422 1 97.88 178 ALA B CA 1
ATOM 3107 C C . ALA B 1 178 ? -4.824 10.539 9.562 1 97.88 178 ALA B C 1
ATOM 3109 O O . ALA B 1 178 ? -5.461 11.578 9.75 1 97.88 178 ALA B O 1
ATOM 3110 N N . GLY B 1 179 ? -3.814 10.203 10.289 1 97.06 179 GLY B N 1
ATOM 3111 C CA . GLY B 1 179 ? -3.357 11.023 11.398 1 97.06 179 GLY B CA 1
ATOM 3112 C C . GLY B 1 179 ? -2.912 12.414 10.977 1 97.06 179 GLY B C 1
ATOM 3113 O O . GLY B 1 179 ? -3.004 13.367 11.75 1 97.06 179 GLY B O 1
ATOM 3114 N N . VAL B 1 180 ? -2.537 12.516 9.766 1 95.38 180 VAL B N 1
ATOM 3115 C CA . VAL B 1 180 ? -1.997 13.781 9.266 1 95.38 180 VAL B CA 1
ATOM 3116 C C . VAL B 1 180 ? -3.113 14.82 9.172 1 95.38 180 VAL B C 1
ATOM 3118 O O . VAL B 1 180 ? -2.863 16.016 9.305 1 95.38 180 VAL B O 1
ATOM 3121 N N . ILE B 1 181 ? -4.348 14.328 8.984 1 93.88 181 ILE B N 1
ATOM 3122 C CA . ILE B 1 181 ? -5.441 15.289 8.828 1 93.88 181 ILE B CA 1
ATOM 3123 C C . ILE B 1 181 ? -6.238 15.375 10.133 1 93.88 181 ILE B C 1
ATOM 3125 O O . ILE B 1 181 ? -7.379 15.836 10.141 1 93.88 181 ILE B O 1
ATOM 3129 N N . GLY B 1 182 ? -5.699 14.828 11.203 1 94.12 182 GLY B N 1
ATOM 3130 C CA . GLY B 1 182 ? -6.305 15.047 12.508 1 94.12 182 GLY B CA 1
ATOM 3131 C C . GLY B 1 182 ? -7.184 13.891 12.953 1 94.12 182 GLY B C 1
ATOM 3132 O O . GLY B 1 182 ? -8.062 14.062 13.797 1 94.12 182 GLY B O 1
ATOM 3133 N N . ALA B 1 183 ? -6.957 12.758 12.406 1 95.81 183 ALA B N 1
ATOM 3134 C CA . ALA B 1 183 ? -7.77 11.602 12.773 1 95.81 183 ALA B CA 1
ATOM 3135 C C . ALA B 1 183 ? -7.32 11.016 14.109 1 95.81 183 ALA B C 1
ATOM 3137 O O . ALA B 1 183 ? -7.98 10.133 14.656 1 95.81 183 ALA B O 1
ATOM 3138 N N . GLY B 1 184 ? -6.227 11.5 14.609 1 96.94 184 GLY B N 1
ATOM 3139 C CA . GLY B 1 184 ? -5.664 10.898 15.805 1 96.94 184 GLY B CA 1
ATOM 3140 C C . GLY B 1 184 ? -4.812 9.672 15.508 1 96.94 184 GLY B C 1
ATOM 3141 O O . GLY B 1 184 ? -4.391 9.469 14.375 1 96.94 184 GLY B O 1
ATOM 3142 N N . GLY B 1 185 ? -4.43 8.961 16.609 1 98.25 185 GLY B N 1
ATOM 3143 C CA . GLY B 1 185 ? -3.629 7.754 16.453 1 98.25 185 GLY B CA 1
ATOM 3144 C C . GLY B 1 185 ? -2.137 8.023 16.484 1 98.25 185 GLY B C 1
ATOM 3145 O O . GLY B 1 185 ? -1.71 9.172 16.656 1 98.25 185 GLY B O 1
ATOM 3146 N N . LEU B 1 186 ? -1.401 6.996 16.297 1 98.44 186 LEU B N 1
ATOM 3147 C CA . LEU B 1 186 ? 0.054 7.07 16.359 1 98.44 186 LEU B CA 1
ATOM 3148 C C . LEU B 1 186 ? 0.609 7.879 15.203 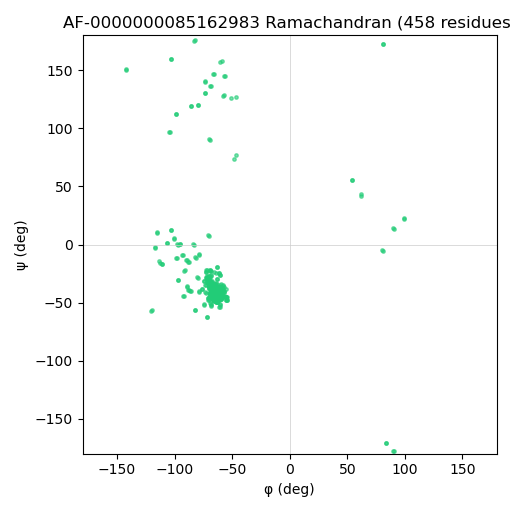1 98.44 186 LEU B C 1
ATOM 3150 O O . LEU B 1 186 ? 1.646 8.531 15.328 1 98.44 186 LEU B O 1
ATOM 3154 N N . GLY B 1 187 ? -0.115 7.797 14.094 1 97.75 187 GLY B N 1
ATOM 3155 C CA . GLY B 1 187 ? 0.278 8.648 12.977 1 97.75 187 GLY B CA 1
ATOM 3156 C C . GLY B 1 187 ? 0.179 10.125 13.297 1 97.75 187 GLY B C 1
ATOM 3157 O O . GLY B 1 187 ? 1.048 10.906 12.906 1 97.75 187 GLY B O 1
ATOM 3158 N N . ASN B 1 188 ? -0.881 10.453 13.938 1 97.88 188 ASN B N 1
ATOM 3159 C CA . ASN B 1 188 ? -1.078 11.836 14.367 1 97.88 188 ASN B CA 1
ATOM 3160 C C . ASN B 1 188 ? 0.007 12.281 15.336 1 97.88 188 ASN B C 1
ATOM 3162 O O . ASN B 1 188 ? 0.523 13.391 15.234 1 97.88 188 ASN B O 1
ATOM 3166 N N . LEU B 1 189 ? 0.298 11.445 16.281 1 97.56 189 LEU B N 1
ATOM 3167 C CA . LEU B 1 189 ? 1.357 11.719 17.25 1 97.56 189 LEU B CA 1
ATOM 3168 C C . LEU B 1 189 ? 2.693 11.922 16.547 1 97.56 189 LEU B C 1
ATOM 3170 O O . LEU B 1 189 ? 3.422 12.875 16.844 1 97.56 189 LEU B O 1
ATOM 3174 N N . ALA B 1 190 ? 3.023 11.086 15.602 1 97.69 190 ALA B N 1
ATOM 3175 C CA . ALA B 1 190 ? 4.281 11.164 14.859 1 97.69 190 ALA B CA 1
ATOM 3176 C C . ALA B 1 190 ? 4.348 12.453 14.039 1 97.69 190 ALA B C 1
ATOM 3178 O O . ALA B 1 190 ? 5.398 13.086 13.953 1 97.69 190 ALA B O 1
ATOM 3179 N N . TYR B 1 191 ? 3.238 12.844 13.469 1 96.31 191 TYR B N 1
ATOM 3180 C CA . TYR B 1 191 ? 3.217 13.992 12.57 1 96.31 191 TYR B CA 1
ATOM 3181 C C . TYR B 1 191 ? 3.137 15.297 13.359 1 96.31 191 TYR B C 1
ATOM 3183 O O . TYR B 1 191 ? 4.008 16.156 13.227 1 96.31 191 TYR B O 1
ATOM 3191 N N . LEU B 1 192 ? 2.141 15.477 14.219 1 93.75 192 LEU B N 1
ATOM 3192 C CA . LEU B 1 192 ? 1.863 16.75 14.867 1 93.75 192 LEU B CA 1
ATOM 3193 C C . LEU B 1 192 ? 2.82 16.984 16.031 1 93.75 192 LEU B C 1
ATOM 3195 O O . LEU B 1 192 ? 3.219 18.125 16.281 1 93.75 192 LEU B O 1
ATOM 3199 N N . THR B 1 193 ? 3.113 15.984 16.781 1 92.94 193 THR B N 1
ATOM 3200 C CA . THR B 1 193 ? 4.027 16.141 17.906 1 92.94 193 THR B CA 1
ATOM 3201 C C . THR B 1 193 ? 5.461 15.812 17.484 1 92.94 193 THR B C 1
ATOM 3203 O O . THR B 1 193 ? 6.383 16.578 17.797 1 92.94 193 THR B O 1
ATOM 3206 N N . GLY B 1 194 ? 5.691 14.852 16.812 1 94.25 194 GLY B N 1
ATOM 3207 C CA . GLY B 1 194 ? 7.027 14.453 16.391 1 94.25 194 GLY B CA 1
ATOM 3208 C C . GLY B 1 194 ? 7.621 15.359 15.336 1 94.25 194 GLY B C 1
ATOM 3209 O O . GLY B 1 194 ? 8.594 16.078 15.594 1 94.25 194 GLY B O 1
ATOM 3210 N N . PHE B 1 195 ? 7.016 15.422 14.234 1 93.56 195 PHE B N 1
ATOM 3211 C CA . PHE B 1 195 ? 7.562 16.109 13.07 1 93.56 195 PHE B CA 1
ATOM 3212 C C . PHE B 1 195 ? 7.469 17.625 13.234 1 93.56 195 PHE B C 1
ATOM 3214 O O . PHE B 1 195 ? 8.469 18.328 13.117 1 93.56 195 PHE B O 1
ATOM 3221 N N . THR B 1 196 ? 6.285 18.078 13.547 1 91.56 196 THR B N 1
ATOM 3222 C CA . THR B 1 196 ? 6.086 19.531 13.578 1 91.56 196 THR B CA 1
ATOM 3223 C C . THR B 1 196 ? 6.867 20.156 14.727 1 91.56 196 THR B C 1
ATOM 3225 O O . THR B 1 196 ? 7.27 21.328 14.641 1 91.56 196 THR B O 1
ATOM 3228 N N . ARG B 1 197 ? 7.18 19.375 15.742 1 91.38 197 ARG B N 1
ATOM 3229 C CA . ARG B 1 197 ? 7.914 19.906 16.891 1 91.38 197 ARG B CA 1
ATOM 3230 C C . ARG B 1 197 ? 9.359 19.422 16.875 1 91.38 197 ARG B C 1
ATOM 3232 O O . ARG B 1 197 ? 10.086 19.609 17.859 1 91.38 197 ARG B O 1
ATOM 3239 N N . ASN B 1 198 ? 9.727 18.703 15.922 1 89.88 198 ASN B N 1
ATOM 3240 C CA . ASN B 1 198 ? 11.086 18.203 15.734 1 89.88 198 ASN B CA 1
ATOM 3241 C C . ASN B 1 198 ? 11.516 17.297 16.875 1 89.88 198 ASN B C 1
ATOM 3243 O O . ASN B 1 198 ? 12.594 17.484 17.453 1 89.88 198 ASN B O 1
ATOM 3247 N N . GLN B 1 199 ? 10.602 16.484 17.25 1 93.75 199 GLN B N 1
ATOM 3248 C CA . GLN B 1 199 ? 10.875 15.516 18.297 1 93.75 199 GLN B CA 1
ATOM 3249 C C . GLN B 1 199 ? 11.07 14.117 17.719 1 93.75 199 GLN B C 1
ATOM 3251 O O . GLN B 1 199 ? 10.117 13.336 17.641 1 93.75 199 GLN B O 1
ATOM 3256 N N . ASN B 1 200 ? 12.289 13.727 17.516 1 92.56 200 ASN B N 1
ATOM 3257 C CA . ASN B 1 200 ? 12.641 12.484 16.844 1 92.56 200 ASN B CA 1
ATOM 3258 C C . ASN B 1 200 ? 12.344 11.273 17.719 1 92.56 200 ASN B C 1
ATOM 3260 O O . ASN B 1 200 ? 12.039 10.188 17.203 1 92.56 200 ASN B O 1
ATOM 3264 N N . ASP B 1 201 ? 12.406 11.461 18.938 1 94.44 201 ASP B N 1
ATOM 3265 C CA . ASP B 1 201 ? 12.117 10.352 19.844 1 94.44 201 ASP B CA 1
ATOM 3266 C C . ASP B 1 201 ? 10.641 9.961 19.781 1 94.44 201 ASP B C 1
ATOM 3268 O O . ASP B 1 201 ? 10.305 8.773 19.844 1 94.44 201 ASP B O 1
ATOM 3272 N N . VAL B 1 202 ? 9.781 10.961 19.609 1 96.19 202 VAL B N 1
ATOM 3273 C CA . VAL B 1 202 ? 8.352 10.695 19.5 1 96.19 202 VAL B CA 1
ATOM 3274 C C . VAL B 1 202 ? 8.055 9.961 18.203 1 96.19 202 VAL B C 1
ATOM 3276 O O . VAL B 1 202 ? 7.223 9.047 18.172 1 96.19 202 VAL B O 1
ATOM 3279 N N . ILE B 1 203 ? 8.766 10.328 17.156 1 96.69 203 ILE B N 1
ATOM 3280 C CA . ILE B 1 203 ? 8.617 9.633 15.875 1 96.69 203 ILE B CA 1
ATOM 3281 C C . ILE B 1 203 ? 9.062 8.18 16.031 1 96.69 203 ILE B C 1
ATOM 3283 O O . ILE B 1 203 ? 8.383 7.266 15.555 1 96.69 203 ILE B O 1
ATOM 3287 N N . LEU B 1 204 ? 10.125 7.996 16.703 1 96.12 204 LEU B N 1
ATOM 3288 C CA . LEU B 1 204 ? 10.68 6.66 16.875 1 96.12 204 LEU B CA 1
ATOM 3289 C C . LEU B 1 204 ? 9.734 5.781 17.703 1 96.12 204 LEU B C 1
ATOM 3291 O O . LEU B 1 204 ? 9.477 4.633 17.328 1 96.12 204 LEU B O 1
ATOM 3295 N N . VAL B 1 205 ? 9.234 6.305 18.766 1 97.06 205 VAL B N 1
ATOM 3296 C CA . VAL B 1 205 ? 8.344 5.531 19.625 1 97.06 205 VAL B CA 1
ATOM 3297 C C . VAL B 1 205 ? 7.074 5.168 18.844 1 97.06 205 VAL B C 1
ATOM 3299 O O . VAL B 1 205 ? 6.574 4.047 18.953 1 97.06 205 VAL B O 1
ATOM 3302 N N . SER B 1 206 ? 6.504 6.141 18.109 1 97.81 206 SER B N 1
ATOM 3303 C CA . SER B 1 206 ? 5.336 5.875 17.266 1 97.81 206 SER B CA 1
ATOM 3304 C C . SER B 1 206 ? 5.613 4.777 16.25 1 97.81 206 SER B C 1
ATOM 3306 O O . SER B 1 206 ? 4.773 3.906 16.031 1 97.81 206 SER B O 1
ATOM 3308 N N . THR B 1 207 ? 6.789 4.809 15.688 1 97.38 207 THR B N 1
ATOM 3309 C CA . THR B 1 207 ? 7.203 3.809 14.711 1 97.38 207 THR B CA 1
ATOM 3310 C C . THR B 1 207 ? 7.254 2.422 15.344 1 97.38 207 THR B C 1
ATOM 3312 O O . THR B 1 207 ? 6.711 1.461 14.797 1 97.38 207 THR B O 1
ATOM 3315 N N . ILE B 1 208 ? 7.879 2.34 16.453 1 97.44 208 ILE B N 1
ATOM 3316 C CA . ILE B 1 208 ? 8.039 1.065 17.141 1 97.44 208 ILE B CA 1
ATOM 3317 C C . ILE B 1 208 ? 6.672 0.482 17.484 1 97.44 208 ILE B C 1
ATOM 3319 O O . ILE B 1 208 ? 6.426 -0.707 17.266 1 97.44 208 ILE B O 1
ATOM 3323 N N . LEU B 1 209 ? 5.793 1.312 17.969 1 98.12 209 LEU B N 1
ATOM 3324 C CA . LEU B 1 209 ? 4.473 0.829 18.359 1 98.12 209 LEU B CA 1
ATOM 3325 C C . LEU B 1 209 ? 3.662 0.403 17.141 1 98.12 209 LEU B C 1
ATOM 3327 O O . LEU B 1 209 ? 2.928 -0.586 17.203 1 98.12 209 LEU B O 1
ATOM 3331 N N . ILE B 1 210 ? 3.775 1.175 16.094 1 98.06 210 ILE B N 1
ATOM 3332 C CA . ILE B 1 210 ? 3.109 0.788 14.852 1 98.06 210 ILE B CA 1
ATOM 3333 C C . ILE B 1 210 ? 3.627 -0.574 14.391 1 98.06 210 ILE B C 1
ATOM 3335 O O . ILE B 1 210 ? 2.844 -1.435 13.984 1 98.06 210 ILE B O 1
ATOM 3339 N N . LEU B 1 211 ? 4.93 -0.761 14.469 1 97.75 211 LEU B N 1
ATOM 3340 C CA . LEU B 1 211 ? 5.523 -2.035 14.078 1 97.75 211 LEU B CA 1
ATOM 3341 C C . LEU B 1 211 ? 5.023 -3.164 14.977 1 97.75 211 LEU B C 1
ATOM 3343 O O . LEU B 1 211 ? 4.762 -4.27 14.492 1 97.75 211 LEU B O 1
ATOM 3347 N N . VAL B 1 212 ? 4.938 -2.863 16.234 1 98.06 212 VAL B N 1
ATOM 3348 C CA . VAL B 1 212 ? 4.418 -3.855 17.156 1 98.06 212 VAL B CA 1
ATOM 3349 C C . VAL B 1 212 ? 3.008 -4.27 16.734 1 98.06 212 VAL B C 1
ATOM 3351 O O . VAL B 1 212 ? 2.686 -5.461 16.719 1 98.06 212 VAL B O 1
ATOM 3354 N N . PHE B 1 213 ? 2.148 -3.295 16.391 1 98.19 213 PHE B N 1
ATOM 3355 C CA . PHE B 1 213 ? 0.793 -3.59 15.945 1 98.19 213 PHE B CA 1
ATOM 3356 C C . PHE B 1 213 ? 0.818 -4.434 14.672 1 98.19 213 PHE B C 1
ATOM 3358 O O . PHE B 1 213 ? 0.09 -5.422 14.57 1 98.19 213 PHE B O 1
ATOM 3365 N N . VAL B 1 214 ? 1.641 -4.07 13.742 1 97.88 214 VAL B N 1
ATOM 3366 C CA . VAL B 1 214 ? 1.735 -4.773 12.469 1 97.88 214 VAL B CA 1
ATOM 3367 C C . VAL B 1 214 ? 2.188 -6.215 12.703 1 97.88 214 VAL B C 1
ATOM 3369 O O . VAL B 1 214 ? 1.609 -7.152 12.148 1 97.88 214 VAL B O 1
ATOM 3372 N N . PHE B 1 215 ? 3.162 -6.414 13.547 1 97.19 215 PHE B N 1
ATOM 3373 C CA . PHE B 1 215 ? 3.693 -7.746 13.812 1 97.19 215 PHE B CA 1
ATOM 3374 C C . PHE B 1 215 ? 2.686 -8.594 14.578 1 97.19 215 PHE B C 1
ATOM 3376 O O . PHE B 1 215 ? 2.592 -9.805 14.359 1 97.19 215 PHE B O 1
ATOM 3383 N N . ILE B 1 216 ? 1.973 -7.984 15.445 1 98.06 216 ILE B N 1
ATOM 3384 C CA . ILE B 1 216 ? 0.94 -8.711 16.172 1 98.06 216 ILE B CA 1
ATOM 3385 C C . ILE B 1 216 ? -0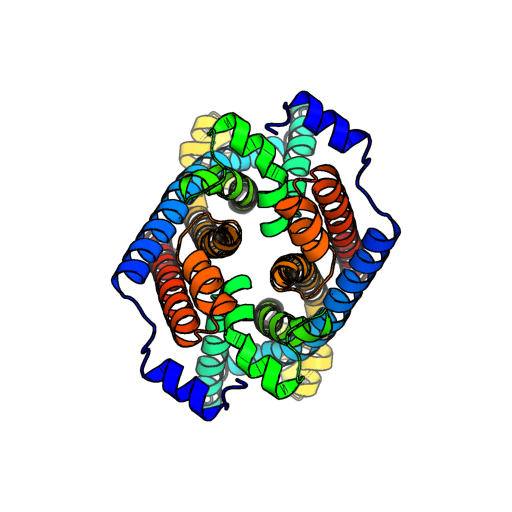.139 -9.188 15.203 1 98.06 216 ILE B C 1
ATOM 3387 O O . ILE B 1 216 ? -0.548 -10.352 15.242 1 98.06 216 ILE B O 1
ATOM 3391 N N . ILE B 1 217 ? -0.576 -8.297 14.344 1 98.19 217 ILE B N 1
ATOM 3392 C CA . ILE B 1 217 ? -1.597 -8.656 13.367 1 98.19 217 ILE B CA 1
ATOM 3393 C C . ILE B 1 217 ? -1.077 -9.773 12.461 1 98.19 217 ILE B C 1
ATOM 3395 O O . ILE B 1 217 ? -1.792 -10.742 12.188 1 98.19 217 ILE B O 1
ATOM 3399 N N . GLN B 1 218 ? 0.11 -9.609 12.039 1 97 218 GLN B N 1
ATOM 3400 C CA . GLN B 1 218 ? 0.723 -10.633 11.203 1 97 218 GLN B CA 1
ATOM 3401 C C . GLN B 1 218 ? 0.79 -11.977 11.93 1 97 218 GLN B C 1
ATOM 3403 O O . GLN B 1 218 ? 0.467 -13.016 11.359 1 97 218 GLN B O 1
ATOM 3408 N N . PHE B 1 219 ? 1.229 -11.961 13.141 1 96.75 219 PHE B N 1
ATOM 3409 C CA . PHE B 1 219 ? 1.36 -13.18 13.938 1 96.75 219 PHE B CA 1
ATOM 3410 C C . PHE B 1 219 ? 0.006 -13.852 14.125 1 96.75 219 PHE B C 1
ATOM 3412 O O . PHE B 1 219 ? -0.122 -15.062 13.945 1 96.75 219 PHE B O 1
ATOM 3419 N N . VAL B 1 220 ? -0.979 -13.094 14.445 1 97.75 220 VAL B N 1
ATOM 3420 C CA . VAL B 1 220 ? -2.324 -13.625 14.648 1 97.75 220 VAL B CA 1
ATOM 3421 C C . VAL B 1 220 ? -2.859 -14.188 13.336 1 97.75 220 VAL B C 1
ATOM 3423 O O . VAL B 1 220 ? -3.457 -15.266 13.312 1 97.75 220 VAL B O 1
ATOM 3426 N N . GLY B 1 221 ? -2.637 -13.422 12.273 1 97.19 221 GLY B N 1
ATOM 3427 C CA . GLY B 1 221 ? -3.062 -13.891 10.961 1 97.19 221 GLY B CA 1
ATOM 3428 C C . GLY B 1 221 ? -2.408 -15.195 10.555 1 97.19 221 GLY B C 1
ATOM 3429 O O . GLY B 1 221 ? -3.088 -16.125 10.109 1 97.19 221 GLY B O 1
ATOM 3430 N N . ASP B 1 222 ? -1.109 -15.281 10.719 1 95.56 222 ASP B N 1
ATOM 3431 C CA . ASP B 1 222 ? -0.375 -16.5 10.375 1 95.56 222 ASP B CA 1
ATOM 3432 C C . ASP B 1 222 ? -0.818 -17.672 11.25 1 95.56 222 ASP B C 1
ATOM 3434 O O . ASP B 1 222 ? -0.955 -18.797 10.766 1 95.56 222 ASP B O 1
ATOM 3438 N N . TRP B 1 223 ? -0.958 -17.422 12.477 1 96.69 223 TRP B N 1
ATOM 3439 C CA . TRP B 1 223 ? -1.41 -18.453 13.398 1 96.69 223 TRP B CA 1
ATOM 3440 C C . TRP B 1 223 ? -2.777 -19 12.984 1 96.69 223 TRP B C 1
ATOM 3442 O O . TRP B 1 223 ? -2.996 -20.203 12.969 1 96.69 223 TRP B O 1
ATOM 3452 N N . ALA B 1 224 ? -3.67 -18.141 12.609 1 96.75 224 ALA B N 1
ATOM 3453 C CA . ALA B 1 224 ? -5.02 -18.531 12.211 1 96.75 224 ALA B CA 1
ATOM 3454 C C . ALA B 1 224 ? -4.996 -19.312 10.898 1 96.75 224 ALA B C 1
ATOM 3456 O O . ALA B 1 224 ? -5.715 -20.297 10.742 1 96.75 224 ALA B O 1
ATOM 3457 N N . THR B 1 225 ? -4.199 -18.859 10.008 1 95.19 225 THR B N 1
ATOM 3458 C CA . THR B 1 225 ? -4.098 -19.531 8.711 1 95.19 225 THR B CA 1
ATOM 3459 C C . THR B 1 225 ? -3.523 -20.938 8.867 1 95.19 225 THR B C 1
ATOM 3461 O O . THR B 1 225 ? -4.004 -21.875 8.234 1 95.19 225 THR B O 1
ATOM 3464 N N . ASN B 1 226 ? -2.557 -21.109 9.711 1 93 226 ASN B N 1
ATOM 3465 C CA . ASN B 1 226 ? -1.906 -22.406 9.922 1 93 226 ASN B CA 1
ATOM 3466 C C . ASN B 1 226 ? -2.828 -23.375 10.641 1 93 226 ASN B C 1
ATOM 3468 O O . ASN B 1 226 ? -2.77 -24.594 10.398 1 93 226 ASN B O 1
ATOM 3472 N N . LYS B 1 227 ? -3.586 -22.906 11.422 1 92.44 227 LYS B N 1
ATOM 3473 C CA . LYS B 1 227 ? -4.508 -23.766 12.164 1 92.44 227 LYS B CA 1
ATOM 3474 C C . LYS B 1 227 ? -5.605 -24.297 11.25 1 92.44 227 LYS B C 1
ATOM 3476 O O . LYS B 1 227 ? -6.086 -25.422 11.453 1 92.44 227 LYS B O 1
ATOM 3481 N N . ILE B 1 228 ? -5.922 -23.531 10.359 1 89.88 228 ILE B N 1
ATOM 3482 C CA . ILE B 1 228 ? -7.027 -23.875 9.477 1 89.88 228 ILE B CA 1
ATOM 3483 C C . ILE B 1 228 ? -6.5 -24.672 8.281 1 89.88 228 ILE B C 1
ATOM 3485 O O . ILE B 1 228 ? -7.176 -25.578 7.773 1 89.88 228 ILE B O 1
ATOM 3489 N N . ASP B 1 229 ? -5.305 -24.203 7.91 1 78.69 229 ASP B N 1
ATOM 3490 C CA . ASP B 1 229 ? -4.711 -24.891 6.762 1 78.69 229 ASP B CA 1
ATOM 3491 C C . ASP B 1 229 ? -4.285 -26.312 7.125 1 78.69 229 ASP B C 1
ATOM 3493 O O . ASP B 1 229 ? -3.41 -26.5 7.973 1 78.69 229 ASP B O 1
ATOM 3497 N N . LYS B 1 230 ? -5.191 -27.312 6.961 1 64.25 230 LYS B N 1
ATOM 3498 C CA . LYS B 1 230 ? -4.941 -28.734 7.238 1 64.25 230 LYS B CA 1
ATOM 3499 C C . LYS B 1 230 ? -3.982 -29.328 6.215 1 64.25 230 LYS B C 1
ATOM 3501 O O . LYS B 1 230 ? -3.725 -30.531 6.227 1 64.25 230 LYS B O 1
ATOM 3506 N N . ARG B 1 231 ? -3.414 -28.453 5.352 1 53.75 231 ARG B N 1
ATOM 3507 C CA . ARG B 1 231 ? -2.506 -29.141 4.434 1 53.75 231 ARG B CA 1
ATOM 3508 C C . ARG B 1 231 ? -1.093 -29.203 5.004 1 53.75 231 ARG B C 1
ATOM 3510 O O . ARG B 1 231 ? -0.679 -28.297 5.742 1 53.75 231 ARG B O 1
#

Foldseek 3Di:
DPDDPVRLVVCQVVVPLDDVVQQVVLAVLLVVLLVVLLVLLLVLLLVLLLLLLVLVPDPDPVSVVVNVVSVVLLVVLQPDPLLRQLVVCQVVLCVVPVDCAAQSNSNVSLNSNLNSQLSVLSNVLQVPDDPVQLVVCVVVVDDPVCCVVPPRCLSSVLSSLLSSLVSSLVSSVSVLSSLLVHHGHLNVQCPVVCPVVVRSNSVSVSVVSSVVVNVVSVVVSVVVSVVSPPD/DPDDPVRLVVCQVVVPLDDVVQQVVLAVLLVVLLVVLLVLLLVLLLVLLLLLLVLVPDPDPVSVVVNVVSVVLLVVLQPDDLLRQLVVCQVVLCVVPVDCAAQSNSNVSLNSNLNSQLSVLSNVLQVPDDPVQLVVCVVVVDDPVCCVVPPRCLSSVLSSLVSSLVSSLVSSVSVLSSLLVHHGHLNVQCPVVCPVVVRSNSVSVSVVSSVVVNVVSVVVSVVVSVVSPPD